Protein 1K3V (pdb70)

Solvent-accessible surface area: 29993 Å² total; per-residue (Å²): 85,103,74,107,78,39,20,81,92,39,36,109,36,67,44,83,123,89,55,173,25,75,2,100,0,15,0,31,0,0,1,42,0,54,5,76,33,15,153,77,30,77,46,77,125,74,65,51,90,20,101,79,1,19,62,25,18,71,39,103,90,27,80,11,36,0,50,4,18,2,8,1,13,8,3,13,6,0,0,2,0,2,4,3,64,26,66,13,11,62,64,4,4,17,40,0,38,57,3,26,2,42,20,5,62,11,31,0,6,34,0,45,5,53,17,32,64,116,26,76,88,107,88,110,64,123,81,122,77,74,37,103,86,13,12,0,18,0,0,24,1,86,115,15,57,1,35,37,34,33,8,7,70,157,22,54,3,1,1,5,6,39,158,52,75,4,89,10,25,99,3,65,4,156,10,30,18,46,4,44,9,84,51,96,20,134,115,56,58,111,110,163,44,72,42,35,20,101,39,7,96,155,89,75,74,109,120,58,17,2,80,135,39,10,104,48,88,108,6,129,28,34,57,88,25,62,23,50,112,40,121,20,71,11,118,77,9,114,9,10,17,1,133,18,51,44,137,40,16,36,174,94,48,172,80,114,58,138,66,133,86,169,42,158,144,80,106,35,68,58,43,67,32,99,108,56,196,54,173,35,148,39,156,31,125,15,52,54,45,73,34,35,71,36,65,28,41,10,2,34,16,21,22,37,72,55,76,79,109,61,104,42,2,29,87,77,20,80,16,19,4,7,8,28,26,166,100,113,26,36,112,21,8,11,23,49,159,34,79,3,44,79,43,3,1,7,36,38,62,29,113,117,116,78,32,137,38,56,14,41,5,22,4,83,7,21,50,14,8,149,91,44,111,89,45,124,75,106,48,84,85,156,89,68,140,143,18,14,76,69,33,75,43,84,62,75,69,130,98,117,96,40,22,4,27,104,46,85,39,114,19,150,108,14,44,58,30,65,4,1,1,7,0,0,8,2,7,0,8,13,62,22,106,138,73,153,158,120,50,177,32,17,56,55,0,9,0,16,0,120,74,62,6,7,17,6,3,0,0,14,0,17,48,22,80,49,134,92,112,42,67,139,47,133,85,42,67,36,64,94,2,35,0,47,0,82,0,33,0,24,0,11,0,43,1,105,54,75,87,111,143,104,241,72,124,36,74,73,42,81,75,60,99,163,31,63,34,48,75,86,90,39,155,134,40,0,24,47,5,51,24,12,138,1,7,2,9,45,58,171,68,154

Radius of gyration: 28.28 Å; Cα contacts (8 Å, |Δi|>4): 1199; chains: 1; bounding box: 73×65×70 Å

Nearest PDB structures (foldseek):
  1k3v-assembly1_A  TM=1.002E+00  e=0.000E+00  Porcine parvovirus
  6b9q-assembly1_A  TM=9.763E-01  e=2.928E-67  LuIII virus
  7z5f-assembly1_A  TM=9.742E-01  e=1.366E-65  Minute virus of mice
  1z14-assembly1_A  TM=9.741E-01  e=9.832E-65  Minute virus of mice
  1mvm-assembly1_A  TM=9.724E-01  e=6.951E-63  Minute virus of mice

Foldseek 3Di:
DLPDWDDDDDQDWDWAFDPPFKTKTKGKFKAWEWWFFQPFQDWDKAWDFDPQCQAFASVQVTDTFIKGFHSWFFAAQQWALRGDAVVVQLVCQQWFQWKFFWKKKKKWIQKWKKFWDWDPPPPTDIDIDTPQPFWWKKWWLFQPPDPDDHCLQVQQHFFSDRVDHGYTGTDMDGFFKQWAFPDHHHNDDDDGTDTDIDGHDPVRGDDDDSVVRTDMDIGGSNDMDMDDMDTFDWDIGGQAAEEAFLLRADDDQDFDACDDDDDPPDHTHHPFFLPGDDDFPADPSGDDSVGHDHQFHQAKFDQFPDWDADRRGIDGDAAFAAAEDVQPDPRRNRKAKDWAACRRFDWVPDPDTIDIDIGHADHDRDDDLQVDWAFDDRRDPPGDPVGIAHSQDDDPNHRNDGPSNVDTGDDPRYDYDHEFRKPGSAGAADEWDPDPDGDPYDNRYRIYGPDGDGIIMIIHTDFAADPPDDPVDDDGDGGGMIMIMMMMMMIIMMTGTDDDDDDDDFDRDDDDVVCVPQVDADPVGIHGRDIDHTNRHYDYDD

CATH classification: 2.170.30.10

Secondary structure (DSSP, 8-state):
-TTS--S-----EEEEEEGGGEEEEEEEEEEEEEEE--S--S-EEEEE--GGGGSSSGGGG---EEEEEEEEEE----SHHHH--HHHHHHHHHHEEEEEEEEEE-EEES--EEEEEEE-SSS-EEEEEE-SS--EEEEEETT--SPP--SGGGT-S--S-TTS-B-PEEEEEE-----B--S---SS-------B-----GGG-----HHHHS-EEEE-TT--EE---EE-----EE-EE----GGGSS-PPPPSB--SSSSTTS--B---STT--S--SSSSS---STT---SSEES----TT-EEEETTEEEE---------SS---GGGT-EE----TTSSS-SS-SS-S---EE--SS-----TTT--EE-TT--SS--STTEE-TT--BTTBTT--GGGT-----TTEE-------BTT---EE----SSS--S--SS-SEE-SSPPPPEEEEEEPP-B-SS--SSSSSPPB--EEEEEEEEEEEEEEEEE----SSS--------TTTGGGGS--TT-------B----EE----

B-factor: mean 42.66, std 21.56, range [9.44, 150.0]

Organism: Porcine parvovirus (strain NADL-2) (NCBI:txid10797)

InterPro domains:
  IPR001403 Coat protein VP1/VP2, Parvovirus [PF00740] (181-699)
  IPR013607 Phospholipase A2-like domain [PF08398] (9-88)
  IPR016184 Capsid/spike protein, ssDNA virus [SSF88645] (188-729)
  IPR036952 Parvovirus coat protein VP1/VP2 [G3DSA:2.170.30.10] (188-729)

Structure (mmCIF, N/CA/C/O backbone):
data_1K3V
#
_entry.id   1K3V
#
_cell.length_a   442.49
_cell.length_b   443.05
_cell.length_c   251.31
_cell.angle_alpha   90
_cell.angle_beta   90
_cell.angle_gamma   90
#
_symmetry.space_group_name_H-M   'P 21 21 2'
#
loop_
_atom_site.group_PDB
_atom_site.id
_atom_site.type_symbol
_atom_site.label_atom_id
_atom_site.label_alt_id
_atom_site.label_comp_id
_atom_site.label_asym_id
_atom_site.label_entity_id
_atom_site.label_seq_id
_atom_site.pdbx_PDB_ins_code
_atom_site.Cartn_x
_atom_site.Cartn_y
_atom_site.Cartn_z
_atom_site.occupancy
_atom_site.B_iso_or_equiv
_atom_site.auth_seq_id
_atom_site.auth_comp_id
_atom_site.auth_asym_id
_atom_site.auth_atom_id
_atom_site.pdbx_PDB_model_num
ATOM 1 N N . GLY A 1 38 ? 177.393 118.853 113.995 1.00 62.38 38 GLY A N 1
ATOM 2 C CA . GLY A 1 38 ? 176.535 118.866 115.232 1.00 61.63 38 GLY A CA 1
ATOM 3 C C . GLY A 1 38 ? 177.275 119.180 116.532 1.00 58.69 38 GLY A C 1
ATOM 4 O O . GLY A 1 38 ? 176.763 118.913 117.632 1.00 59.31 38 GLY A O 1
ATOM 5 N N . VAL A 1 39 ? 178.469 119.762 116.411 1.00 52.56 39 VAL A N 1
ATOM 6 C CA . VAL A 1 39 ? 179.285 120.098 117.575 1.00 47.08 39 VAL A CA 1
ATOM 7 C C . VAL A 1 39 ? 178.609 120.975 118.623 1.00 42.35 39 VAL A C 1
ATOM 8 O O . VAL A 1 39 ? 178.522 120.611 119.797 1.00 40.98 39 VAL A O 1
ATOM 12 N N . GLY A 1 40 ? 178.131 122.135 118.199 1.00 36.34 40 GLY A N 1
ATOM 13 C CA . GLY A 1 40 ? 177.509 123.033 119.148 1.00 33.37 40 GLY A CA 1
ATOM 14 C C . GLY A 1 40 ? 176.053 122.809 119.475 1.00 29.96 40 GLY A C 1
ATOM 15 O O . GLY A 1 40 ? 175.375 123.739 119.912 1.00 31.66 40 GLY A O 1
ATOM 16 N N . VAL A 1 41 ? 175.556 121.595 119.276 1.00 27.18 41 VAL A N 1
ATOM 17 C CA . VAL A 1 41 ? 174.154 121.336 119.573 1.00 25.85 41 VAL A CA 1
ATOM 18 C C . VAL A 1 41 ? 173.970 120.250 120.592 1.00 25.04 41 VAL A C 1
ATOM 19 O O . VAL A 1 41 ? 174.684 119.249 120.576 1.00 23.23 41 VAL A O 1
ATOM 23 N N . SER A 1 42 ? 172.994 120.450 121.471 1.00 26.54 42 SER A N 1
ATOM 24 C CA . SER A 1 42 ? 172.698 119.478 122.510 1.00 29.89 42 SER A CA 1
ATOM 25 C C . SER A 1 42 ? 171.872 118.354 121.921 1.00 30.19 42 SER A C 1
ATOM 26 O O . SER A 1 42 ? 170.926 118.589 121.178 1.00 31.38 42 SER A O 1
ATOM 29 N N . THR A 1 43 ? 172.253 117.133 122.271 1.00 32.18 43 THR A N 1
ATOM 30 C CA . THR A 1 43 ? 171.612 115.923 121.783 1.00 35.46 43 THR A CA 1
ATOM 31 C C . THR A 1 43 ? 170.359 115.518 122.555 1.00 34.92 43 THR A C 1
ATOM 32 O O . THR A 1 43 ? 169.328 115.201 121.953 1.00 36.78 43 THR A O 1
ATOM 36 N N . GLY A 1 44 ? 170.453 115.514 123.883 1.00 33.96 44 GLY A N 1
ATOM 37 C CA . GLY A 1 44 ? 169.313 115.132 124.702 1.00 33.21 44 GLY A CA 1
ATOM 38 C C . GLY A 1 44 ? 168.788 116.206 125.645 1.00 30.56 44 GLY A C 1
ATOM 39 O O . GLY A 1 44 ? 169.104 117.398 125.513 1.00 29.52 44 GLY A O 1
ATOM 40 N N . THR A 1 45 ? 167.984 115.782 126.613 1.00 27.03 45 THR A N 1
ATOM 41 C CA . THR A 1 45 ? 167.412 116.720 127.557 1.00 23.92 45 THR A CA 1
ATOM 42 C C . THR A 1 45 ? 167.414 116.181 128.984 1.00 23.94 45 THR A C 1
ATOM 43 O O . THR A 1 45 ? 167.267 114.983 129.202 1.00 26.26 45 THR A O 1
ATOM 47 N N . PHE A 1 46 ? 167.586 117.069 129.956 1.00 22.96 46 PHE A N 1
ATOM 48 C CA . PHE A 1 46 ? 167.613 116.670 131.359 1.00 22.08 46 PHE A CA 1
ATOM 49 C C . PHE A 1 46 ? 166.228 116.719 131.956 1.00 22.33 46 PHE A C 1
ATOM 50 O O . PHE A 1 46 ? 165.497 117.679 131.739 1.00 21.85 46 PHE A O 1
ATOM 58 N N . ASN A 1 47 ? 165.882 115.694 132.730 1.00 25.44 47 ASN A N 1
ATOM 59 C CA . ASN A 1 47 ? 164.578 115.621 133.386 1.00 29.80 47 ASN A CA 1
ATOM 60 C C . ASN A 1 47 ? 164.608 114.650 134.558 1.00 30.44 47 ASN A C 1
ATOM 61 O O . ASN A 1 47 ? 164.859 113.459 134.376 1.00 29.08 47 ASN A O 1
ATOM 66 N N . ASN A 1 48 ? 164.356 115.145 135.764 1.00 32.11 48 ASN A N 1
ATOM 67 C CA . ASN A 1 48 ? 164.340 114.250 136.912 1.00 34.97 48 ASN A CA 1
ATOM 68 C C . ASN A 1 48 ? 163.060 114.465 137.710 1.00 37.30 48 ASN A C 1
ATOM 69 O O . ASN A 1 48 ? 163.078 114.586 138.940 1.00 36.70 48 ASN A O 1
ATOM 74 N N . GLN A 1 49 ? 161.948 114.512 136.977 1.00 40.58 49 GLN A N 1
ATOM 75 C CA . GLN A 1 49 ? 160.621 114.688 137.556 1.00 43.74 49 GLN A CA 1
ATOM 76 C C . GLN A 1 49 ? 160.055 113.332 137.919 1.00 45.99 49 GLN A C 1
ATOM 77 O O . GLN A 1 49 ? 160.512 112.302 137.426 1.00 47.80 49 GLN A O 1
ATOM 83 N N . THR A 1 50 ? 159.044 113.338 138.774 1.00 47.70 50 THR A N 1
ATOM 84 C CA . THR A 1 50 ? 158.420 112.100 139.196 1.00 48.41 50 THR A CA 1
ATOM 85 C C . THR A 1 50 ? 156.922 112.255 138.962 1.00 47.67 50 THR A C 1
ATOM 86 O O . THR A 1 50 ? 156.230 112.865 139.776 1.00 48.08 50 THR A O 1
ATOM 90 N N . GLU A 1 51 ? 156.436 111.721 137.840 1.00 46.87 51 GLU A N 1
ATOM 91 C CA . GLU A 1 51 ? 155.020 111.810 137.469 1.00 47.83 51 GLU A CA 1
ATOM 92 C C . GLU A 1 51 ? 154.160 110.707 138.059 1.00 45.65 51 GLU A C 1
ATOM 93 O O . GLU A 1 51 ? 154.430 109.522 137.866 1.00 44.90 51 GLU A O 1
ATOM 99 N N . PHE A 1 52 ? 153.106 111.102 138.760 1.00 43.74 52 PHE A N 1
ATOM 100 C CA . PHE A 1 52 ? 152.182 110.147 139.348 1.00 42.61 52 PHE A CA 1
ATOM 101 C C . PHE A 1 52 ? 150.825 110.307 138.685 1.00 45.29 52 PHE A C 1
ATOM 102 O O . PHE A 1 52 ? 150.022 111.130 139.121 1.00 46.78 52 PHE A O 1
ATOM 110 N N . GLN A 1 53 ? 150.567 109.542 137.627 1.00 47.80 53 GLN A N 1
ATOM 111 C CA . GLN A 1 53 ? 149.279 109.620 136.933 1.00 49.69 53 GLN A CA 1
ATOM 112 C C . GLN A 1 53 ? 148.304 108.685 137.644 1.00 49.02 53 GLN A C 1
ATOM 113 O O . GLN A 1 53 ? 148.644 107.536 137.931 1.00 49.63 53 GLN A O 1
ATOM 119 N N . TYR A 1 54 ? 147.106 109.174 137.947 1.00 46.76 54 TYR A N 1
ATOM 120 C CA . TYR A 1 54 ? 146.103 108.336 138.594 1.00 46.04 54 TYR A CA 1
ATOM 121 C C . TYR A 1 54 ? 145.057 107.940 137.562 1.00 48.89 54 TYR A C 1
ATOM 122 O O . TYR A 1 54 ? 144.527 108.802 136.868 1.00 52.30 54 TYR A O 1
ATOM 131 N N . LEU A 1 55 ? 144.752 106.653 137.442 1.00 49.29 55 LEU A N 1
ATOM 132 C CA . LEU A 1 55 ? 143.737 106.248 136.478 1.00 50.30 55 LEU A CA 1
ATOM 133 C C . LEU A 1 55 ? 142.531 105.622 137.131 1.00 51.83 55 LEU A C 1
ATOM 134 O O . LEU A 1 55 ? 142.407 105.600 138.357 1.00 49.91 55 LEU A O 1
ATOM 139 N N . GLY A 1 56 ? 141.647 105.099 136.293 1.00 54.80 56 GLY A N 1
ATOM 140 C CA . GLY A 1 56 ? 140.438 104.481 136.792 1.00 60.23 56 GLY A CA 1
ATOM 141 C C . GLY A 1 56 ? 140.659 103.338 137.763 1.00 61.57 56 GLY A C 1
ATOM 142 O O . GLY A 1 56 ? 141.780 102.863 137.948 1.00 63.07 56 GLY A O 1
ATOM 143 N N . GLU A 1 57 ? 139.574 102.917 138.403 1.00 62.03 57 GLU A N 1
ATOM 144 C CA . GLU A 1 57 ? 139.598 101.812 139.347 1.00 62.48 57 GLU A CA 1
ATOM 145 C C . GLU A 1 57 ? 140.701 101.903 140.400 1.00 56.23 57 GLU A C 1
ATOM 146 O O . GLU A 1 57 ? 140.913 100.979 141.190 1.00 55.91 57 GLU A O 1
ATOM 152 N N . GLY A 1 58 ? 141.408 103.022 140.410 1.00 49.50 58 GLY A N 1
ATOM 153 C CA . GLY A 1 58 ? 142.442 103.205 141.403 1.00 45.36 58 GLY A CA 1
ATOM 154 C C . GLY A 1 58 ? 143.826 102.677 141.109 1.00 40.63 58 GLY A C 1
ATOM 155 O O . GLY A 1 58 ? 144.458 102.079 141.974 1.00 38.35 58 GLY A O 1
ATOM 156 N N . LEU A 1 59 ? 144.309 102.877 139.895 1.00 37.99 59 LEU A N 1
ATOM 157 C CA . LEU A 1 59 ? 145.651 102.437 139.581 1.00 36.10 59 LEU A CA 1
ATOM 158 C C . LEU A 1 59 ? 146.456 103.706 139.403 1.00 34.05 59 LEU A C 1
ATOM 159 O O . LEU A 1 59 ? 145.897 104.805 139.360 1.00 31.73 59 LEU A O 1
ATOM 164 N N . VAL A 1 60 ? 147.769 103.560 139.299 1.00 32.74 60 VAL A N 1
ATOM 165 C CA . VAL A 1 60 ? 148.629 104.712 139.122 1.00 31.73 60 VAL A CA 1
ATOM 166 C C . VAL A 1 60 ? 149.788 104.389 138.203 1.00 31.60 60 VAL A C 1
ATOM 167 O O . VAL A 1 60 ? 150.352 103.296 138.254 1.00 30.36 60 VAL A O 1
ATOM 171 N N . ARG A 1 61 ? 150.124 105.344 137.347 1.00 32.62 61 ARG A N 1
ATOM 172 C CA . ARG A 1 61 ? 151.218 105.169 136.409 1.00 35.76 61 ARG A CA 1
ATOM 173 C C . ARG A 1 61 ? 152.364 105.989 136.966 1.00 33.64 61 ARG A C 1
ATOM 174 O O . ARG A 1 61 ? 152.582 107.138 136.582 1.00 34.47 61 ARG A O 1
ATOM 182 N N . ILE A 1 62 ? 153.076 105.397 137.911 1.00 29.31 62 ILE A N 1
ATOM 183 C CA . ILE A 1 62 ? 154.199 106.069 138.511 1.00 25.70 62 ILE A CA 1
ATOM 184 C C . ILE A 1 62 ? 155.321 106.043 137.503 1.00 24.16 62 ILE A C 1
ATOM 185 O O . ILE A 1 62 ? 155.895 104.989 137.221 1.00 21.57 62 ILE A O 1
ATOM 190 N N . THR A 1 63 ? 155.611 107.213 136.946 1.00 24.86 63 THR A N 1
ATOM 191 C CA . THR A 1 63 ? 156.667 107.362 135.956 1.00 26.38 63 THR A CA 1
ATOM 192 C C . THR A 1 63 ? 157.834 108.128 136.565 1.00 28.21 63 THR A C 1
ATOM 193 O O . THR A 1 63 ? 157.704 109.313 136.882 1.00 31.09 63 THR A O 1
ATOM 197 N N . ALA A 1 64 ? 158.975 107.464 136.725 1.00 27.58 64 ALA A N 1
ATOM 198 C CA . ALA A 1 64 ? 160.137 108.127 137.304 1.00 27.12 64 ALA A CA 1
ATOM 199 C C . ALA A 1 64 ? 161.218 108.464 136.278 1.00 26.19 64 ALA A C 1
ATOM 200 O O . ALA A 1 64 ? 161.796 107.584 135.633 1.00 22.20 64 ALA A O 1
ATOM 202 N N . HIS A 1 65 ? 161.470 109.758 136.130 1.00 27.41 65 HIS A N 1
ATOM 203 C CA . HIS A 1 65 ? 162.481 110.252 135.212 1.00 30.39 65 HIS A CA 1
ATOM 204 C C . HIS A 1 65 ? 163.718 110.507 136.042 1.00 28.84 65 HIS A C 1
ATOM 205 O O . HIS A 1 65 ? 163.636 111.093 137.115 1.00 28.70 65 HIS A O 1
ATOM 212 N N . ALA A 1 66 ? 164.866 110.067 135.561 1.00 27.55 66 ALA A N 1
ATOM 213 C CA . ALA A 1 66 ? 166.081 110.294 136.310 1.00 25.62 66 ALA A CA 1
ATOM 214 C C . ALA A 1 66 ? 167.172 110.704 135.356 1.00 23.95 66 ALA A C 1
ATOM 215 O O . ALA A 1 66 ? 167.512 109.997 134.409 1.00 22.01 66 ALA A O 1
ATOM 217 N N . SER A 1 67 ? 167.697 111.886 135.594 1.00 23.60 67 SER A N 1
ATOM 218 C CA . SER A 1 67 ? 168.753 112.390 134.765 1.00 25.62 67 SER A CA 1
ATOM 219 C C . SER A 1 67 ? 169.911 112.536 135.707 1.00 27.25 67 SER A C 1
ATOM 220 O O . SER A 1 67 ? 169.720 112.654 136.916 1.00 28.02 67 SER A O 1
ATOM 223 N N . ARG A 1 68 ? 171.115 112.521 135.159 1.00 28.83 68 ARG A N 1
ATOM 224 C CA . ARG A 1 68 ? 172.290 112.622 135.987 1.00 28.47 68 ARG A CA 1
ATOM 225 C C . ARG A 1 68 ? 173.516 112.856 135.125 1.00 27.59 68 ARG A C 1
ATOM 226 O O . ARG A 1 68 ? 173.682 112.247 134.069 1.00 26.37 68 ARG A O 1
ATOM 234 N N . LEU A 1 69 ? 174.364 113.767 135.579 1.00 27.87 69 LEU A N 1
ATOM 235 C CA . LEU A 1 69 ? 175.589 114.079 134.869 1.00 25.94 69 LEU A CA 1
ATOM 236 C C . LEU A 1 69 ? 176.642 113.056 135.248 1.00 25.47 69 LEU A C 1
ATOM 237 O O . LEU A 1 69 ? 177.093 113.003 136.391 1.00 24.68 69 LEU A O 1
ATOM 242 N N . ILE A 1 70 ? 177.038 112.248 134.281 1.00 24.68 70 ILE A N 1
ATOM 243 C CA . ILE A 1 70 ? 178.032 111.223 134.521 1.00 25.50 70 ILE A CA 1
ATOM 244 C C . ILE A 1 70 ? 179.439 111.669 134.182 1.00 25.22 70 ILE A C 1
ATOM 245 O O . ILE A 1 70 ? 179.655 112.453 133.255 1.00 23.59 70 ILE A O 1
ATOM 250 N N . HIS A 1 71 ? 180.401 111.153 134.934 1.00 24.60 71 HIS A N 1
ATOM 251 C CA . HIS A 1 71 ? 181.790 111.484 134.688 1.00 25.81 71 HIS A CA 1
ATOM 252 C C . HIS A 1 71 ? 182.604 110.216 134.536 1.00 26.20 71 HIS A C 1
ATOM 253 O O . HIS A 1 71 ? 182.562 109.348 135.400 1.00 24.87 71 HIS A O 1
ATOM 260 N N . LEU A 1 72 ? 183.343 110.112 133.436 1.00 28.14 72 LEU A N 1
ATOM 261 C CA . LEU A 1 72 ? 184.153 108.928 133.176 1.00 31.20 72 LEU A CA 1
ATOM 262 C C . LEU A 1 72 ? 185.614 109.225 132.930 1.00 34.29 72 LEU A C 1
ATOM 263 O O . LEU A 1 72 ? 185.957 110.082 132.115 1.00 33.52 72 LEU A O 1
ATOM 268 N N . ASN A 1 73 ? 186.471 108.488 133.627 1.00 39.47 73 ASN A N 1
ATOM 269 C CA . ASN A 1 73 ? 187.907 108.634 133.474 1.00 42.97 73 ASN A CA 1
ATOM 270 C C . ASN A 1 73 ? 188.382 107.586 132.493 1.00 45.19 73 ASN A C 1
ATOM 271 O O . ASN A 1 73 ? 187.768 106.534 132.343 1.00 45.88 73 ASN A O 1
ATOM 276 N N . MET A 1 74 ? 189.472 107.884 131.811 1.00 48.69 74 MET A N 1
ATOM 277 C CA . MET A 1 74 ? 190.031 106.967 130.832 1.00 53.39 74 MET A CA 1
ATOM 278 C C . MET A 1 74 ? 190.573 105.710 131.512 1.00 56.29 74 MET A C 1
ATOM 279 O O . MET A 1 74 ? 191.456 105.792 132.351 1.00 59.83 74 MET A O 1
ATOM 284 N N . PRO A 1 75 ? 190.047 104.531 131.156 1.00 58.62 75 PRO A N 1
ATOM 285 C CA . PRO A 1 75 ? 190.476 103.251 131.735 1.00 60.90 75 PRO A CA 1
ATOM 286 C C . PRO A 1 75 ? 191.978 103.238 131.912 1.00 64.50 75 PRO A C 1
ATOM 287 O O . PRO A 1 75 ? 192.694 103.521 130.959 1.00 66.68 75 PRO A O 1
ATOM 291 N N . GLU A 1 76 ? 192.463 102.900 133.107 1.00 68.30 76 GLU A N 1
ATOM 292 C CA . GLU A 1 76 ? 193.906 102.923 133.341 1.00 73.25 76 GLU A CA 1
ATOM 293 C C . GLU A 1 76 ? 194.712 101.729 132.840 1.00 71.46 76 GLU A C 1
ATOM 294 O O . GLU A 1 76 ? 195.930 101.816 132.714 1.00 70.95 76 GLU A O 1
ATOM 300 N N . HIS A 1 77 ? 194.044 100.621 132.549 1.00 71.31 77 HIS A N 1
ATOM 301 C CA . HIS A 1 77 ? 194.732 99.444 132.028 1.00 73.10 77 HIS A CA 1
ATOM 302 C C . HIS A 1 77 ? 193.907 98.900 130.864 1.00 69.81 77 HIS A C 1
ATOM 303 O O . HIS A 1 77 ? 192.925 98.189 131.072 1.00 70.79 77 HIS A O 1
ATOM 310 N N . GLU A 1 78 ? 194.318 99.242 129.644 1.00 65.20 78 GLU A N 1
ATOM 311 C CA . GLU A 1 78 ? 193.616 98.835 128.421 1.00 60.32 78 GLU A CA 1
ATOM 312 C C . GLU A 1 78 ? 193.450 97.350 128.132 1.00 53.49 78 GLU A C 1
ATOM 313 O O . GLU A 1 78 ? 193.042 96.997 127.031 1.00 50.45 78 GLU A O 1
ATOM 319 N N . THR A 1 79 ? 193.747 96.481 129.091 1.00 48.47 79 THR A N 1
ATOM 320 C CA . THR A 1 79 ? 193.619 95.049 128.845 1.00 45.44 79 THR A CA 1
ATOM 321 C C . THR A 1 79 ? 192.587 94.367 129.700 1.00 41.99 79 THR A C 1
ATOM 322 O O . THR A 1 79 ? 191.905 94.992 130.502 1.00 42.39 79 THR A O 1
ATOM 326 N N . TYR A 1 80 ? 192.482 93.061 129.499 1.00 39.49 80 TYR A N 1
ATOM 327 C CA . TYR A 1 80 ? 191.578 92.232 130.262 1.00 37.54 80 TYR A CA 1
ATOM 328 C C . TYR A 1 80 ? 192.483 91.439 131.182 1.00 35.97 80 TYR A C 1
ATOM 329 O O . TYR A 1 80 ? 193.284 90.625 130.730 1.00 34.72 80 TYR A O 1
ATOM 338 N N . LYS A 1 81 ? 192.359 91.696 132.476 1.00 35.67 81 LYS A N 1
ATOM 339 C CA . LYS A 1 81 ? 193.183 91.030 133.466 1.00 35.11 81 LYS A CA 1
ATOM 340 C C . LYS A 1 81 ? 192.441 89.950 134.252 1.00 34.14 81 LYS A C 1
ATOM 341 O O . LYS A 1 81 ? 191.296 90.147 134.679 1.00 32.44 81 LYS A O 1
ATOM 347 N N . ARG A 1 82 ? 193.108 88.812 134.442 1.00 32.48 82 ARG A N 1
ATOM 348 C CA . ARG A 1 82 ? 192.552 87.708 135.215 1.00 30.63 82 ARG A CA 1
ATOM 349 C C . ARG A 1 82 ? 193.319 87.647 136.525 1.00 29.70 82 ARG A C 1
ATOM 350 O O . ARG A 1 82 ? 194.370 87.016 136.620 1.00 30.67 82 ARG A O 1
ATOM 358 N N . ILE A 1 83 ? 192.777 88.301 137.540 1.00 28.74 83 ILE A N 1
ATOM 359 C CA . ILE A 1 83 ? 193.419 88.365 138.837 1.00 26.06 83 ILE A CA 1
ATOM 360 C C . ILE A 1 83 ? 192.817 87.456 139.896 1.00 26.32 83 ILE A C 1
ATOM 361 O O . ILE A 1 83 ? 191.614 87.211 139.909 1.00 26.17 83 ILE A O 1
ATOM 366 N N . HIS A 1 84 ? 193.667 86.951 140.782 1.00 26.83 84 HIS A N 1
ATOM 367 C CA . HIS A 1 84 ? 193.214 86.111 141.883 1.00 28.83 84 HIS A CA 1
ATOM 368 C C . HIS A 1 84 ? 193.209 87.004 143.109 1.00 27.99 84 HIS A C 1
ATOM 369 O O . HIS A 1 84 ? 193.722 88.123 143.073 1.00 29.14 84 HIS A O 1
ATOM 376 N N . VAL A 1 85 ? 192.653 86.504 144.204 1.00 25.55 85 VAL A N 1
ATOM 377 C CA . VAL A 1 85 ? 192.648 87.266 145.439 1.00 24.02 85 VAL A CA 1
ATOM 378 C C . VAL A 1 85 ? 192.740 86.354 146.644 1.00 29.68 85 VAL A C 1
ATOM 379 O O . VAL A 1 85 ? 191.839 85.549 146.895 1.00 30.34 85 VAL A O 1
ATOM 383 N N . LEU A 1 86 ? 193.848 86.487 147.373 1.00 35.87 86 LEU A N 1
ATOM 384 C CA . LEU A 1 86 ? 194.115 85.713 148.584 1.00 40.39 86 LEU A CA 1
ATOM 385 C C . LEU A 1 86 ? 194.480 86.663 149.694 1.00 42.65 86 LEU A C 1
ATOM 386 O O . LEU A 1 86 ? 195.429 87.437 149.578 1.00 42.82 86 LEU A O 1
ATOM 391 N N . ASN A 1 87 ? 193.718 86.610 150.772 1.00 46.69 87 ASN A N 1
ATOM 392 C CA . ASN A 1 87 ? 193.979 87.485 151.891 1.00 53.39 87 ASN A CA 1
ATOM 393 C C . ASN A 1 87 ? 194.627 86.696 153.015 1.00 55.54 87 ASN A C 1
ATOM 394 O O . ASN A 1 87 ? 194.303 85.526 153.244 1.00 55.30 87 ASN A O 1
ATOM 399 N N . SER A 1 88 ? 195.575 87.343 153.685 1.00 58.29 88 SER A N 1
ATOM 400 C CA . SER A 1 88 ? 196.308 86.740 154.791 1.00 61.04 88 SER A CA 1
ATOM 401 C C . SER A 1 88 ? 195.329 86.266 155.855 1.00 60.86 88 SER A C 1
ATOM 402 O O . SER A 1 88 ? 195.502 85.202 156.448 1.00 61.85 88 SER A O 1
ATOM 405 N N . GLU A 1 89 ? 194.306 87.083 156.085 1.00 60.15 89 GLU A N 1
ATOM 406 C CA . GLU A 1 89 ? 193.273 86.822 157.074 1.00 60.03 89 GLU A CA 1
ATOM 407 C C . GLU A 1 89 ? 192.540 85.507 156.818 1.00 56.07 89 GLU A C 1
ATOM 408 O O . GLU A 1 89 ? 192.156 84.797 157.746 1.00 57.04 89 GLU A O 1
ATOM 414 N N . SER A 1 90 ? 192.359 85.185 155.546 1.00 52.84 90 SER A N 1
ATOM 415 C CA . SER A 1 90 ? 191.665 83.969 155.148 1.00 51.92 90 SER A CA 1
ATOM 416 C C . SER A 1 90 ? 192.271 82.713 155.775 1.00 51.09 90 SER A C 1
ATOM 417 O O . SER A 1 90 ? 191.554 81.831 156.262 1.00 46.84 90 SER A O 1
ATOM 420 N N . GLY A 1 91 ? 193.600 82.649 155.766 1.00 52.75 91 GLY A N 1
ATOM 421 C CA . GLY A 1 91 ? 194.299 81.496 156.305 1.00 54.63 91 GLY A CA 1
ATOM 422 C C . GLY A 1 91 ? 194.782 81.581 157.741 1.00 55.38 91 GLY A C 1
ATOM 423 O O . GLY A 1 91 ? 195.982 81.463 158.013 1.00 57.72 91 GLY A O 1
ATOM 424 N N . VAL A 1 92 ? 193.846 81.776 158.662 1.00 54.33 92 VAL A N 1
ATOM 425 C CA . VAL A 1 92 ? 194.173 81.860 160.077 1.00 53.33 92 VAL A CA 1
ATOM 426 C C . VAL A 1 92 ? 193.116 81.147 160.888 1.00 53.05 92 VAL A C 1
ATOM 427 O O . VAL A 1 92 ? 191.975 81.000 160.459 1.00 55.59 92 VAL A O 1
ATOM 431 N N . ALA A 1 93 ? 193.506 80.712 162.074 1.00 51.87 93 ALA A N 1
ATOM 432 C CA . ALA A 1 93 ? 192.592 80.032 162.960 1.00 50.93 93 ALA A CA 1
ATOM 433 C C . ALA A 1 93 ? 191.374 80.896 163.263 1.00 51.51 93 ALA A C 1
ATOM 434 O O . ALA A 1 93 ? 191.500 82.009 163.784 1.00 54.45 93 ALA A O 1
ATOM 436 N N . GLY A 1 94 ? 190.197 80.382 162.921 1.00 50.39 94 GLY A N 1
ATOM 437 C CA . GLY A 1 94 ? 188.960 81.091 163.194 1.00 52.09 94 GLY A CA 1
ATOM 438 C C . GLY A 1 94 ? 188.502 82.100 162.163 1.00 53.75 94 GLY A C 1
ATOM 439 O O . GLY A 1 94 ? 187.345 82.076 161.726 1.00 52.91 94 GLY A O 1
ATOM 440 N N . GLN A 1 95 ? 189.411 82.970 161.748 1.00 56.10 95 GLN A N 1
ATOM 441 C CA . GLN A 1 95 ? 189.089 84.001 160.776 1.00 58.24 95 GLN A CA 1
ATOM 442 C C . GLN A 1 95 ? 188.602 83.478 159.416 1.00 55.45 95 GLN A C 1
ATOM 443 O O . GLN A 1 95 ? 188.640 84.202 158.427 1.00 58.76 95 GLN A O 1
ATOM 449 N N . MET A 1 96 ? 188.127 82.235 159.365 1.00 48.20 96 MET A N 1
ATOM 450 C CA . MET A 1 96 ? 187.645 81.637 158.111 1.00 41.40 96 MET A CA 1
ATOM 451 C C . MET A 1 96 ? 186.503 82.421 157.513 1.00 37.04 96 MET A C 1
ATOM 452 O O . MET A 1 96 ? 186.444 82.657 156.309 1.00 35.83 96 MET A O 1
ATOM 457 N N . VAL A 1 97 ? 185.569 82.810 158.360 1.00 31.96 97 VAL A N 1
ATOM 458 C CA . VAL A 1 97 ? 184.443 83.582 157.900 1.00 27.03 97 VAL A CA 1
ATOM 459 C C . VAL A 1 97 ? 184.938 84.806 157.139 1.00 23.49 97 VAL A C 1
ATOM 460 O O . VAL A 1 97 ? 184.242 85.329 156.284 1.00 19.33 97 VAL A O 1
ATOM 464 N N . GLN A 1 98 ? 186.147 85.251 157.455 1.00 24.42 98 GLN A N 1
ATOM 465 C CA . GLN A 1 98 ? 186.735 86.419 156.805 1.00 27.90 98 GLN A CA 1
ATOM 466 C C . GLN A 1 98 ? 187.350 86.112 155.448 1.00 26.92 98 GLN A C 1
ATOM 467 O O . GLN A 1 98 ? 188.043 86.956 154.874 1.00 29.41 98 GLN A O 1
ATOM 473 N N . ASP A 1 99 ? 187.122 84.918 154.927 1.00 23.39 99 ASP A N 1
ATOM 474 C CA . ASP A 1 99 ? 187.713 84.582 153.644 1.00 23.80 99 ASP A CA 1
ATOM 475 C C . ASP A 1 99 ? 187.238 85.434 152.473 1.00 25.80 99 ASP A C 1
ATOM 476 O O . ASP A 1 99 ? 186.041 85.577 152.240 1.00 28.37 99 ASP A O 1
ATOM 481 N N . ASP A 1 100 ? 188.178 85.975 151.709 1.00 27.61 100 ASP A N 1
ATOM 482 C CA . ASP A 1 100 ? 187.809 86.808 150.569 1.00 31.59 100 ASP A CA 1
ATOM 483 C C . ASP A 1 100 ? 188.309 86.259 149.253 1.00 32.13 100 ASP A C 1
ATOM 484 O O . ASP A 1 100 ? 188.253 86.942 148.245 1.00 35.22 100 ASP A O 1
ATOM 489 N N . ALA A 1 101 ? 188.789 85.028 149.233 1.00 31.72 101 ALA A N 1
ATOM 490 C CA . ALA A 1 101 ? 189.334 84.505 147.984 1.00 30.86 101 ALA A CA 1
ATOM 491 C C . ALA A 1 101 ? 188.378 84.255 146.814 1.00 28.21 101 ALA A C 1
ATOM 492 O O . ALA A 1 101 ? 187.197 83.901 146.992 1.00 26.62 101 ALA A O 1
ATOM 494 N N . HIS A 1 102 ? 188.910 84.423 145.605 1.00 25.36 102 HIS A N 1
ATOM 495 C CA . HIS A 1 102 ? 188.158 84.210 144.372 1.00 25.44 102 HIS A CA 1
ATOM 496 C C . HIS A 1 102 ? 189.001 84.699 143.203 1.00 24.59 102 HIS A C 1
ATOM 497 O O . HIS A 1 102 ? 190.149 85.111 143.387 1.00 27.73 102 HIS A O 1
ATOM 504 N N . THR A 1 103 ? 188.425 84.675 142.008 1.00 22.32 103 THR A N 1
ATOM 505 C CA . THR A 1 103 ? 189.121 85.149 140.834 1.00 23.71 103 THR A CA 1
ATOM 506 C C . THR A 1 103 ? 188.311 86.199 140.094 1.00 26.26 103 THR A C 1
ATOM 507 O O . THR A 1 103 ? 187.100 86.077 139.918 1.00 30.42 103 THR A O 1
ATOM 511 N N . GLN A 1 104 ? 189.008 87.233 139.664 1.00 26.48 104 GLN A N 1
ATOM 512 C CA . GLN A 1 104 ? 188.380 88.317 138.964 1.00 28.44 104 GLN A CA 1
ATOM 513 C C . GLN A 1 104 ? 188.774 88.480 137.524 1.00 31.81 104 GLN A C 1
ATOM 514 O O . GLN A 1 104 ? 189.909 88.248 137.179 1.00 38.66 104 GLN A O 1
ATOM 520 N N . MET A 1 105 ? 187.811 88.844 136.697 1.00 28.79 105 MET A N 1
ATOM 521 C CA . MET A 1 105 ? 188.082 89.132 135.293 1.00 25.33 105 MET A CA 1
ATOM 522 C C . MET A 1 105 ? 187.907 90.631 135.278 1.00 25.53 105 MET A C 1
ATOM 523 O O . MET A 1 105 ? 186.789 91.153 135.272 1.00 26.12 105 MET A O 1
ATOM 528 N N . VAL A 1 106 ? 189.018 91.338 135.336 1.00 26.29 106 VAL A N 1
ATOM 529 C CA . VAL A 1 106 ? 188.926 92.790 135.323 1.00 28.71 106 VAL A CA 1
ATOM 530 C C . VAL A 1 106 ? 188.908 93.359 133.919 1.00 24.47 106 VAL A C 1
ATOM 531 O O . VAL A 1 106 ? 189.901 93.268 133.208 1.00 23.81 106 VAL A O 1
ATOM 535 N N . THR A 1 107 ? 187.772 93.913 133.509 1.00 21.32 107 THR A N 1
ATOM 536 C CA . THR A 1 107 ? 187.678 94.481 132.166 1.00 19.49 107 THR A CA 1
ATOM 537 C C . THR A 1 107 ? 188.012 95.963 132.156 1.00 21.85 107 THR A C 1
ATOM 538 O O . THR A 1 107 ? 187.970 96.630 133.186 1.00 23.64 107 THR A O 1
ATOM 542 N N . PRO A 1 108 ? 188.348 96.498 130.982 1.00 22.72 108 PRO A N 1
ATOM 543 C CA . PRO A 1 108 ? 188.678 97.913 130.855 1.00 22.64 108 PRO A CA 1
ATOM 544 C C . PRO A 1 108 ? 187.391 98.717 130.678 1.00 22.46 108 PRO A C 1
ATOM 545 O O . PRO A 1 108 ? 187.417 99.915 130.406 1.00 24.76 108 PRO A O 1
ATOM 549 N N . TRP A 1 109 ? 186.256 98.054 130.829 1.00 20.95 109 TRP A N 1
ATOM 550 C CA . TRP A 1 109 ? 184.998 98.752 130.668 1.00 22.62 109 TRP A CA 1
ATOM 551 C C . TRP A 1 109 ? 184.357 99.163 131.974 1.00 25.51 109 TRP A C 1
ATOM 552 O O . TRP A 1 109 ? 184.517 98.502 133.000 1.00 27.15 109 TRP A O 1
ATOM 563 N N . SER A 1 110 ? 183.623 100.263 131.929 1.00 27.40 110 SER A N 1
ATOM 564 C CA . SER A 1 110 ? 182.937 100.750 133.107 1.00 28.49 110 SER A CA 1
ATOM 565 C C . SER A 1 110 ? 181.448 100.518 132.873 1.00 27.64 110 SER A C 1
ATOM 566 O O . SER A 1 110 ? 180.950 100.649 131.750 1.00 26.85 110 SER A O 1
ATOM 569 N N . LEU A 1 111 ? 180.749 100.161 133.943 1.00 27.15 111 LEU A N 1
ATOM 570 C CA . LEU A 1 111 ? 179.327 99.838 133.895 1.00 23.93 111 LEU A CA 1
ATOM 571 C C . LEU A 1 111 ? 178.400 100.902 134.489 1.00 22.59 111 LEU A C 1
ATOM 572 O O . LEU A 1 111 ? 178.699 101.499 135.520 1.00 23.23 111 LEU A O 1
ATOM 577 N N . ILE A 1 112 ? 177.263 101.121 133.841 1.00 20.95 112 ILE A N 1
ATOM 578 C CA . ILE A 1 112 ? 176.283 102.092 134.318 1.00 24.10 112 ILE A CA 1
ATOM 579 C C . ILE A 1 112 ? 175.027 101.383 134.812 1.00 27.14 112 ILE A C 1
ATOM 580 O O . ILE A 1 112 ? 174.115 101.102 134.022 1.00 29.18 112 ILE A O 1
ATOM 585 N N . ASP A 1 113 ? 174.969 101.090 136.111 1.00 29.68 113 ASP A N 1
ATOM 586 C CA . ASP A 1 113 ? 173.804 100.398 136.671 1.00 32.15 113 ASP A CA 1
ATOM 587 C C . ASP A 1 113 ? 173.001 101.375 137.493 1.00 29.28 113 ASP A C 1
ATOM 588 O O . ASP A 1 113 ? 173.535 102.021 138.401 1.00 27.85 113 ASP A O 1
ATOM 593 N N . ALA A 1 114 ? 171.721 101.492 137.164 1.00 25.77 114 ALA A N 1
ATOM 594 C CA . ALA A 1 114 ? 170.851 102.396 137.889 1.00 24.25 114 ALA A CA 1
ATOM 595 C C . ALA A 1 114 ? 169.801 101.576 138.611 1.00 22.98 114 ALA A C 1
ATOM 596 O O . ALA A 1 114 ? 168.762 102.094 139.030 1.00 22.35 114 ALA A O 1
ATOM 598 N N . ASN A 1 115 ? 170.082 100.289 138.764 1.00 20.18 115 ASN A N 1
ATOM 599 C CA . ASN A 1 115 ? 169.146 99.409 139.429 1.00 21.61 115 ASN A CA 1
ATOM 600 C C . ASN A 1 115 ? 169.249 99.545 140.938 1.00 19.93 115 ASN A C 1
ATOM 601 O O . ASN A 1 115 ? 169.963 98.787 141.602 1.00 19.97 115 ASN A O 1
ATOM 606 N N . ALA A 1 116 ? 168.514 100.521 141.462 1.00 17.07 116 ALA A N 1
ATOM 607 C CA . ALA A 1 116 ? 168.493 100.817 142.884 1.00 14.45 116 ALA A CA 1
ATOM 608 C C . ALA A 1 116 ? 167.543 101.977 143.107 1.00 12.90 116 ALA A C 1
ATOM 609 O O . ALA A 1 116 ? 167.686 103.029 142.492 1.00 11.54 116 ALA A O 1
ATOM 611 N N . TRP A 1 117 ? 166.582 101.786 143.996 1.00 11.52 117 TRP A N 1
ATOM 612 C CA . TRP A 1 117 ? 165.593 102.814 144.275 1.00 14.23 117 TRP A CA 1
ATOM 613 C C . TRP A 1 117 ? 166.112 104.243 144.369 1.00 16.47 117 TRP A C 1
ATOM 614 O O . TRP A 1 117 ? 165.565 105.153 143.736 1.00 17.08 117 TRP A O 1
ATOM 625 N N . GLY A 1 118 ? 167.160 104.435 145.165 1.00 19.31 118 GLY A N 1
ATOM 626 C CA . GLY A 1 118 ? 167.728 105.760 145.356 1.00 22.26 118 GLY A CA 1
ATOM 627 C C . GLY A 1 118 ? 167.935 106.547 144.077 1.00 24.02 118 GLY A C 1
ATOM 628 O O . GLY A 1 118 ? 168.003 107.781 144.082 1.00 26.43 118 GLY A O 1
ATOM 629 N N . VAL A 1 119 ? 168.036 105.826 142.971 1.00 23.02 119 VAL A N 1
ATOM 630 C CA . VAL A 1 119 ? 168.236 106.441 141.675 1.00 19.27 119 VAL A CA 1
ATOM 631 C C . VAL A 1 119 ? 167.003 107.207 141.249 1.00 16.13 119 VAL A C 1
ATOM 632 O O . VAL A 1 119 ? 167.044 108.408 140.957 1.00 11.13 119 VAL A O 1
ATOM 636 N N . TRP A 1 120 ? 165.900 106.482 141.248 1.00 13.67 120 TRP A N 1
ATOM 637 C CA . TRP A 1 120 ? 164.633 107.004 140.802 1.00 17.62 120 TRP A CA 1
ATOM 638 C C . TRP A 1 120 ? 163.828 107.913 141.715 1.00 19.87 120 TRP A C 1
ATOM 639 O O . TRP A 1 120 ? 163.376 108.989 141.296 1.00 22.01 120 TRP A O 1
ATOM 650 N N . PHE A 1 121 ? 163.634 107.505 142.956 1.00 18.98 121 PHE A N 1
ATOM 651 C CA . PHE A 1 121 ? 162.856 108.347 143.824 1.00 19.25 121 PHE A CA 1
ATOM 652 C C . PHE A 1 121 ? 163.682 109.059 144.847 1.00 23.30 121 PHE A C 1
ATOM 653 O O . PHE A 1 121 ? 164.852 108.752 145.051 1.00 24.06 121 PHE A O 1
ATOM 661 N N . ASN A 1 122 ? 163.032 110.023 145.483 1.00 25.19 122 ASN A N 1
ATOM 662 C CA . ASN A 1 122 ? 163.616 110.831 146.529 1.00 25.54 122 ASN A CA 1
ATOM 663 C C . ASN A 1 122 ? 162.710 110.589 147.732 1.00 24.61 122 ASN A C 1
ATOM 664 O O . ASN A 1 122 ? 161.606 110.078 147.584 1.00 22.50 122 ASN A O 1
ATOM 669 N N . PRO A 1 123 ? 163.157 110.956 148.935 1.00 25.78 123 PRO A N 1
ATOM 670 C CA . PRO A 1 123 ? 162.384 110.768 150.164 1.00 26.02 123 PRO A CA 1
ATOM 671 C C . PRO A 1 123 ? 160.886 110.969 150.043 1.00 24.77 123 PRO A C 1
ATOM 672 O O . PRO A 1 123 ? 160.106 110.091 150.410 1.00 26.43 123 PRO A O 1
ATOM 676 N N . ALA A 1 124 ? 160.480 112.124 149.534 1.00 22.20 124 ALA A N 1
ATOM 677 C CA . ALA A 1 124 ? 159.060 112.415 149.395 1.00 22.34 124 ALA A CA 1
ATOM 678 C C . ALA A 1 124 ? 158.336 111.365 148.558 1.00 22.41 124 ALA A C 1
ATOM 679 O O . ALA A 1 124 ? 157.259 110.880 148.939 1.00 21.02 124 ALA A O 1
ATOM 681 N N . ASP A 1 125 ? 158.928 111.023 147.416 1.00 23.58 125 ASP A N 1
ATOM 682 C CA . ASP A 1 125 ? 158.347 110.027 146.524 1.00 26.65 125 ASP A CA 1
ATOM 683 C C . ASP A 1 125 ? 158.021 108.780 147.333 1.00 24.25 125 ASP A C 1
ATOM 684 O O . ASP A 1 125 ? 156.878 108.322 147.374 1.00 20.28 125 ASP A O 1
ATOM 689 N N . TRP A 1 126 ? 159.042 108.243 147.988 1.00 24.48 126 TRP A N 1
ATOM 690 C CA . TRP A 1 126 ? 158.865 107.039 148.773 1.00 23.48 126 TRP A CA 1
ATOM 691 C C . TRP A 1 126 ? 157.721 107.189 149.730 1.00 21.89 126 TRP A C 1
ATOM 692 O O . TRP A 1 126 ? 156.780 106.400 149.690 1.00 21.04 126 TRP A O 1
ATOM 703 N N . GLN A 1 127 ? 157.801 108.195 150.594 1.00 21.06 127 GLN A N 1
ATOM 704 C CA . GLN A 1 127 ? 156.726 108.422 151.542 1.00 23.53 127 GLN A CA 1
ATOM 705 C C . GLN A 1 127 ? 155.379 108.276 150.842 1.00 23.35 127 GLN A C 1
ATOM 706 O O . GLN A 1 127 ? 154.484 107.590 151.340 1.00 24.14 127 GLN A O 1
ATOM 712 N N . LEU A 1 128 ? 155.221 108.900 149.682 1.00 20.37 128 LEU A N 1
ATOM 713 C CA . LEU A 1 128 ? 153.941 108.772 149.011 1.00 20.52 128 LEU A CA 1
ATOM 714 C C . LEU A 1 128 ? 153.599 107.337 148.634 1.00 20.34 128 LEU A C 1
ATOM 715 O O . LEU A 1 128 ? 152.579 106.803 149.055 1.00 18.14 128 LEU A O 1
ATOM 720 N N . ILE A 1 129 ? 154.455 106.713 147.839 1.00 22.24 129 ILE A N 1
ATOM 721 C CA . ILE A 1 129 ? 154.209 105.350 147.396 1.00 25.01 129 ILE A CA 1
ATOM 722 C C . ILE A 1 129 ? 153.936 104.359 148.521 1.00 26.56 129 ILE A C 1
ATOM 723 O O . ILE A 1 129 ? 152.898 103.710 148.540 1.00 28.08 129 ILE A O 1
ATOM 728 N N . SER A 1 130 ? 154.859 104.244 149.464 1.00 26.66 130 SER A N 1
ATOM 729 C CA . SER A 1 130 ? 154.692 103.289 150.554 1.00 27.36 130 SER A CA 1
ATOM 730 C C . SER A 1 130 ? 153.553 103.596 151.520 1.00 24.93 130 SER A C 1
ATOM 731 O O . SER A 1 130 ? 152.997 102.676 152.125 1.00 27.34 130 SER A O 1
ATOM 734 N N . ASN A 1 131 ? 153.205 104.874 151.651 1.00 20.17 131 ASN A N 1
ATOM 735 C CA . ASN A 1 131 ? 152.129 105.318 152.543 1.00 18.97 131 ASN A CA 1
ATOM 736 C C . ASN A 1 131 ? 150.736 105.141 151.941 1.00 18.55 131 ASN A C 1
ATOM 737 O O . ASN A 1 131 ? 149.729 105.321 152.633 1.00 11.35 131 ASN A O 1
ATOM 742 N N . ASN A 1 132 ? 150.679 104.788 150.658 1.00 22.73 132 ASN A N 1
ATOM 743 C CA . ASN A 1 132 ? 149.398 104.664 149.975 1.00 25.99 132 ASN A CA 1
ATOM 744 C C . ASN A 1 132 ? 149.150 103.599 148.925 1.00 24.20 132 ASN A C 1
ATOM 745 O O . ASN A 1 132 ? 148.015 103.422 148.494 1.00 23.81 132 ASN A O 1
ATOM 750 N N . MET A 1 133 ? 150.182 102.901 148.489 1.00 23.33 133 MET A N 1
ATOM 751 C CA . MET A 1 133 ? 149.969 101.883 147.476 1.00 26.86 133 MET A CA 1
ATOM 752 C C . MET A 1 133 ? 149.975 100.521 148.150 1.00 27.17 133 MET A C 1
ATOM 753 O O . MET A 1 133 ? 150.795 100.271 149.028 1.00 29.51 133 MET A O 1
ATOM 758 N N . THR A 1 134 ? 149.069 99.638 147.752 1.00 26.38 134 THR A N 1
ATOM 759 C CA . THR A 1 134 ? 149.039 98.322 148.364 1.00 27.98 134 THR A CA 1
ATOM 760 C C . THR A 1 134 ? 150.029 97.403 147.653 1.00 27.25 134 THR A C 1
ATOM 761 O O . THR A 1 134 ? 150.595 96.496 148.264 1.00 27.93 134 THR A O 1
ATOM 765 N N . GLU A 1 135 ? 150.236 97.639 146.362 1.00 26.67 135 GLU A N 1
ATOM 766 C CA . GLU A 1 135 ? 151.170 96.842 145.568 1.00 27.61 135 GLU A CA 1
ATOM 767 C C . GLU A 1 135 ? 151.740 97.732 144.486 1.00 22.74 135 GLU A C 1
ATOM 768 O O . GLU A 1 135 ? 151.196 98.784 144.190 1.00 23.56 135 GLU A O 1
ATOM 774 N N . ILE A 1 136 ? 152.842 97.317 143.893 1.00 18.83 136 ILE A N 1
ATOM 775 C CA . ILE A 1 136 ? 153.444 98.101 142.837 1.00 17.19 136 ILE A CA 1
ATOM 776 C C . ILE A 1 136 ? 154.180 97.132 141.945 1.00 18.76 136 ILE A C 1
ATOM 777 O O . ILE A 1 136 ? 154.660 96.103 142.415 1.00 17.85 136 ILE A O 1
ATOM 782 N N . ASN A 1 137 ? 154.269 97.447 140.659 1.00 21.57 137 ASN A N 1
ATOM 783 C CA . ASN A 1 137 ? 154.960 96.558 139.754 1.00 23.42 137 ASN A CA 1
ATOM 784 C C . ASN A 1 137 ? 155.738 97.227 138.638 1.00 23.45 137 ASN A C 1
ATOM 785 O O . ASN A 1 137 ? 155.374 98.298 138.143 1.00 21.52 137 ASN A O 1
ATOM 790 N N . LEU A 1 138 ? 156.820 96.560 138.253 1.00 22.75 138 LEU A N 1
ATOM 791 C CA . LEU A 1 138 ? 157.712 97.024 137.204 1.00 24.31 138 LEU A CA 1
ATOM 792 C C . LEU A 1 138 ? 157.036 96.977 135.823 1.00 27.43 138 LEU A C 1
ATOM 793 O O . LEU A 1 138 ? 156.368 95.998 135.478 1.00 30.79 138 LEU A O 1
ATOM 798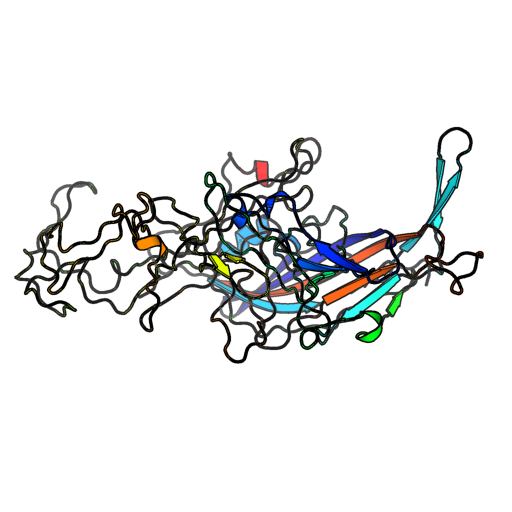 N N . VAL A 1 139 ? 157.211 98.029 135.028 1.00 27.33 139 VAL A N 1
ATOM 799 C CA . VAL A 1 139 ? 156.588 98.072 133.710 1.00 26.09 139 VAL A CA 1
ATOM 800 C C . VAL A 1 139 ? 157.538 98.295 132.549 1.00 26.06 139 VAL A C 1
ATOM 801 O O . VAL A 1 139 ? 157.868 97.365 131.820 1.00 28.55 139 VAL A O 1
ATOM 805 N N . SER A 1 140 ? 157.962 99.536 132.362 1.00 24.89 140 SER A N 1
ATOM 806 C CA . SER A 1 140 ? 158.862 99.844 131.267 1.00 27.11 140 SER A CA 1
ATOM 807 C C . SER A 1 140 ? 160.083 100.573 131.769 1.00 29.43 140 SER A C 1
ATOM 808 O O . SER A 1 140 ? 160.055 101.209 132.825 1.00 29.59 140 SER A O 1
ATOM 811 N N . PHE A 1 141 ? 161.152 100.498 130.987 1.00 31.12 141 PHE A N 1
ATOM 812 C CA . PHE A 1 141 ? 162.399 101.162 131.335 1.00 34.43 141 PHE A CA 1
ATOM 813 C C . PHE A 1 141 ? 163.208 101.498 130.089 1.00 35.80 141 PHE A C 1
ATOM 814 O O . PHE A 1 141 ? 163.308 100.689 129.168 1.00 37.06 141 PHE A O 1
ATOM 822 N N . GLU A 1 142 ? 163.786 102.693 130.062 1.00 38.06 142 GLU A N 1
ATOM 823 C CA . GLU A 1 142 ? 164.580 103.108 128.917 1.00 40.78 142 GLU A CA 1
ATOM 824 C C . GLU A 1 142 ? 165.621 104.137 129.328 1.00 37.62 142 GLU A C 1
ATOM 825 O O . GLU A 1 142 ? 165.320 105.096 130.045 1.00 35.60 142 GLU A O 1
ATOM 831 N N . GLN A 1 143 ? 166.848 103.931 128.870 1.00 34.02 143 GLN A N 1
ATOM 832 C CA . GLN A 1 143 ? 167.930 104.841 129.191 1.00 31.21 143 GLN A CA 1
ATOM 833 C C . GLN A 1 143 ? 168.205 105.700 127.968 1.00 30.80 143 GLN A C 1
ATOM 834 O O . GLN A 1 143 ? 167.555 105.543 126.939 1.00 31.69 143 GLN A O 1
ATOM 840 N N . GLU A 1 144 ? 169.166 106.606 128.086 1.00 31.68 144 GLU A N 1
ATOM 841 C CA . GLU A 1 144 ? 169.520 107.504 126.996 1.00 32.54 144 GLU A CA 1
ATOM 842 C C . GLU A 1 144 ? 170.745 108.308 127.419 1.00 29.45 144 GLU A C 1
ATOM 843 O O . GLU A 1 144 ? 170.725 108.988 128.442 1.00 29.53 144 GLU A O 1
ATOM 849 N N . ILE A 1 145 ? 171.823 108.206 126.653 1.00 26.13 145 ILE A N 1
ATOM 850 C CA . ILE A 1 145 ? 173.041 108.947 126.962 1.00 23.89 145 ILE A CA 1
ATOM 851 C C . ILE A 1 145 ? 173.115 110.117 126.010 1.00 24.59 145 ILE A C 1
ATOM 852 O O . ILE A 1 145 ? 172.831 109.958 124.825 1.00 27.36 145 ILE A O 1
ATOM 857 N N . PHE A 1 146 ? 173.505 111.284 126.513 1.00 23.66 146 PHE A N 1
ATOM 858 C CA . PHE A 1 146 ? 173.562 112.463 125.658 1.00 26.46 146 PHE A CA 1
ATOM 859 C C . PHE A 1 146 ? 174.518 113.584 126.077 1.00 28.56 146 PHE A C 1
ATOM 860 O O . PHE A 1 146 ? 175.057 113.586 127.184 1.00 29.05 146 PHE A O 1
ATOM 868 N N . ASN A 1 147 ? 174.684 114.555 125.178 1.00 29.80 147 ASN A N 1
ATOM 869 C CA . ASN A 1 147 ? 175.579 115.679 125.381 1.00 28.32 147 ASN A CA 1
ATOM 870 C C . ASN A 1 147 ? 176.916 115.184 125.840 1.00 27.52 147 ASN A C 1
ATOM 871 O O . ASN A 1 147 ? 177.425 115.570 126.894 1.00 25.72 147 ASN A O 1
ATOM 876 N N . VAL A 1 148 ? 177.472 114.309 125.020 1.00 26.11 148 VAL A N 1
ATOM 877 C CA . VAL A 1 148 ? 178.761 113.726 125.285 1.00 26.47 148 VAL A CA 1
ATOM 878 C C . VAL A 1 148 ? 179.816 114.800 125.127 1.00 25.23 148 VAL A C 1
ATOM 879 O O . VAL A 1 148 ? 179.692 115.682 124.280 1.00 24.11 148 VAL A O 1
ATOM 883 N N . VAL A 1 149 ? 180.850 114.735 125.952 1.00 25.85 149 VAL A N 1
ATOM 884 C CA . VAL A 1 149 ? 181.937 115.694 125.870 1.00 25.35 149 VAL A CA 1
ATOM 885 C C . VAL A 1 149 ? 183.199 114.984 126.275 1.00 21.69 149 VAL A C 1
ATOM 886 O O . VAL A 1 149 ? 183.299 114.488 127.391 1.00 20.81 149 VAL A O 1
ATOM 890 N N . LEU A 1 150 ? 184.154 114.908 125.361 1.00 18.86 150 LEU A N 1
ATOM 891 C CA . LEU A 1 150 ? 185.411 114.264 125.676 1.00 20.64 150 LEU A CA 1
ATOM 892 C C . LEU A 1 150 ? 186.431 115.357 125.855 1.00 25.18 150 LEU A C 1
ATOM 893 O O . LEU A 1 150 ? 186.419 116.339 125.101 1.00 25.76 150 LEU A O 1
ATOM 898 N N . LYS A 1 151 ? 187.306 115.192 126.851 1.00 27.75 151 LYS A N 1
ATOM 899 C CA . LYS A 1 151 ? 188.342 116.182 127.137 1.00 27.20 151 LYS A CA 1
ATOM 900 C C . LYS A 1 151 ? 189.767 115.682 127.360 1.00 29.56 151 LYS A C 1
ATOM 901 O O . LYS A 1 151 ? 190.021 114.726 128.096 1.00 28.84 151 LYS A O 1
ATOM 907 N N . THR A 1 152 ? 190.682 116.369 126.686 1.00 33.26 152 THR A N 1
ATOM 908 C CA . THR A 1 152 ? 192.113 116.124 126.725 1.00 37.42 152 THR A CA 1
ATOM 909 C C . THR A 1 152 ? 192.632 116.966 127.876 1.00 40.08 152 THR A C 1
ATOM 910 O O . THR A 1 152 ? 192.014 117.959 128.258 1.00 40.51 152 THR A O 1
ATOM 914 N N . ILE A 1 153 ? 193.767 116.575 128.430 1.00 44.12 153 ILE A N 1
ATOM 915 C CA . ILE A 1 153 ? 194.345 117.316 129.529 1.00 49.83 153 ILE A CA 1
ATOM 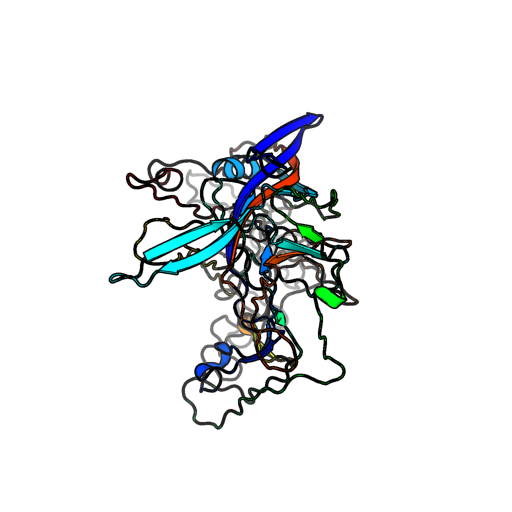916 C C . ILE A 1 153 ? 195.849 117.419 129.290 1.00 56.79 153 ILE A C 1
ATOM 917 O O . ILE A 1 153 ? 196.574 116.423 129.315 1.00 55.50 153 ILE A O 1
ATOM 922 N N . THR A 1 154 ? 196.308 118.637 129.030 1.00 67.07 154 THR A N 1
ATOM 923 C CA . THR A 1 154 ? 197.714 118.868 128.752 1.00 78.08 154 THR A CA 1
ATOM 924 C C . THR A 1 154 ? 198.470 119.420 129.958 1.00 86.30 154 THR A C 1
ATOM 925 O O . THR A 1 154 ? 198.017 120.358 130.617 1.00 86.36 154 THR A O 1
ATOM 929 N N . GLU A 1 155 ? 199.629 118.821 130.224 1.00 97.09 155 GLU A N 1
ATOM 930 C CA . GLU A 1 155 ? 200.496 119.185 131.348 1.00 108.48 155 GLU A CA 1
ATOM 931 C C . GLU A 1 155 ? 201.377 120.407 131.056 1.00 114.04 155 GLU A C 1
ATOM 932 O O . GLU A 1 155 ? 201.945 120.539 129.968 1.00 114.56 155 GLU A O 1
ATOM 938 N N . SER A 1 156 ? 201.489 121.294 132.041 1.00 120.99 156 SER A N 1
ATOM 939 C CA . SER A 1 156 ? 202.306 122.498 131.918 1.00 128.41 156 SER A CA 1
ATOM 940 C C . SER A 1 156 ? 203.069 122.722 133.226 1.00 135.10 156 SER A C 1
ATOM 941 O O . SER A 1 156 ? 202.758 123.650 133.980 1.00 137.58 156 SER A O 1
ATOM 944 N N . ALA A 1 157 ? 204.063 121.866 133.483 1.00 140.93 157 ALA A N 1
ATOM 945 C CA . ALA A 1 157 ? 204.888 121.930 134.698 1.00 145.02 157 ALA A CA 1
ATOM 946 C C . ALA A 1 157 ? 205.768 123.189 134.793 1.00 147.54 157 ALA A C 1
ATOM 947 O O . ALA A 1 157 ? 206.850 123.153 135.395 1.00 147.95 157 ALA A O 1
ATOM 949 N N . THR A 1 158 ? 205.290 124.289 134.199 1.00 149.43 158 THR A N 1
ATOM 950 C CA . THR A 1 158 ? 205.980 125.586 134.209 1.00 149.24 158 THR A CA 1
ATOM 951 C C . THR A 1 158 ? 205.937 126.130 135.651 1.00 150.00 158 THR A C 1
ATOM 952 O O . THR A 1 158 ? 204.989 126.821 136.043 1.00 150.00 158 THR A O 1
ATOM 956 N N . SER A 1 159 ? 206.985 125.805 136.418 1.00 150.00 159 SER A N 1
ATOM 957 C CA . SER A 1 159 ? 207.133 126.156 137.841 1.00 150.00 159 SER A CA 1
ATOM 958 C C . SER A 1 159 ? 206.085 125.359 138.660 1.00 150.00 159 SER A C 1
ATOM 959 O O . SER A 1 159 ? 206.385 124.236 139.093 1.00 150.00 159 SER A O 1
ATOM 962 N N . PRO A 1 160 ? 204.865 125.907 138.905 1.00 150.00 160 PRO A N 1
ATOM 963 C CA . PRO A 1 160 ? 203.939 125.060 139.671 1.00 150.00 160 PRO A CA 1
ATOM 964 C C . PRO A 1 160 ? 203.130 124.213 138.660 1.00 150.00 160 PRO A C 1
ATOM 965 O O . PRO A 1 160 ? 202.730 124.726 137.609 1.00 150.00 160 PRO A O 1
ATOM 969 N N . PRO A 1 161 ? 202.886 122.916 138.953 1.00 148.32 161 PRO A N 1
ATOM 970 C CA . PRO A 1 161 ? 202.126 122.049 138.032 1.00 145.82 161 PRO A CA 1
ATOM 971 C C . PRO A 1 161 ? 200.732 122.557 137.589 1.00 142.93 161 PRO A C 1
ATOM 972 O O . PRO A 1 161 ? 199.722 122.270 138.243 1.00 143.20 161 PRO A O 1
ATOM 976 N N . THR A 1 162 ? 200.698 123.293 136.469 1.00 137.98 162 THR A N 1
ATOM 977 C CA . THR A 1 162 ? 199.463 123.865 135.894 1.00 130.40 162 THR A CA 1
ATOM 978 C C . THR A 1 162 ? 198.798 122.899 134.900 1.00 123.07 162 THR A C 1
ATOM 979 O O . THR A 1 162 ? 199.473 122.265 134.080 1.00 123.56 162 THR A O 1
ATOM 983 N N . LYS A 1 163 ? 197.473 122.798 134.976 1.00 111.84 163 LYS A N 1
ATOM 984 C CA . LYS A 1 163 ? 196.711 121.924 134.091 1.00 99.36 163 LYS A CA 1
ATOM 985 C C . LYS A 1 163 ? 195.966 122.731 133.033 1.00 93.06 163 LYS A C 1
ATOM 986 O O . LYS A 1 163 ? 195.329 123.735 133.349 1.00 92.02 163 LYS A O 1
ATOM 992 N N . ILE A 1 164 ? 196.055 122.298 131.779 1.00 85.90 164 ILE A N 1
ATOM 993 C CA . ILE A 1 164 ? 195.358 122.972 130.686 1.00 80.19 164 ILE A CA 1
ATOM 994 C C . ILE A 1 164 ? 194.306 122.007 130.148 1.00 76.44 164 ILE A C 1
ATOM 995 O O . ILE A 1 164 ? 194.624 120.855 129.855 1.00 76.69 164 ILE A O 1
ATOM 1000 N N . TYR A 1 165 ? 193.066 122.468 130.003 1.00 71.31 165 TYR A N 1
ATOM 1001 C CA . TYR A 1 165 ? 191.999 121.598 129.516 1.00 67.99 165 TYR A CA 1
ATOM 1002 C C . TYR A 1 165 ? 191.496 121.923 128.115 1.00 68.35 165 TYR A C 1
ATOM 1003 O O . TYR A 1 165 ? 191.019 123.029 127.855 1.00 70.28 165 TYR A O 1
ATOM 1012 N N . ASN A 1 166 ? 191.588 120.944 127.221 1.00 68.81 166 ASN A N 1
ATOM 1013 C CA . ASN A 1 166 ? 191.120 121.108 125.849 1.00 70.46 166 ASN A CA 1
ATOM 1014 C C . ASN A 1 166 ? 189.978 120.160 125.543 1.00 68.24 166 ASN A C 1
ATOM 1015 O O . ASN A 1 166 ? 189.629 119.306 126.353 1.00 67.76 166 ASN A O 1
ATOM 1020 N N . ASN A 1 167 ? 189.399 120.314 124.361 1.00 65.60 167 ASN A N 1
ATOM 1021 C CA . ASN A 1 167 ? 188.316 119.445 123.942 1.00 65.16 167 ASN A CA 1
ATOM 1022 C C . ASN A 1 167 ? 188.766 118.648 122.733 1.00 65.01 167 ASN A C 1
ATOM 1023 O O . ASN A 1 167 ? 189.156 119.231 121.720 1.00 66.42 167 ASN A O 1
ATOM 1028 N N . ASP A 1 168 ? 188.744 117.325 122.823 1.00 63.12 168 ASP A N 1
ATOM 1029 C CA . ASP A 1 168 ? 189.096 116.551 121.648 1.00 61.52 168 ASP A CA 1
ATOM 1030 C C . ASP A 1 168 ? 187.729 116.327 121.037 1.00 56.88 168 ASP A C 1
ATOM 1031 O O . ASP A 1 168 ? 187.037 115.342 121.301 1.00 55.06 168 ASP A O 1
ATOM 1036 N N . LEU A 1 169 ? 187.331 117.312 120.255 1.00 51.40 169 LEU A N 1
ATOM 1037 C CA . LEU A 1 169 ? 186.060 117.304 119.587 1.00 46.60 169 LEU A CA 1
ATOM 1038 C C . LEU A 1 169 ? 185.847 115.979 118.875 1.00 44.23 169 LEU A C 1
ATOM 1039 O O . LEU A 1 169 ? 184.799 115.353 119.014 1.00 45.24 169 LEU A O 1
ATOM 1044 N N . THR A 1 170 ? 186.863 115.536 118.148 1.00 41.28 170 THR A N 1
ATOM 1045 C CA . THR A 1 170 ? 186.772 114.298 117.390 1.00 41.62 170 THR A CA 1
ATOM 1046 C C . THR A 1 170 ? 186.824 112.972 118.150 1.00 43.11 170 THR A C 1
ATOM 1047 O O . THR A 1 170 ? 186.199 111.999 117.726 1.00 44.13 170 THR A O 1
ATOM 1051 N N . ALA A 1 171 ? 187.566 112.906 119.249 1.00 44.21 171 ALA A N 1
ATOM 1052 C CA . ALA A 1 171 ? 187.636 111.655 120.004 1.00 43.47 171 ALA A CA 1
ATOM 1053 C C . ALA A 1 171 ? 186.226 111.130 120.269 1.00 40.41 171 ALA A C 1
ATOM 1054 O O . ALA A 1 171 ? 185.245 111.871 120.153 1.00 37.38 171 ALA A O 1
ATOM 1056 N N . SER A 1 172 ? 186.129 109.860 120.649 1.00 36.29 172 SER A N 1
ATOM 1057 C CA . SER A 1 172 ? 184.827 109.253 120.870 1.00 32.15 172 SER A CA 1
ATOM 1058 C C . SER A 1 172 ? 184.668 108.579 122.214 1.00 26.99 172 SER A C 1
ATOM 1059 O O . SER A 1 172 ? 185.649 108.273 122.883 1.00 26.43 172 SER A O 1
ATOM 1062 N N . LEU A 1 173 ? 183.411 108.359 122.591 1.00 23.20 173 LEU A N 1
ATOM 1063 C CA . LEU A 1 173 ? 183.051 107.673 123.829 1.00 19.35 173 LEU A CA 1
ATOM 1064 C C . LEU A 1 173 ? 182.441 106.339 123.436 1.00 18.78 173 LEU A C 1
ATOM 1065 O O . LEU A 1 173 ? 181.475 106.294 122.677 1.00 17.59 173 LEU A O 1
ATOM 1070 N N . MET A 1 174 ? 182.998 105.254 123.952 1.00 19.32 174 MET A N 1
ATOM 1071 C CA . MET A 1 174 ? 182.478 103.944 123.620 1.00 21.20 174 MET A CA 1
ATOM 1072 C C . MET A 1 174 ? 181.316 103.526 124.503 1.00 20.94 174 MET A C 1
ATOM 1073 O O . MET A 1 174 ? 181.384 103.599 125.739 1.00 18.07 174 MET A O 1
ATOM 1078 N N . VAL A 1 175 ? 180.246 103.090 123.843 1.00 20.28 175 VAL A N 1
ATOM 1079 C CA . VAL A 1 175 ? 179.042 102.643 124.525 1.00 19.93 175 VAL A CA 1
ATOM 1080 C C . VAL A 1 175 ? 178.613 101.299 123.990 1.00 18.22 175 VAL A C 1
ATOM 1081 O O . VAL A 1 175 ? 178.539 101.099 122.776 1.00 16.86 175 VAL A O 1
ATOM 1085 N N . ALA A 1 176 ? 178.318 100.383 124.901 1.00 19.40 176 ALA A N 1
ATOM 1086 C CA . ALA A 1 176 ? 177.887 99.054 124.508 1.00 22.07 176 ALA A CA 1
ATOM 1087 C C . ALA A 1 176 ? 176.680 98.639 125.314 1.00 22.47 176 ALA A C 1
ATOM 1088 O O . ALA A 1 176 ? 176.604 98.868 126.527 1.00 20.05 176 ALA A O 1
ATOM 1090 N N . LEU A 1 177 ? 175.731 98.028 124.627 1.00 22.84 177 LEU A N 1
ATOM 1091 C CA . LEU A 1 177 ? 174.528 97.590 125.283 1.00 24.90 177 LEU A CA 1
ATOM 1092 C C . LEU A 1 177 ? 174.349 96.109 125.053 1.00 27.88 177 LEU A C 1
ATOM 1093 O O . LEU A 1 177 ? 174.035 95.690 123.947 1.00 31.66 177 LEU A O 1
ATOM 1098 N N . ASP A 1 178 ? 174.567 95.320 126.101 1.00 31.51 178 ASP A N 1
ATOM 1099 C CA . ASP A 1 178 ? 174.434 93.866 126.041 1.00 35.54 178 ASP A CA 1
ATOM 1100 C C . ASP A 1 178 ? 172.963 93.525 126.179 1.00 36.21 178 ASP A C 1
ATOM 1101 O O . ASP A 1 178 ? 172.512 93.139 127.256 1.00 37.26 178 ASP A O 1
ATOM 1106 N N . THR A 1 179 ? 172.222 93.660 125.085 1.00 37.64 179 THR A N 1
ATOM 1107 C CA . THR A 1 179 ? 170.786 93.417 125.107 1.00 38.92 179 THR A CA 1
ATOM 1108 C C . THR A 1 179 ? 170.426 92.007 125.492 1.00 38.67 179 THR A C 1
ATOM 1109 O O . THR A 1 179 ? 169.483 91.786 126.247 1.00 38.52 179 THR A O 1
ATOM 1113 N N . ASN A 1 180 ? 171.179 91.051 124.971 1.00 39.30 180 ASN A N 1
ATOM 1114 C CA . ASN A 1 180 ? 170.886 89.658 125.242 1.00 43.38 180 ASN A CA 1
ATOM 1115 C C . ASN A 1 180 ? 171.540 89.110 126.488 1.00 42.46 180 ASN A C 1
ATOM 1116 O O . ASN A 1 180 ? 171.432 87.924 126.780 1.00 44.53 180 ASN A O 1
ATOM 1121 N N . ASN A 1 181 ? 172.212 89.971 127.232 1.00 41.78 181 ASN A N 1
ATOM 1122 C CA . ASN A 1 181 ? 172.893 89.533 128.438 1.00 40.22 181 ASN A CA 1
ATOM 1123 C C . ASN A 1 181 ? 173.791 88.342 128.182 1.00 35.52 181 ASN A C 1
ATOM 1124 O O . ASN A 1 181 ? 173.489 87.222 128.583 1.00 33.57 181 ASN A O 1
ATOM 1129 N N . THR A 1 182 ? 174.889 88.597 127.484 1.00 31.91 182 THR A N 1
ATOM 1130 C CA . THR A 1 182 ? 175.862 87.569 127.197 1.00 32.39 182 THR A CA 1
ATOM 1131 C C . THR A 1 182 ? 176.897 87.748 128.306 1.00 31.59 182 THR A C 1
ATOM 1132 O O . THR A 1 182 ? 177.373 86.779 128.899 1.00 32.28 182 THR A O 1
ATOM 1136 N N . LEU A 1 183 ? 177.229 89.002 128.594 1.00 28.76 183 LEU A N 1
ATOM 1137 C CA . LEU A 1 183 ? 178.187 89.301 129.647 1.00 26.51 183 LEU A CA 1
ATOM 1138 C C . LEU A 1 183 ? 177.561 88.919 130.979 1.00 26.35 183 LEU A C 1
ATOM 1139 O O . LEU A 1 183 ? 176.362 89.101 131.184 1.00 27.56 183 LEU A O 1
ATOM 1144 N N . PRO A 1 184 ? 178.362 88.382 131.907 1.00 25.86 184 PRO A N 1
ATOM 1145 C CA . PRO A 1 184 ? 177.809 87.991 133.205 1.00 24.59 184 PRO A CA 1
ATOM 1146 C C . PRO A 1 184 ? 177.117 89.156 133.883 1.00 24.39 184 PRO A C 1
ATOM 1147 O O . PRO A 1 184 ? 177.645 90.268 133.899 1.00 22.60 184 PRO A O 1
ATOM 1151 N N . TYR A 1 185 ? 175.933 88.897 134.436 1.00 25.95 185 TYR A N 1
ATOM 1152 C CA . TYR A 1 185 ? 175.158 89.928 135.124 1.00 29.81 185 TYR A CA 1
ATOM 1153 C C . TYR A 1 185 ? 175.855 90.311 136.433 1.00 29.82 185 TYR A C 1
ATOM 1154 O O . TYR A 1 185 ? 176.334 89.436 137.163 1.00 30.34 185 TYR A O 1
ATOM 1163 N N . THR A 1 186 ? 175.927 91.613 136.715 1.00 29.10 186 THR A N 1
ATOM 1164 C CA . THR A 1 186 ? 176.551 92.109 137.943 1.00 28.51 186 THR A CA 1
ATOM 1165 C C . THR A 1 186 ? 175.886 93.362 138.472 1.00 29.62 186 THR A C 1
ATOM 1166 O O . THR A 1 186 ? 176.357 94.475 138.236 1.00 29.93 186 THR A O 1
ATOM 1170 N N . PRO A 1 187 ? 174.781 93.199 139.204 1.00 30.43 187 PRO A N 1
ATOM 1171 C CA . PRO A 1 187 ? 174.074 94.353 139.763 1.00 29.85 187 PRO A CA 1
ATOM 1172 C C . PRO A 1 187 ? 175.043 95.173 140.604 1.00 26.80 187 PRO A C 1
ATOM 1173 O O . PRO A 1 187 ? 175.882 94.615 141.302 1.00 25.96 187 PRO A O 1
ATOM 1177 N N . ALA A 1 188 ? 174.925 96.491 140.537 1.00 26.55 188 ALA A N 1
ATOM 1178 C CA . ALA A 1 188 ? 175.817 97.362 141.290 1.00 30.49 188 ALA A CA 1
ATOM 1179 C C . ALA A 1 188 ? 175.317 97.573 142.704 1.00 30.75 188 ALA A C 1
ATOM 1180 O O . ALA A 1 188 ? 176.083 97.594 143.669 1.00 29.31 188 ALA A O 1
ATOM 1182 N N . ALA A 1 189 ? 174.010 97.732 142.804 1.00 31.95 189 ALA A N 1
ATOM 1183 C CA . ALA A 1 189 ? 173.337 97.973 144.067 1.00 32.32 189 ALA A CA 1
ATOM 1184 C C . ALA A 1 189 ? 173.933 97.332 145.336 1.00 29.25 189 ALA A C 1
ATOM 1185 O O . ALA A 1 189 ? 174.214 98.035 146.310 1.00 29.24 189 ALA A O 1
ATOM 1187 N N . PRO A 1 190 ? 174.141 96.002 145.340 1.00 25.69 190 PRO A N 1
ATOM 1188 C CA . PRO A 1 190 ? 174.690 95.312 146.505 1.00 25.47 190 PRO A CA 1
ATOM 1189 C C . PRO A 1 190 ? 176.099 95.740 146.888 1.00 27.51 190 PRO A C 1
ATOM 1190 O O . PRO A 1 190 ? 176.722 95.145 147.760 1.00 30.97 190 PRO A O 1
ATOM 1194 N N . ARG A 1 191 ? 176.614 96.766 146.236 1.00 28.32 191 ARG A N 1
ATOM 1195 C CA . ARG A 1 191 ? 177.943 97.230 146.576 1.00 32.16 191 ARG A CA 1
ATOM 1196 C C . ARG A 1 191 ? 177.975 98.739 146.477 1.00 35.81 191 ARG A C 1
ATOM 1197 O O . ARG A 1 191 ? 179.023 99.352 146.275 1.00 35.69 191 ARG A O 1
ATOM 1205 N N . SER A 1 192 ? 176.787 99.311 146.664 1.00 40.30 192 SER A N 1
ATOM 1206 C CA . SER A 1 192 ? 176.543 100.744 146.615 1.00 44.78 192 SER A CA 1
ATOM 1207 C C . SER A 1 192 ? 177.418 101.429 145.572 1.00 47.53 192 SER A C 1
ATOM 1208 O O . SER A 1 192 ? 177.996 102.494 145.822 1.00 49.00 192 SER A O 1
ATOM 1211 N N . GLU A 1 193 ? 177.507 100.792 144.403 1.00 48.04 193 GLU A N 1
ATOM 1212 C CA . GLU A 1 193 ? 178.279 101.298 143.273 1.00 45.12 193 GLU A CA 1
ATOM 1213 C C . GLU A 1 193 ? 177.327 101.669 142.141 1.00 40.75 193 GLU A C 1
ATOM 1214 O O . GLU A 1 193 ? 177.657 101.590 140.961 1.00 41.75 193 GLU A O 1
ATOM 1220 N N . THR A 1 194 ? 176.133 102.082 142.542 1.00 35.85 194 THR A N 1
ATOM 1221 C CA . THR A 1 194 ? 175.086 102.503 141.635 1.00 28.46 194 THR A CA 1
ATOM 1222 C C . THR A 1 194 ? 175.393 103.922 141.245 1.00 22.98 194 THR A C 1
ATOM 1223 O O . THR A 1 194 ? 176.474 104.440 141.523 1.00 22.38 194 THR A O 1
ATOM 1227 N N . LEU A 1 195 ? 174.437 104.559 140.597 1.00 18.28 195 LEU A N 1
ATOM 1228 C CA . LEU A 1 195 ? 174.631 105.938 140.238 1.00 20.25 195 LEU A CA 1
ATOM 1229 C C . LEU A 1 195 ? 174.233 106.731 141.463 1.00 22.48 195 LEU A C 1
ATOM 1230 O O . LEU A 1 195 ? 173.582 106.198 142.367 1.00 21.28 195 LEU A O 1
ATOM 1235 N N . GLY A 1 196 ? 174.646 107.995 141.489 1.00 25.65 196 GLY A N 1
ATOM 1236 C CA . GLY A 1 196 ? 174.354 108.871 142.606 1.00 28.74 196 GLY A CA 1
ATOM 1237 C C . GLY A 1 196 ? 172.883 109.170 142.794 1.00 31.03 196 GLY A C 1
ATOM 1238 O O . GLY A 1 196 ? 172.218 109.661 141.885 1.00 31.71 196 GLY A O 1
ATOM 1239 N N . PHE A 1 197 ? 172.379 108.878 143.987 1.00 30.74 197 PHE A N 1
ATOM 1240 C CA . PHE A 1 197 ? 170.985 109.121 144.302 1.00 29.65 197 PHE A CA 1
ATOM 1241 C C . PHE A 1 197 ? 170.626 110.600 144.304 1.00 29.93 197 PHE A C 1
ATOM 1242 O O . PHE A 1 197 ? 169.550 110.962 144.768 1.00 29.62 197 PHE A O 1
ATOM 1250 N N . TYR A 1 198 ? 171.511 111.458 143.813 1.00 30.72 198 TYR A N 1
ATOM 1251 C CA . TYR A 1 198 ? 171.221 112.888 143.801 1.00 32.16 198 TYR A CA 1
ATOM 1252 C C . TYR A 1 198 ? 171.243 113.485 142.391 1.00 33.23 198 TYR A C 1
ATOM 1253 O O . TYR A 1 198 ? 172.232 113.343 141.671 1.00 34.44 198 TYR A O 1
ATOM 1262 N N . PRO A 1 199 ? 170.145 114.155 141.983 1.00 31.85 199 PRO A N 1
ATOM 1263 C CA . PRO A 1 199 ? 170.034 114.771 140.660 1.00 31.57 199 PRO A CA 1
ATOM 1264 C C . PRO A 1 199 ? 170.965 115.956 140.451 1.00 33.23 199 PRO A C 1
ATOM 1265 O O . PRO A 1 199 ? 171.440 116.198 139.335 1.00 36.78 199 PRO A O 1
ATOM 1269 N N . TRP A 1 200 ? 171.241 116.699 141.515 1.00 32.61 200 TRP A N 1
ATOM 1270 C CA . TRP A 1 200 ? 172.103 117.862 141.364 1.00 33.11 200 TRP A CA 1
ATOM 1271 C C . TRP A 1 200 ? 173.584 117.601 141.614 1.00 35.12 200 TRP A C 1
ATOM 1272 O O . TRP A 1 200 ? 174.383 118.527 141.702 1.00 42.62 200 TRP A O 1
ATOM 1283 N N . LEU A 1 201 ? 173.950 116.332 141.693 1.00 34.28 201 LEU A N 1
ATOM 1284 C CA . LEU A 1 201 ? 175.336 115.969 141.925 1.00 35.54 201 LEU A CA 1
ATOM 1285 C C . LEU A 1 201 ? 175.836 114.976 140.916 1.00 32.36 201 LEU A C 1
ATOM 1286 O O . LEU A 1 201 ? 175.203 113.960 140.667 1.00 36.52 201 LEU A O 1
ATOM 1291 N N . PRO A 1 202 ? 177.001 115.238 140.341 1.00 28.54 202 PRO A N 1
ATOM 1292 C CA . PRO A 1 202 ? 177.586 114.337 139.351 1.00 26.67 202 PRO A CA 1
ATOM 1293 C C . PRO A 1 202 ? 177.839 112.954 139.943 1.00 24.78 202 PRO A C 1
ATOM 1294 O O . PRO A 1 202 ? 177.775 112.776 141.159 1.00 23.99 202 PRO A O 1
ATOM 1298 N N . THR A 1 203 ? 178.125 111.982 139.082 1.00 22.34 203 THR A N 1
ATOM 1299 C CA . THR A 1 203 ? 178.382 110.627 139.533 1.00 24.96 203 THR A CA 1
ATOM 1300 C C . THR A 1 203 ? 179.257 109.810 138.571 1.00 26.65 203 THR A C 1
ATOM 1301 O O . THR A 1 203 ? 179.435 110.177 137.405 1.00 25.67 203 THR A O 1
ATOM 1305 N N . LYS A 1 204 ? 179.798 108.699 139.071 1.00 29.60 204 LYS A N 1
ATOM 1306 C CA . LYS A 1 204 ? 180.675 107.834 138.288 1.00 32.43 204 LYS A CA 1
ATOM 1307 C C . LYS A 1 204 ? 180.176 106.418 138.132 1.00 29.22 204 LYS A C 1
ATOM 1308 O O . LYS A 1 204 ? 179.598 105.841 139.051 1.00 30.79 204 LYS A O 1
ATOM 1314 N N . PRO A 1 205 ? 180.402 105.834 136.954 1.00 26.96 205 PRO A N 1
ATOM 1315 C CA . PRO A 1 205 ? 180.009 104.461 136.624 1.00 28.28 205 PRO A CA 1
ATOM 1316 C C . PRO A 1 205 ? 181.151 103.610 137.169 1.00 31.28 205 PRO A C 1
ATOM 1317 O O . PRO A 1 205 ? 182.266 104.115 137.274 1.00 35.97 205 PRO A O 1
ATOM 1321 N N . THR A 1 206 ? 180.921 102.346 137.511 1.00 32.60 206 THR A N 1
ATOM 1322 C CA . THR A 1 206 ? 182.032 101.556 138.050 1.00 35.03 206 THR A CA 1
ATOM 1323 C C . THR A 1 206 ? 182.718 100.578 137.099 1.00 36.88 206 THR A C 1
ATOM 1324 O O . THR A 1 206 ? 182.205 100.244 136.028 1.00 37.04 206 THR A O 1
ATOM 1328 N N . GLN A 1 207 ? 183.892 100.118 137.521 1.00 38.04 207 GLN A N 1
ATOM 1329 C CA . GLN A 1 207 ? 184.697 99.175 136.746 1.00 38.12 207 GLN A CA 1
ATOM 1330 C C . GLN A 1 207 ? 183.957 97.858 136.577 1.00 34.47 207 GLN A C 1
ATOM 1331 O O . GLN A 1 207 ? 183.475 97.287 137.547 1.00 35.63 207 GLN A O 1
ATOM 1337 N N . TYR A 1 208 ? 183.853 97.370 135.352 1.00 29.13 208 TYR A N 1
ATOM 1338 C CA . TYR A 1 208 ? 183.168 96.108 135.155 1.00 26.00 208 TYR A CA 1
ATOM 1339 C C . TYR A 1 208 ? 184.124 94.947 135.313 1.00 26.07 208 TYR A C 1
ATOM 1340 O O . TYR A 1 208 ? 185.140 94.876 134.621 1.00 24.73 208 TYR A O 1
ATOM 1349 N N . ARG A 1 209 ? 183.790 94.036 136.221 1.00 26.59 209 ARG A N 1
ATOM 1350 C CA . ARG A 1 209 ? 184.621 92.863 136.467 1.00 29.47 209 ARG A CA 1
ATOM 1351 C C . ARG A 1 209 ? 183.756 91.705 136.917 1.00 28.19 209 ARG A C 1
ATOM 1352 O O . ARG A 1 209 ? 182.988 91.836 137.857 1.00 30.48 209 ARG A O 1
ATOM 1360 N N . TYR A 1 210 ? 183.890 90.565 136.260 1.00 25.76 210 TYR A N 1
ATOM 1361 C CA . TYR A 1 210 ? 183.082 89.422 136.623 1.00 23.75 210 TYR A CA 1
ATOM 1362 C C . TYR A 1 210 ? 183.839 88.304 137.296 1.00 24.63 210 TYR A C 1
ATOM 1363 O O . TYR A 1 210 ? 185.070 88.284 137.320 1.00 22.21 210 TYR A O 1
ATOM 1372 N N . TYR A 1 211 ? 183.084 87.367 137.851 1.00 26.83 211 TYR A N 1
ATOM 1373 C CA . TYR A 1 211 ? 183.681 86.226 138.516 1.00 31.04 211 TYR A CA 1
ATOM 1374 C C . TYR A 1 211 ? 184.140 85.185 137.487 1.00 33.12 211 TYR A C 1
ATOM 1375 O O . TYR A 1 211 ? 183.541 85.060 136.413 1.00 38.52 211 TYR A O 1
ATOM 1384 N N . LEU A 1 212 ? 185.208 84.453 137.798 1.00 29.33 212 LEU A N 1
ATOM 1385 C CA . LEU A 1 212 ? 185.698 83.401 136.903 1.00 28.98 212 LEU A CA 1
ATOM 1386 C C . LEU A 1 212 ? 185.950 82.195 137.801 1.00 29.22 212 LEU A C 1
ATOM 1387 O O . LEU A 1 212 ? 186.376 82.381 138.933 1.00 30.41 212 LEU A O 1
ATOM 1392 N N . SER A 1 213 ? 185.696 80.978 137.312 1.00 29.00 213 SER A N 1
ATOM 1393 C CA . SER A 1 213 ? 185.856 79.756 138.119 1.00 31.18 213 SER A CA 1
ATOM 1394 C C . SER A 1 213 ? 187.063 79.719 139.057 1.00 35.23 213 SER A C 1
ATOM 1395 O O . SER A 1 213 ? 188.188 80.012 138.651 1.00 35.36 213 SER A O 1
ATOM 1398 N N . CYS A 1 214 ? 186.814 79.367 140.319 1.00 39.60 214 CYS A N 1
ATOM 1399 C CA . CYS A 1 214 ? 187.871 79.266 141.325 1.00 43.71 214 CYS A CA 1
ATOM 1400 C C . CYS A 1 214 ? 187.904 77.828 141.763 1.00 43.47 214 CYS A C 1
ATOM 1401 O O . CYS A 1 214 ? 186.994 77.048 141.485 1.00 45.09 214 CYS A O 1
ATOM 1404 N N . ILE A 1 215 ? 188.973 77.495 142.462 1.00 43.40 215 ILE A N 1
ATOM 1405 C CA . ILE A 1 215 ? 189.130 76.191 143.066 1.00 43.77 215 ILE A CA 1
ATOM 1406 C C . ILE A 1 215 ? 189.724 76.602 144.393 1.00 43.60 215 ILE A C 1
ATOM 1407 O O . ILE A 1 215 ? 190.931 76.500 144.635 1.00 44.00 215 ILE A O 1
ATOM 1412 N N . ARG A 1 216 ? 188.848 77.136 145.235 1.00 42.12 216 ARG A N 1
ATOM 1413 C CA . ARG A 1 216 ? 189.247 77.588 146.542 1.00 38.37 216 ARG A CA 1
ATOM 1414 C C . ARG A 1 216 ? 189.400 76.437 147.517 1.00 36.69 216 ARG A C 1
ATOM 1415 O O . ARG A 1 216 ? 188.585 75.514 147.560 1.00 36.44 216 ARG A O 1
ATOM 1423 N N . ASN A 1 217 ? 190.466 76.507 148.300 1.00 34.89 217 ASN A N 1
ATOM 1424 C CA . ASN A 1 217 ? 190.754 75.498 149.294 1.00 33.52 217 ASN A CA 1
ATOM 1425 C C . ASN A 1 217 ? 190.962 76.150 150.651 1.00 34.12 217 ASN A C 1
ATOM 1426 O O . ASN A 1 217 ? 191.687 77.142 150.785 1.00 33.67 217 ASN A O 1
ATOM 1431 N N . LEU A 1 218 ? 190.298 75.593 151.653 1.00 33.18 218 LEU A N 1
ATOM 1432 C CA . LEU A 1 218 ? 190.411 76.101 153.001 1.00 32.95 218 LEU A CA 1
ATOM 1433 C C . LEU A 1 218 ? 190.407 74.989 154.029 1.00 39.07 218 LEU A C 1
ATOM 1434 O O . LEU A 1 218 ? 190.193 75.245 155.205 1.00 43.03 218 LEU A O 1
ATOM 1439 N N . ASN A 1 219 ? 190.638 73.751 153.604 1.00 45.31 219 ASN A N 1
ATOM 1440 C CA . ASN A 1 219 ? 190.653 72.639 154.553 1.00 48.75 219 ASN A CA 1
ATOM 1441 C C . ASN A 1 219 ? 191.777 72.828 155.568 1.00 47.25 219 ASN A C 1
ATOM 1442 O O . ASN A 1 219 ? 192.915 73.139 155.207 1.00 48.20 219 ASN A O 1
ATOM 1447 N N . PRO A 1 220 ? 191.459 72.679 156.859 1.00 44.97 220 PRO A N 1
ATOM 1448 C CA . PRO A 1 220 ? 190.111 72.368 157.331 1.00 42.20 220 PRO A CA 1
ATOM 1449 C C . PRO A 1 220 ? 189.645 73.533 158.193 1.00 39.13 220 PRO A C 1
ATOM 1450 O O . PRO A 1 220 ? 190.453 74.333 158.647 1.00 38.92 220 PRO A O 1
ATOM 1454 N N . PRO A 1 221 ? 188.339 73.650 158.429 1.00 37.35 221 PRO A N 1
ATOM 1455 C CA . PRO A 1 221 ? 187.904 74.768 159.262 1.00 37.29 221 PRO A CA 1
ATOM 1456 C C . PRO A 1 221 ? 188.617 74.696 160.603 1.00 37.47 221 PRO A C 1
ATOM 1457 O O . PRO A 1 221 ? 189.087 73.631 161.009 1.00 35.53 221 PRO A O 1
ATOM 1461 N N . THR A 1 222 ? 188.688 75.824 161.295 1.00 39.26 222 THR A N 1
ATOM 1462 C CA . THR A 1 222 ? 189.375 75.878 162.575 1.00 42.55 222 THR A CA 1
ATOM 1463 C C . THR A 1 222 ? 188.515 76.632 163.575 1.00 44.78 222 THR A C 1
ATOM 1464 O O . THR A 1 222 ? 187.345 76.882 163.317 1.00 43.35 222 THR A O 1
ATOM 1468 N N . TYR A 1 223 ? 189.097 76.978 164.719 1.00 48.83 223 TYR A N 1
ATOM 1469 C CA . TYR A 1 223 ? 188.400 77.762 165.735 1.00 53.09 223 TYR A CA 1
ATOM 1470 C C . TYR A 1 223 ? 189.436 78.635 166.415 1.00 54.38 223 TYR A C 1
ATOM 1471 O O . TYR A 1 223 ? 190.387 78.137 167.007 1.00 53.68 223 TYR A O 1
ATOM 1480 N N . THR A 1 224 ? 189.255 79.945 166.278 1.00 57.06 224 THR A N 1
ATOM 1481 C CA . THR A 1 224 ? 190.156 80.952 166.834 1.00 59.79 224 THR A CA 1
ATOM 1482 C C . THR A 1 224 ? 191.432 80.497 167.529 1.00 60.59 224 THR A C 1
ATOM 1483 O O . THR A 1 224 ? 192.524 80.881 167.118 1.00 61.75 224 THR A O 1
ATOM 1487 N N . GLY A 1 225 ? 191.307 79.695 168.580 1.00 60.88 225 GLY A N 1
ATOM 1488 C CA . GLY A 1 225 ? 192.491 79.249 169.295 1.00 63.04 225 GLY A CA 1
ATOM 1489 C C . GLY A 1 225 ? 193.426 78.200 168.694 1.00 64.25 225 GLY A C 1
ATOM 1490 O O . GLY A 1 225 ? 194.568 78.507 168.332 1.00 62.28 225 GLY A O 1
ATOM 1491 N N . GLN A 1 226 ? 192.939 76.963 168.594 1.00 65.74 226 GLN A N 1
ATOM 1492 C CA . GLN A 1 226 ? 193.719 75.822 168.107 1.00 64.62 226 GLN A CA 1
ATOM 1493 C C . GLN A 1 226 ? 194.865 76.076 167.154 1.00 62.42 226 GLN A C 1
ATOM 1494 O O . GLN A 1 226 ? 194.887 77.046 166.407 1.00 60.87 226 GLN A O 1
ATOM 1500 N N . SER A 1 227 ? 195.839 75.182 167.223 1.00 62.98 227 SER A N 1
ATOM 1501 C CA . SER A 1 227 ? 196.997 75.237 166.357 1.00 65.03 227 SER A CA 1
ATOM 1502 C C . SER A 1 227 ? 196.722 74.094 165.397 1.00 65.01 227 SER A C 1
ATOM 1503 O O . SER A 1 227 ? 196.415 72.974 165.821 1.00 64.40 227 SER A O 1
ATOM 1506 N N . GLN A 1 228 ? 196.810 74.387 164.106 1.00 63.89 228 GLN A N 1
ATOM 1507 C CA . GLN A 1 228 ? 196.554 73.400 163.065 1.00 63.00 228 GLN A CA 1
ATOM 1508 C C . GLN A 1 228 ? 197.134 74.011 161.805 1.00 63.18 228 GLN A C 1
ATOM 1509 O O . GLN A 1 228 ? 197.376 75.215 161.761 1.00 63.73 228 GLN A O 1
ATOM 1515 N N . GLN A 1 229 ? 197.370 73.202 160.784 1.00 64.31 229 GLN A N 1
ATOM 1516 C CA . GLN A 1 229 ? 197.924 73.753 159.561 1.00 66.71 229 GLN A CA 1
ATOM 1517 C C . GLN A 1 229 ? 196.849 73.871 158.485 1.00 64.57 229 GLN A C 1
ATOM 1518 O O . GLN A 1 229 ? 196.525 72.900 157.795 1.00 64.03 229 GLN A O 1
ATOM 1524 N N . ILE A 1 230 ? 196.295 75.076 158.365 1.00 62.63 230 ILE A N 1
ATOM 1525 C CA . ILE A 1 230 ? 195.249 75.383 157.387 1.00 60.25 230 ILE A CA 1
ATOM 1526 C C . ILE A 1 230 ? 195.800 75.574 155.978 1.00 56.39 230 ILE A C 1
ATOM 1527 O O . ILE A 1 230 ? 196.677 76.409 155.748 1.00 55.50 230 ILE A O 1
ATOM 1532 N N . THR A 1 231 ? 195.289 74.796 155.031 1.00 52.61 231 THR A N 1
ATOM 1533 C CA . THR A 1 231 ? 195.748 74.919 153.659 1.00 49.68 231 THR A CA 1
ATOM 1534 C C . THR A 1 231 ? 194.877 76.010 153.058 1.00 48.39 231 THR A C 1
ATOM 1535 O O . THR A 1 231 ? 193.657 75.947 153.156 1.00 47.80 231 THR A O 1
ATOM 1539 N N . ASP A 1 232 ? 195.502 77.021 152.464 1.00 48.50 232 ASP A N 1
ATOM 1540 C CA . ASP A 1 232 ? 194.761 78.126 151.862 1.00 51.06 232 ASP A CA 1
ATOM 1541 C C . ASP A 1 232 ? 195.241 78.344 150.433 1.00 51.90 232 ASP A C 1
ATOM 1542 O O . ASP A 1 232 ? 196.273 78.979 150.209 1.00 52.11 232 ASP A O 1
ATOM 1547 N N . SER A 1 233 ? 194.497 77.822 149.463 1.00 52.12 233 SER A N 1
ATOM 1548 C CA . SER A 1 233 ? 194.909 77.960 148.070 1.00 53.49 233 SER A CA 1
ATOM 1549 C C . SER A 1 233 ? 193.785 78.357 147.141 1.00 52.68 233 SER A C 1
ATOM 1550 O O . SER A 1 233 ? 192.633 78.478 147.547 1.00 52.28 233 SER A O 1
ATOM 1553 N N . ILE A 1 234 ? 194.144 78.533 145.876 1.00 51.43 234 ILE A N 1
ATOM 1554 C CA . ILE A 1 234 ? 193.197 78.917 144.852 1.00 50.51 234 ILE A CA 1
ATOM 1555 C C . ILE A 1 234 ? 193.930 78.782 143.528 1.00 53.14 234 ILE A C 1
ATOM 1556 O O . ILE A 1 234 ? 195.084 79.196 143.415 1.00 53.99 234 ILE A O 1
ATOM 1561 N N . GLN A 1 235 ? 193.269 78.188 142.540 1.00 56.36 235 GLN A N 1
ATOM 1562 C CA . GLN A 1 235 ? 193.857 77.988 141.211 1.00 59.61 235 GLN A CA 1
ATOM 1563 C C . GLN A 1 235 ? 192.713 78.061 140.212 1.00 56.69 235 GLN A C 1
ATOM 1564 O O . GLN A 1 235 ? 191.796 77.255 140.291 1.00 58.04 235 GLN A O 1
ATOM 1570 N N . THR A 1 236 ? 192.759 79.008 139.281 1.00 53.51 236 THR A N 1
ATOM 1571 C CA . THR A 1 236 ? 191.693 79.146 138.292 1.00 50.16 236 THR A CA 1
ATOM 1572 C C . THR A 1 236 ? 190.976 77.831 138.006 1.00 52.89 236 THR A C 1
ATOM 1573 O O . THR A 1 236 ? 191.585 76.884 137.495 1.00 48.76 236 THR A O 1
ATOM 1577 N N . GLY A 1 237 ? 189.682 77.820 138.359 1.00 55.81 237 GLY A N 1
ATOM 1578 C CA . GLY A 1 237 ? 188.765 76.686 138.222 1.00 55.66 237 GLY A CA 1
ATOM 1579 C C . GLY A 1 237 ? 188.996 75.586 137.202 1.00 56.85 237 GLY A C 1
ATOM 1580 O O . GLY A 1 237 ? 189.989 75.588 136.479 1.00 61.71 237 GLY A O 1
ATOM 1581 N N . LEU A 1 238 ? 188.075 74.627 137.153 1.00 53.69 238 LEU A N 1
ATOM 1582 C CA . LEU A 1 238 ? 188.192 73.520 136.212 1.00 49.90 238 LEU A CA 1
ATOM 1583 C C . LEU A 1 238 ? 188.045 74.050 134.806 1.00 47.55 238 LEU A C 1
ATOM 1584 O O . LEU A 1 238 ? 187.050 74.696 134.491 1.00 47.85 238 LEU A O 1
ATOM 1589 N N . HIS A 1 239 ? 189.032 73.777 133.963 1.00 44.38 239 HIS A N 1
ATOM 1590 C CA . HIS A 1 239 ? 189.012 74.273 132.593 1.00 43.45 239 HIS A CA 1
ATOM 1591 C C . HIS A 1 239 ? 187.632 74.258 131.948 1.00 42.52 239 HIS A C 1
ATOM 1592 O O . HIS A 1 239 ? 187.199 75.247 131.354 1.00 42.90 239 HIS A O 1
ATOM 1599 N N . SER A 1 240 ? 186.941 73.133 132.071 1.00 40.41 240 SER A N 1
ATOM 1600 C CA . SER A 1 240 ? 185.612 72.990 131.501 1.00 37.68 240 SER A CA 1
ATOM 1601 C C . SER A 1 240 ? 184.637 74.063 131.988 1.00 35.86 240 SER A C 1
ATOM 1602 O O . SER A 1 240 ? 183.592 74.269 131.378 1.00 35.61 240 SER A O 1
ATOM 1605 N N . ASP A 1 241 ? 184.991 74.749 133.074 1.00 33.77 241 ASP A N 1
ATOM 1606 C CA . ASP A 1 241 ? 184.150 75.798 133.655 1.00 32.61 241 ASP A CA 1
ATOM 1607 C C . ASP A 1 241 ? 184.647 77.219 133.397 1.00 32.28 241 ASP A C 1
ATOM 1608 O O . ASP A 1 241 ? 184.153 78.180 134.005 1.00 33.35 241 ASP A O 1
ATOM 1613 N N . ILE A 1 242 ? 185.621 77.367 132.509 1.00 29.81 242 ILE A N 1
ATOM 1614 C CA . ILE A 1 242 ? 186.138 78.694 132.230 1.00 28.16 242 ILE A CA 1
ATOM 1615 C C . ILE A 1 242 ? 185.276 79.503 131.273 1.00 26.73 242 ILE A C 1
ATOM 1616 O O . ILE A 1 242 ? 184.977 79.072 130.161 1.00 22.49 242 ILE A O 1
ATOM 1621 N N . MET A 1 243 ? 184.890 80.690 131.731 1.00 28.00 243 MET A N 1
ATOM 1622 C CA . MET A 1 243 ? 184.057 81.605 130.961 1.00 28.28 243 MET A CA 1
ATOM 1623 C C . MET A 1 243 ? 184.800 82.916 130.766 1.00 28.23 243 MET A C 1
ATOM 1624 O O . MET A 1 243 ? 184.842 83.727 131.685 1.00 31.38 243 MET A O 1
ATOM 1629 N N . PHE A 1 244 ? 185.380 83.135 129.590 1.00 26.45 244 PHE A N 1
ATOM 1630 C CA . PHE A 1 244 ? 186.111 84.380 129.341 1.00 25.88 244 PHE A CA 1
ATOM 1631 C C . PHE A 1 244 ? 185.433 85.261 128.316 1.00 25.36 244 PHE A C 1
ATOM 1632 O O . PHE A 1 244 ? 185.627 85.092 127.112 1.00 26.42 244 PHE A O 1
ATOM 1640 N N . TYR A 1 245 ? 184.667 86.227 128.798 1.00 23.91 245 TYR A N 1
ATOM 1641 C CA . TYR A 1 245 ? 183.933 87.108 127.912 1.00 24.92 245 TYR A CA 1
ATOM 1642 C C . TYR A 1 245 ? 184.649 88.390 127.552 1.00 23.25 245 TYR A C 1
ATOM 1643 O O . TYR A 1 245 ? 185.578 88.824 128.229 1.00 21.55 245 TYR A O 1
ATOM 1652 N N . THR A 1 246 ? 184.193 88.996 126.467 1.00 20.84 246 THR A N 1
ATOM 1653 C CA . THR A 1 246 ? 184.767 90.234 125.996 1.00 20.66 246 THR A CA 1
ATOM 1654 C C . THR A 1 246 ? 183.699 91.116 125.438 1.00 21.48 246 THR A C 1
ATOM 1655 O O . THR A 1 246 ? 183.000 90.734 124.503 1.00 22.24 246 THR A O 1
ATOM 1659 N N . ILE A 1 247 ? 183.576 92.299 126.019 1.00 21.98 247 ILE A N 1
ATOM 1660 C CA . ILE A 1 247 ? 182.609 93.270 125.554 1.00 23.07 247 ILE A CA 1
ATOM 1661 C C . ILE A 1 247 ? 182.709 93.324 124.035 1.00 24.82 247 ILE A C 1
ATOM 1662 O O . ILE A 1 247 ? 181.716 93.136 123.326 1.00 25.06 247 ILE A O 1
ATOM 1667 N N . GLU A 1 248 ? 183.930 93.570 123.558 1.00 24.75 248 GLU A N 1
ATOM 1668 C CA . GLU A 1 248 ? 184.232 93.668 122.131 1.00 24.88 248 GLU A CA 1
ATOM 1669 C C . GLU A 1 248 ? 183.765 92.464 121.330 1.00 23.46 248 GLU A C 1
ATOM 1670 O O . GLU A 1 248 ? 183.231 92.596 120.225 1.00 23.89 248 GLU A O 1
ATOM 1676 N N . ASN A 1 249 ? 183.966 91.285 121.895 1.00 22.72 249 ASN A N 1
ATOM 1677 C CA . ASN A 1 249 ? 183.602 90.071 121.210 1.00 24.56 249 ASN A CA 1
ATOM 1678 C C . ASN A 1 249 ? 182.156 89.665 121.260 1.00 25.61 249 ASN A C 1
ATOM 1679 O O . ASN A 1 249 ? 181.713 88.910 120.402 1.00 27.34 249 ASN A O 1
ATOM 1684 N N . ALA A 1 250 ? 181.410 90.167 122.238 1.00 28.92 250 ALA A N 1
ATOM 1685 C CA . ALA A 1 250 ? 180.005 89.776 122.377 1.00 32.00 250 ALA A CA 1
ATOM 1686 C C . ALA A 1 250 ? 178.946 90.833 122.091 1.00 31.31 250 ALA A C 1
ATOM 1687 O O . ALA A 1 250 ? 177.768 90.504 121.922 1.00 30.61 250 ALA A O 1
ATOM 1689 N N . VAL A 1 251 ? 179.355 92.094 122.040 1.00 30.04 251 VAL A N 1
ATOM 1690 C CA . VAL A 1 251 ? 178.411 93.167 121.791 1.00 29.12 251 VAL A CA 1
ATOM 1691 C C . VAL A 1 251 ? 178.900 94.246 120.840 1.00 30.38 251 VAL A C 1
ATOM 1692 O O . VAL A 1 251 ? 180.072 94.621 120.844 1.00 34.72 251 VAL A O 1
ATOM 1696 N N . PRO A 1 252 ? 178.002 94.751 119.992 1.00 28.55 252 PRO A N 1
ATOM 1697 C CA . PRO A 1 252 ? 178.382 95.800 119.052 1.00 27.35 252 PRO A CA 1
ATOM 1698 C C . PRO A 1 252 ? 178.560 97.073 119.877 1.00 27.76 252 PRO A C 1
ATOM 1699 O O . PRO A 1 252 ? 177.756 97.365 120.775 1.00 28.05 252 PRO A O 1
ATOM 1703 N N . ILE A 1 253 ? 179.611 97.827 119.576 1.00 26.83 253 ILE A N 1
ATOM 1704 C CA . ILE A 1 253 ? 179.914 99.042 120.315 1.00 24.60 253 ILE A CA 1
ATOM 1705 C C . ILE A 1 253 ? 179.733 100.301 119.500 1.00 24.96 253 ILE A C 1
ATOM 1706 O O . ILE A 1 253 ? 180.286 100.430 118.415 1.00 23.72 253 ILE A O 1
ATOM 1711 N N . HIS A 1 254 ? 178.963 101.237 120.035 1.00 27.81 254 HIS A N 1
ATOM 1712 C CA . HIS A 1 254 ? 178.740 102.488 119.341 1.00 31.30 254 HIS A CA 1
ATOM 1713 C C . HIS A 1 254 ? 179.791 103.501 119.738 1.00 29.54 254 HIS A C 1
ATOM 1714 O O . HIS A 1 254 ? 180.129 103.624 120.917 1.00 27.46 254 HIS A O 1
ATOM 1721 N N . LEU A 1 255 ? 180.312 104.225 118.758 1.00 26.68 255 LEU A N 1
ATOM 1722 C CA . LEU A 1 255 ? 181.284 105.256 119.067 1.00 26.09 255 LEU A CA 1
ATOM 1723 C C . LEU A 1 255 ? 180.471 106.519 119.118 1.00 23.61 255 LEU A C 1
ATOM 1724 O O . LEU A 1 255 ? 179.574 106.696 118.300 1.00 22.14 255 LEU A O 1
ATOM 1729 N N . LEU A 1 256 ? 180.765 107.383 120.083 1.00 20.96 256 LEU A N 1
ATOM 1730 C CA . LEU A 1 256 ? 180.020 108.620 120.230 1.00 18.69 256 LEU A CA 1
ATOM 1731 C C . LEU A 1 256 ? 180.890 109.842 120.290 1.00 21.60 256 LEU A C 1
ATOM 1732 O O . LEU A 1 256 ? 181.736 109.959 121.174 1.00 22.40 256 LEU A O 1
ATOM 1737 N N . ARG A 1 257 ? 180.687 110.756 119.351 1.00 23.86 257 ARG A N 1
ATOM 1738 C CA . ARG A 1 257 ? 181.437 111.999 119.358 1.00 25.06 257 ARG A CA 1
ATOM 1739 C C . ARG A 1 257 ? 180.508 113.002 120.035 1.00 25.71 257 ARG A C 1
ATOM 1740 O O . ARG A 1 257 ? 179.323 112.723 120.206 1.00 27.16 257 ARG A O 1
ATOM 1748 N N . THR A 1 258 ? 181.030 114.152 120.438 1.00 25.45 258 THR A N 1
ATOM 1749 C CA . THR A 1 258 ? 180.209 115.118 121.157 1.00 27.37 258 THR A CA 1
ATOM 1750 C C . THR A 1 258 ? 178.800 115.312 120.622 1.00 29.63 258 THR A C 1
ATOM 1751 O O . THR A 1 258 ? 177.837 115.389 121.393 1.00 31.23 258 THR A O 1
ATOM 1755 N N . GLY A 1 259 ? 178.678 115.383 119.305 1.00 31.25 259 GLY A N 1
ATOM 1756 C CA . GLY A 1 259 ? 177.370 115.571 118.709 1.00 37.20 259 GLY A CA 1
ATOM 1757 C C . GLY A 1 259 ? 176.523 114.314 118.575 1.00 40.71 259 GLY A C 1
ATOM 1758 O O . GLY A 1 259 ? 175.440 114.346 117.987 1.00 42.36 259 GLY A O 1
ATOM 1759 N N . ASP A 1 260 ? 176.992 113.200 119.117 1.00 44.14 260 ASP A N 1
ATOM 1760 C CA . ASP A 1 260 ? 176.232 111.966 119.010 1.00 47.24 260 ASP A CA 1
ATOM 1761 C C . ASP A 1 260 ? 175.335 111.724 120.215 1.00 46.37 260 ASP A C 1
ATOM 1762 O O . ASP A 1 260 ? 175.481 112.368 121.257 1.00 46.27 260 ASP A O 1
ATOM 1767 N N . GLU A 1 261 ? 174.406 110.788 120.050 1.00 44.96 261 GLU A N 1
ATOM 1768 C CA . GLU A 1 261 ? 173.448 110.433 121.083 1.00 45.41 261 GLU A CA 1
ATOM 1769 C C . GLU A 1 261 ? 173.210 108.940 121.046 1.00 42.26 261 GLU A C 1
ATOM 1770 O O . GLU A 1 261 ? 173.554 108.282 120.074 1.00 41.95 261 GLU A O 1
ATOM 1776 N N . PHE A 1 262 ? 172.600 108.408 122.095 1.00 40.73 262 PHE A N 1
ATOM 1777 C CA . PHE A 1 262 ? 172.310 106.985 122.149 1.00 41.04 262 PHE A CA 1
ATOM 1778 C C . PHE A 1 262 ? 171.156 106.691 123.096 1.00 42.12 262 PHE A C 1
ATOM 1779 O O . PHE A 1 262 ? 171.004 107.369 124.115 1.00 41.63 262 PHE A O 1
ATOM 1787 N N . SER A 1 263 ? 170.353 105.675 122.775 1.00 41.89 263 SER A N 1
ATOM 1788 C CA . SER A 1 263 ? 169.205 105.341 123.619 1.00 41.86 263 SER A CA 1
ATOM 1789 C C . SER A 1 263 ? 168.772 103.870 123.629 1.00 42.13 263 SER A C 1
ATOM 1790 O O . SER A 1 263 ? 168.653 103.246 122.571 1.00 41.72 263 SER A O 1
ATOM 1793 N N . THR A 1 264 ? 168.533 103.332 124.831 1.00 42.65 264 THR A N 1
ATOM 1794 C CA . THR A 1 264 ? 168.080 101.947 124.999 1.00 42.47 264 THR A CA 1
ATOM 1795 C C . THR A 1 264 ? 166.784 101.973 124.217 1.00 41.54 264 THR A C 1
ATOM 1796 O O . THR A 1 264 ? 166.277 103.049 123.896 1.00 38.55 264 THR A O 1
ATOM 1800 N N . GLY A 1 265 ? 166.254 100.805 123.888 1.00 42.99 265 GLY A N 1
ATOM 1801 C CA . GLY A 1 265 ? 164.973 100.786 123.215 1.00 46.17 265 GLY A CA 1
ATOM 1802 C C . GLY A 1 265 ? 164.000 101.106 124.343 1.00 46.92 265 GLY A C 1
ATOM 1803 O O . GLY A 1 265 ? 164.176 102.093 125.064 1.00 48.61 265 GLY A O 1
ATOM 1804 N N . ILE A 1 266 ? 162.981 100.275 124.516 1.00 44.48 266 ILE A N 1
ATOM 1805 C CA . ILE A 1 266 ? 162.023 100.476 125.590 1.00 41.59 266 ILE A CA 1
ATOM 1806 C C . ILE A 1 266 ? 161.737 99.077 126.099 1.00 41.91 266 ILE A C 1
ATOM 1807 O O . ILE A 1 266 ? 160.915 98.362 125.538 1.00 44.14 266 ILE A O 1
ATOM 1812 N N . TYR A 1 267 ? 162.438 98.672 127.148 1.00 42.27 267 TYR A N 1
ATOM 1813 C CA . TYR A 1 267 ? 162.264 97.339 127.709 1.00 42.04 267 TYR A CA 1
ATOM 1814 C C . TYR A 1 267 ? 161.027 97.218 128.568 1.00 42.80 267 TYR A C 1
ATOM 1815 O O . TYR A 1 267 ? 160.700 98.122 129.341 1.00 42.77 267 TYR A O 1
ATOM 1824 N N . HIS A 1 268 ? 160.342 96.089 128.428 1.00 43.12 268 HIS A N 1
ATOM 1825 C CA . HIS A 1 268 ? 159.142 95.826 129.207 1.00 45.56 268 HIS A CA 1
ATOM 1826 C C . HIS A 1 268 ? 159.404 94.667 130.163 1.00 44.47 268 HIS A C 1
ATOM 1827 O O . HIS A 1 268 ? 159.861 93.598 129.752 1.00 44.73 268 HIS A O 1
ATOM 1834 N N . PHE A 1 269 ? 159.110 94.874 131.439 1.00 42.74 269 PHE A N 1
ATOM 1835 C CA . PHE A 1 269 ? 159.331 93.830 132.422 1.00 41.02 269 PHE A CA 1
ATOM 1836 C C . PHE A 1 269 ? 158.178 92.847 132.470 1.00 42.90 269 PHE A C 1
ATOM 1837 O O . PHE A 1 269 ? 157.038 93.173 132.133 1.00 41.65 269 PHE A O 1
ATOM 1845 N N . ASP A 1 270 ? 158.504 91.639 132.905 1.00 45.01 270 ASP A N 1
ATOM 1846 C CA . ASP A 1 270 ? 157.539 90.573 133.086 1.00 46.02 270 ASP A CA 1
ATOM 1847 C C . ASP A 1 270 ? 157.883 90.199 134.514 1.00 43.81 270 ASP A C 1
ATOM 1848 O O . ASP A 1 270 ? 158.784 89.393 134.743 1.00 43.48 270 ASP A O 1
ATOM 1853 N N . THR A 1 271 ? 157.195 90.804 135.475 1.00 41.60 271 THR A N 1
ATOM 1854 C CA . THR A 1 271 ? 157.503 90.533 136.869 1.00 41.19 271 THR A CA 1
ATOM 1855 C C . THR A 1 271 ? 156.318 90.394 137.799 1.00 40.89 271 THR A C 1
ATOM 1856 O O . THR A 1 271 ? 155.328 91.110 137.679 1.00 38.30 271 THR A O 1
ATOM 1860 N N . LYS A 1 272 ? 156.449 89.468 138.742 1.00 42.59 272 LYS A N 1
ATOM 1861 C CA . LYS A 1 272 ? 155.413 89.214 139.733 1.00 44.15 272 LYS A CA 1
ATOM 1862 C C . LYS A 1 272 ? 155.273 90.503 140.540 1.00 40.21 272 LYS A C 1
ATOM 1863 O O . LYS A 1 272 ? 156.220 90.952 141.180 1.00 39.66 272 LYS A O 1
ATOM 1869 N N . PRO A 1 273 ? 154.086 91.120 140.511 1.00 37.68 273 PRO A N 1
ATOM 1870 C CA . PRO A 1 273 ? 153.899 92.361 141.263 1.00 34.57 273 PRO A CA 1
ATOM 1871 C C . PRO A 1 273 ? 154.390 92.247 142.697 1.00 31.15 273 PRO A C 1
ATOM 1872 O O . PRO A 1 273 ? 154.379 91.170 143.290 1.00 29.34 273 PRO A O 1
ATOM 1876 N N . LEU A 1 274 ? 154.823 93.371 143.246 1.00 29.76 274 LEU A N 1
ATOM 1877 C CA . LEU A 1 274 ? 155.339 93.411 144.601 1.00 28.90 274 LEU A CA 1
ATOM 1878 C C . LEU A 1 274 ? 154.327 94.026 145.565 1.00 29.17 274 LEU A C 1
ATOM 1879 O O . LEU A 1 274 ? 153.790 95.103 145.307 1.00 28.43 274 LEU A O 1
ATOM 1884 N N . LYS A 1 275 ? 154.075 93.343 146.679 1.00 28.72 275 LYS A N 1
ATOM 1885 C CA . LYS A 1 275 ? 153.119 93.832 147.670 1.00 29.33 275 LYS A CA 1
ATOM 1886 C C . LYS A 1 275 ? 153.780 94.894 148.538 1.00 29.49 275 LYS A C 1
ATOM 1887 O O . LYS A 1 275 ? 154.932 94.742 148.915 1.00 32.83 275 LYS A O 1
ATOM 1893 N N . LEU A 1 276 ? 153.069 95.968 148.862 1.00 28.88 276 LEU A N 1
ATOM 1894 C CA . LEU A 1 276 ? 153.644 97.010 149.721 1.00 29.01 276 LEU A CA 1
ATOM 1895 C C . LEU A 1 276 ? 152.982 96.981 151.093 1.00 31.00 276 LEU A C 1
ATOM 1896 O O . LEU A 1 276 ? 152.968 97.984 151.819 1.00 32.46 276 LEU A O 1
ATOM 1901 N N . THR A 1 277 ? 152.431 95.816 151.424 1.00 31.25 277 THR A N 1
ATOM 1902 C CA . THR A 1 277 ? 151.750 95.586 152.689 1.00 31.08 277 THR A CA 1
ATOM 1903 C C . THR A 1 277 ? 152.431 94.460 153.457 1.00 33.80 277 THR A C 1
ATOM 1904 O O . THR A 1 277 ? 153.031 93.563 152.860 1.00 35.84 277 THR A O 1
ATOM 1908 N N . HIS A 1 278 ? 152.335 94.506 154.782 1.00 33.45 278 HIS A N 1
ATOM 1909 C CA . HIS A 1 278 ? 152.948 93.481 155.612 1.00 31.40 278 HIS A CA 1
ATOM 1910 C C . HIS A 1 278 ? 151.909 92.669 156.341 1.00 29.71 278 HIS A C 1
ATOM 1911 O O . HIS A 1 278 ? 150.877 93.188 156.745 1.00 29.98 278 HIS A O 1
ATOM 1918 N N . SER A 1 279 ? 152.195 91.387 156.498 1.00 29.91 279 SER A N 1
ATOM 1919 C CA . SER A 1 279 ? 151.308 90.471 157.192 1.00 32.10 279 SER A CA 1
ATOM 1920 C C . SER A 1 279 ? 151.704 90.567 158.642 1.00 33.82 279 SER A C 1
ATOM 1921 O O . SER A 1 279 ? 152.756 91.124 158.946 1.00 35.57 279 SER A O 1
ATOM 1924 N N . TRP A 1 280 ? 150.880 90.041 159.541 1.00 33.88 280 TRP A N 1
ATOM 1925 C CA . TRP A 1 280 ? 151.257 90.056 160.944 1.00 34.98 280 TRP A CA 1
ATOM 1926 C C . TRP A 1 280 ? 150.944 88.731 161.575 1.00 35.93 280 TRP A C 1
ATOM 1927 O O . TRP A 1 280 ? 151.816 88.104 162.160 1.00 37.46 280 TRP A O 1
ATOM 1938 N N . GLN A 1 281 ? 149.697 88.304 161.447 1.00 36.72 281 GLN A N 1
ATOM 1939 C CA . GLN A 1 281 ? 149.266 87.042 162.023 1.00 37.29 281 GLN A CA 1
ATOM 1940 C C . GLN A 1 281 ? 150.364 85.977 161.973 1.00 37.12 281 GLN A C 1
ATOM 1941 O O . GLN A 1 281 ? 151.099 85.889 160.988 1.00 37.52 281 GLN A O 1
ATOM 1947 N N . THR A 1 282 ? 150.488 85.200 163.049 1.00 36.72 282 THR A N 1
ATOM 1948 C CA . THR A 1 282 ? 151.448 84.093 163.122 1.00 37.34 282 THR A CA 1
ATOM 1949 C C . THR A 1 282 ? 150.616 82.893 163.437 1.00 36.69 282 THR A C 1
ATOM 1950 O O . THR A 1 282 ? 149.424 83.011 163.710 1.00 39.34 282 THR A O 1
ATOM 1954 N N . ASN A 1 283 ? 151.233 81.728 163.445 1.00 33.56 283 ASN A N 1
ATOM 1955 C CA . ASN A 1 283 ? 150.445 80.558 163.728 1.00 32.44 283 ASN A CA 1
ATOM 1956 C C . ASN A 1 283 ? 149.636 80.707 164.983 1.00 32.98 283 ASN A C 1
ATOM 1957 O O . ASN A 1 283 ? 148.598 80.077 165.108 1.00 35.68 283 ASN A O 1
ATOM 1962 N N . ARG A 1 284 ? 150.089 81.545 165.907 1.00 33.83 284 ARG A N 1
ATOM 1963 C CA . ARG A 1 284 ? 149.357 81.739 167.155 1.00 36.86 284 ARG A CA 1
ATOM 1964 C C . ARG A 1 284 ? 148.295 82.802 166.999 1.00 37.68 284 ARG A C 1
ATOM 1965 O O . ARG A 1 284 ? 147.758 83.314 167.986 1.00 41.06 284 ARG A O 1
ATOM 1973 N N . SER A 1 285 ? 147.982 83.107 165.746 1.00 37.36 285 SER A N 1
ATOM 1974 C CA . SER A 1 285 ? 147.007 84.131 165.411 1.00 37.77 285 SER A CA 1
ATOM 1975 C C . SER A 1 285 ? 146.311 83.823 164.088 1.00 35.73 285 SER A C 1
ATOM 1976 O O . SER A 1 285 ? 146.041 84.721 163.304 1.00 37.32 285 SER A O 1
ATOM 1979 N N . LEU A 1 286 ? 146.039 82.545 163.846 1.00 32.66 286 LEU A N 1
ATOM 1980 C CA . LEU A 1 286 ? 145.383 82.117 162.612 1.00 29.10 286 LEU A CA 1
ATOM 1981 C C . LEU A 1 286 ? 144.082 81.381 162.837 1.00 28.80 286 LEU A C 1
ATOM 1982 O O . LEU A 1 286 ? 144.068 80.283 163.401 1.00 31.18 286 LEU A O 1
ATOM 1987 N N . GLY A 1 287 ? 142.978 81.964 162.399 1.00 27.25 287 GLY A N 1
ATOM 1988 C CA . GLY A 1 287 ? 141.725 81.255 162.546 1.00 27.45 287 GLY A CA 1
ATOM 1989 C C . GLY A 1 287 ? 140.832 81.638 163.692 1.00 26.98 287 GLY A C 1
ATOM 1990 O O . GLY A 1 287 ? 140.926 82.745 164.239 1.00 27.45 287 GLY A O 1
ATOM 1991 N N . LEU A 1 288 ? 139.959 80.704 164.055 1.00 25.35 288 LEU A N 1
ATOM 1992 C CA . LEU A 1 288 ? 139.018 80.959 165.121 1.00 24.19 288 LEU A CA 1
ATOM 1993 C C . LEU A 1 288 ? 139.597 80.830 166.513 1.00 22.94 288 LEU A C 1
ATOM 1994 O O . LEU A 1 288 ? 139.945 79.742 166.968 1.00 20.67 288 LEU A O 1
ATOM 1999 N N . PRO A 1 289 ? 139.721 81.962 167.207 1.00 23.35 289 PRO A N 1
ATOM 2000 C CA . PRO A 1 289 ? 140.255 81.996 168.562 1.00 26.51 289 PRO A CA 1
ATOM 2001 C C . PRO A 1 289 ? 139.334 81.154 169.432 1.00 28.66 289 PRO A C 1
ATOM 2002 O O . PRO A 1 289 ? 138.122 81.192 169.252 1.00 27.71 289 PRO A O 1
ATOM 2006 N N . PRO A 1 290 ? 139.899 80.396 170.390 1.00 30.50 290 PRO A N 1
ATOM 2007 C CA . PRO A 1 290 ? 139.145 79.524 171.308 1.00 29.96 290 PRO A CA 1
ATOM 2008 C C . PRO A 1 290 ? 138.112 80.349 172.041 1.00 31.31 290 PRO A C 1
ATOM 2009 O O . PRO A 1 290 ? 138.447 81.413 172.540 1.00 30.44 290 PRO A O 1
ATOM 2013 N N . LYS A 1 291 ? 136.868 79.888 172.134 1.00 34.48 291 LYS A N 1
ATOM 2014 C CA . LYS A 1 291 ? 135.893 80.724 172.827 1.00 40.61 291 LYS A CA 1
ATOM 2015 C C . LYS A 1 291 ? 136.123 80.797 174.323 1.00 41.42 291 LYS A C 1
ATOM 2016 O O . LYS A 1 291 ? 136.332 79.778 174.985 1.00 41.47 291 LYS A O 1
ATOM 2022 N N . LEU A 1 292 ? 136.059 82.020 174.844 1.00 41.90 292 LEU A N 1
ATOM 2023 C CA . LEU A 1 292 ? 136.261 82.277 176.264 1.00 42.32 292 LEU A CA 1
ATOM 2024 C C . LEU A 1 292 ? 134.997 82.016 177.060 1.00 43.54 292 LEU A C 1
ATOM 2025 O O . LEU A 1 292 ? 133.922 81.804 176.490 1.00 43.93 292 LEU A O 1
ATOM 2030 N N . LEU A 1 293 ? 135.135 82.030 178.384 1.00 44.77 293 LEU A N 1
ATOM 2031 C CA . LEU A 1 293 ? 133.991 81.834 179.259 1.00 46.21 293 LEU A CA 1
ATOM 2032 C C . LEU A 1 293 ? 134.003 82.883 180.363 1.00 46.39 293 LEU A C 1
ATOM 2033 O O . LEU A 1 293 ? 133.181 82.844 181.275 1.00 47.33 293 LEU A O 1
ATOM 2038 N N . THR A 1 294 ? 134.924 83.836 180.267 1.00 46.40 294 THR A N 1
ATOM 2039 C CA . THR A 1 294 ? 135.002 84.880 181.273 1.00 49.82 294 THR A CA 1
ATOM 2040 C C . THR A 1 294 ? 135.482 86.206 180.745 1.00 50.90 294 THR A C 1
ATOM 2041 O O . THR A 1 294 ? 136.684 86.444 180.688 1.00 51.85 294 THR A O 1
ATOM 2045 N N . GLU A 1 295 ? 134.555 87.079 180.373 1.00 51.55 295 GLU A N 1
ATOM 2046 C CA . GLU A 1 295 ? 134.943 88.391 179.879 1.00 53.36 295 GLU A CA 1
ATOM 2047 C C . GLU A 1 295 ? 135.187 89.245 181.124 1.00 52.00 295 GLU A C 1
ATOM 2048 O O . GLU A 1 295 ? 134.387 89.227 182.053 1.00 53.64 295 GLU A O 1
ATOM 2054 N N . PRO A 1 296 ? 136.316 89.974 181.169 1.00 49.60 296 PRO A N 1
ATOM 2055 C CA . PRO A 1 296 ? 136.722 90.838 182.280 1.00 49.91 296 PRO A CA 1
ATOM 2056 C C . PRO A 1 296 ? 135.644 91.783 182.758 1.00 51.72 296 PRO A C 1
ATOM 2057 O O . PRO A 1 296 ? 134.746 92.147 182.001 1.00 53.40 296 PRO A O 1
ATOM 2061 N N . THR A 1 297 ? 135.754 92.191 184.018 1.00 52.98 297 THR A N 1
ATOM 2062 C CA . THR A 1 297 ? 134.772 93.079 184.619 1.00 55.36 297 THR A CA 1
ATOM 2063 C C . THR A 1 297 ? 135.384 94.392 185.034 1.00 54.73 297 THR A C 1
ATOM 2064 O O . THR A 1 297 ? 134.697 95.259 185.570 1.00 55.56 297 THR A O 1
ATOM 2068 N N . THR A 1 298 ? 136.675 94.551 184.799 1.00 54.47 298 THR A N 1
ATOM 2069 C CA . THR A 1 298 ? 137.321 95.783 185.204 1.00 55.69 298 THR A CA 1
ATOM 2070 C C . THR A 1 298 ? 138.307 96.307 184.154 1.00 55.74 298 THR A C 1
ATOM 2071 O O . THR A 1 298 ? 139.165 95.574 183.669 1.00 54.95 298 THR A O 1
ATOM 2075 N N . GLU A 1 299 ? 138.166 97.582 183.805 1.00 56.97 299 GLU A N 1
ATOM 2076 C CA . GLU A 1 299 ? 139.011 98.216 182.796 1.00 60.44 299 GLU A CA 1
ATOM 2077 C C . GLU A 1 299 ? 140.499 97.952 182.917 1.00 61.66 299 GLU A C 1
ATOM 2078 O O . GLU A 1 299 ? 141.004 97.684 184.002 1.00 64.08 299 GLU A O 1
ATOM 2084 N N . GLY A 1 300 ? 141.200 98.040 181.789 1.00 62.55 300 GLY A N 1
ATOM 2085 C CA . GLY A 1 300 ? 142.637 97.830 181.786 1.00 62.40 300 GLY A CA 1
ATOM 2086 C C . GLY A 1 300 ? 143.084 96.550 181.114 1.00 62.10 300 GLY A C 1
ATOM 2087 O O . GLY A 1 300 ? 142.550 95.475 181.381 1.00 61.30 300 GLY A O 1
ATOM 2088 N N . ASP A 1 301 ? 144.072 96.662 180.234 1.00 63.65 301 ASP A N 1
ATOM 2089 C CA . ASP A 1 301 ? 144.589 95.491 179.539 1.00 65.33 301 ASP A CA 1
ATOM 2090 C C . ASP A 1 301 ? 145.186 94.528 180.570 1.00 65.43 301 ASP A C 1
ATOM 2091 O O . ASP A 1 301 ? 145.612 93.419 180.242 1.00 65.05 301 ASP A O 1
ATOM 2096 N N . GLN A 1 302 ? 145.206 94.962 181.824 1.00 65.31 302 GLN A N 1
ATOM 2097 C CA . GLN A 1 302 ? 145.746 94.158 182.910 1.00 65.20 302 GLN A CA 1
ATOM 2098 C C . GLN A 1 302 ? 144.933 92.889 183.086 1.00 63.22 302 GLN A C 1
ATOM 2099 O O . GLN A 1 302 ? 145.439 91.783 182.895 1.00 62.63 302 GLN A O 1
ATOM 2105 N N . HIS A 1 303 ? 143.667 93.080 183.457 1.00 61.30 303 HIS A N 1
ATOM 2106 C CA . HIS A 1 303 ? 142.711 91.998 183.702 1.00 58.63 303 HIS A CA 1
ATOM 2107 C C . HIS A 1 303 ? 142.273 91.360 182.394 1.00 52.36 303 HIS A C 1
ATOM 2108 O O . HIS A 1 303 ? 141.667 92.010 181.543 1.00 50.58 303 HIS A O 1
ATOM 2115 N N . PRO A 1 304 ? 142.570 90.069 182.226 1.00 46.88 304 PRO A N 1
ATOM 2116 C CA . PRO A 1 304 ? 142.236 89.293 181.039 1.00 42.66 304 PRO A CA 1
ATOM 2117 C C . PRO A 1 304 ? 140.991 88.479 181.259 1.00 38.42 304 PRO A C 1
ATOM 2118 O O . PRO A 1 304 ? 140.337 88.594 182.296 1.00 35.96 304 PRO A O 1
ATOM 2122 N N . GLY A 1 305 ? 140.702 87.633 180.276 1.00 35.27 305 GLY A N 1
ATOM 2123 C CA . GLY A 1 305 ? 139.548 86.761 180.333 1.00 34.71 305 GLY A CA 1
ATOM 2124 C C . GLY A 1 305 ? 139.971 85.327 180.576 1.00 33.67 305 GLY A C 1
ATOM 2125 O O . GLY A 1 305 ? 141.156 84.997 180.498 1.00 33.54 305 GLY A O 1
ATOM 2126 N N . THR A 1 306 ? 139.001 84.466 180.855 1.00 33.41 306 THR A N 1
ATOM 2127 C CA . THR A 1 306 ? 139.299 83.072 181.136 1.00 36.98 306 THR A CA 1
ATOM 2128 C C . THR A 1 306 ? 138.807 82.136 180.065 1.00 36.75 306 THR A C 1
ATOM 2129 O O . THR A 1 306 ? 137.758 82.369 179.460 1.00 36.88 306 THR A O 1
ATOM 2133 N N . LEU A 1 307 ? 139.567 81.064 179.860 1.00 36.79 307 LEU A N 1
ATOM 2134 C CA . LEU A 1 307 ? 139.205 80.021 178.905 1.00 38.84 307 LEU A CA 1
ATOM 2135 C C . LEU A 1 307 ? 138.845 78.788 179.706 1.00 41.02 307 LEU A C 1
ATOM 2136 O O . LEU A 1 307 ? 139.407 78.551 180.772 1.00 41.60 307 LEU A O 1
ATOM 2141 N N . PRO A 1 308 ? 137.903 77.981 179.210 1.00 44.35 308 PRO A N 1
ATOM 2142 C CA . PRO A 1 308 ? 137.562 76.787 179.985 1.00 45.41 308 PRO A CA 1
ATOM 2143 C C . PRO A 1 308 ? 138.855 76.011 180.154 1.00 45.75 308 PRO A C 1
ATOM 2144 O O . PRO A 1 308 ? 139.795 76.214 179.384 1.00 45.53 308 PRO A O 1
ATOM 2148 N N . ALA A 1 309 ? 138.921 75.138 181.151 1.00 47.28 309 ALA A N 1
ATOM 2149 C CA . ALA A 1 309 ? 140.130 74.346 181.358 1.00 49.61 309 ALA A CA 1
ATOM 2150 C C . ALA A 1 309 ? 140.457 73.657 180.037 1.00 50.54 309 ALA A C 1
ATOM 2151 O O . ALA A 1 309 ? 139.651 73.711 179.118 1.00 55.26 309 ALA A O 1
ATOM 2153 N N . ALA A 1 310 ? 141.628 73.034 179.920 1.00 49.42 310 ALA A N 1
ATOM 2154 C CA . ALA A 1 310 ? 141.960 72.327 178.684 1.00 49.90 310 ALA A CA 1
ATOM 2155 C C . ALA A 1 310 ? 140.877 71.262 178.550 1.00 53.06 310 ALA A C 1
ATOM 2156 O O . ALA A 1 310 ? 139.715 71.589 178.363 1.00 55.87 310 ALA A O 1
ATOM 2158 N N . ASN A 1 311 ? 141.248 69.995 178.663 1.00 54.49 311 ASN A N 1
ATOM 2159 C CA . ASN A 1 311 ? 140.283 68.894 178.590 1.00 57.63 311 ASN A CA 1
ATOM 2160 C C . ASN A 1 311 ? 138.939 69.239 177.937 1.00 58.84 311 ASN A C 1
ATOM 2161 O O . ASN A 1 311 ? 138.693 68.852 176.797 1.00 63.68 311 ASN A O 1
ATOM 2166 N N . THR A 1 312 ? 138.078 69.962 178.654 1.00 57.07 312 THR A N 1
ATOM 2167 C CA . THR A 1 312 ? 136.751 70.348 178.147 1.00 57.28 312 THR A CA 1
ATOM 2168 C C . THR A 1 312 ? 136.640 71.068 176.794 1.00 56.04 312 THR A C 1
ATOM 2169 O O . THR A 1 312 ? 135.526 71.330 176.337 1.00 57.53 312 THR A O 1
ATOM 2173 N N . ARG A 1 313 ? 137.761 71.399 176.157 1.00 53.38 313 ARG A N 1
ATOM 2174 C CA . ARG A 1 313 ? 137.726 72.097 174.866 1.00 50.50 313 ARG A CA 1
ATOM 2175 C C . ARG A 1 313 ? 137.463 71.115 173.722 1.00 49.19 313 ARG A C 1
ATOM 2176 O O . ARG A 1 313 ? 137.762 69.932 173.847 1.00 49.67 313 ARG A O 1
ATOM 2184 N N . LYS A 1 314 ? 136.917 71.601 172.610 1.00 46.95 314 LYS A N 1
ATOM 2185 C CA . LYS A 1 314 ? 136.596 70.734 171.472 1.00 46.02 314 LYS A CA 1
ATOM 2186 C C . LYS A 1 314 ? 137.305 71.108 170.172 1.00 45.35 314 LYS A C 1
ATOM 2187 O O . LYS A 1 314 ? 137.682 72.264 169.986 1.00 46.89 314 LYS A O 1
ATOM 2193 N N . GLY A 1 315 ? 137.488 70.133 169.278 1.00 43.12 315 GLY A N 1
ATOM 2194 C CA . GLY A 1 315 ? 138.133 70.421 168.002 1.00 42.06 315 GLY A CA 1
ATOM 2195 C C . GLY A 1 315 ? 139.191 69.457 167.485 1.00 41.32 315 GLY A C 1
ATOM 2196 O O . GLY A 1 315 ? 139.256 68.307 167.913 1.00 39.70 315 GLY A O 1
ATOM 2197 N N . TYR A 1 316 ? 140.002 69.926 166.535 1.00 41.99 316 TYR A N 1
ATOM 2198 C CA . TYR A 1 316 ? 141.079 69.118 165.971 1.00 45.36 316 TYR A CA 1
ATOM 2199 C C . TYR A 1 316 ? 142.284 69.288 166.866 1.00 46.99 316 TYR A C 1
ATOM 2200 O O . TYR A 1 316 ? 142.373 70.239 167.632 1.00 48.22 316 TYR A O 1
ATOM 2209 N N . HIS A 1 317 ? 143.255 68.406 166.677 1.00 48.44 317 HIS A N 1
ATOM 2210 C CA . HIS A 1 317 ? 144.481 68.407 167.455 1.00 46.65 317 HIS A CA 1
ATOM 2211 C C . HIS A 1 317 ? 145.491 67.645 166.630 1.00 44.54 317 HIS A C 1
ATOM 2212 O O . HIS A 1 317 ? 145.190 66.572 166.104 1.00 45.33 317 HIS A O 1
ATOM 2219 N N . GLN A 1 318 ? 146.689 68.174 166.491 1.00 39.90 318 GLN A N 1
ATOM 2220 C CA . GLN A 1 318 ? 147.646 67.419 165.725 1.00 37.89 318 GLN A CA 1
ATOM 2221 C C . GLN A 1 318 ? 148.507 66.689 166.743 1.00 37.09 318 GLN A C 1
ATOM 2222 O O . GLN A 1 318 ? 149.672 66.373 166.496 1.00 37.24 318 GLN A O 1
ATOM 2228 N N . THR A 1 319 ? 147.898 66.432 167.900 1.00 35.51 319 THR A N 1
ATOM 2229 C CA . THR A 1 319 ? 148.541 65.742 169.019 1.00 34.76 319 THR A CA 1
ATOM 2230 C C . THR A 1 319 ? 147.525 64.828 169.693 1.00 33.21 319 THR A C 1
ATOM 2231 O O . THR A 1 319 ? 146.326 64.987 169.495 1.00 32.93 319 THR A O 1
ATOM 2235 N N . ILE A 1 320 ? 147.991 63.906 170.525 1.00 33.99 320 ILE A N 1
ATOM 2236 C CA . ILE A 1 320 ? 147.085 62.973 171.183 1.00 37.94 320 ILE A CA 1
ATOM 2237 C C . ILE A 1 320 ? 146.310 63.413 172.441 1.00 40.98 320 ILE A C 1
ATOM 2238 O O . ILE A 1 320 ? 145.096 63.201 172.513 1.00 42.78 320 ILE A O 1
ATOM 2243 N N . ASN A 1 321 ? 146.996 64.000 173.422 1.00 41.17 321 ASN A N 1
ATOM 2244 C CA . ASN A 1 321 ? 146.371 64.466 174.677 1.00 42.33 321 ASN A CA 1
ATOM 2245 C C . ASN A 1 321 ? 144.974 65.092 174.528 1.00 44.58 321 ASN A C 1
ATOM 2246 O O . ASN A 1 321 ? 144.789 66.003 173.722 1.00 45.56 321 ASN A O 1
ATOM 2251 N N . ASN A 1 322 ? 144.002 64.632 175.321 1.00 44.33 322 ASN A N 1
ATOM 2252 C CA . ASN A 1 322 ? 142.641 65.167 175.227 1.00 46.82 322 ASN A CA 1
ATOM 2253 C C . ASN A 1 322 ? 142.573 66.682 175.607 1.00 47.60 322 ASN A C 1
ATOM 2254 O O . ASN A 1 322 ? 141.475 67.218 175.774 1.00 51.55 322 ASN A O 1
ATOM 2259 N N . SER A 1 323 ? 143.711 67.384 175.716 1.00 45.05 323 SER A N 1
ATOM 2260 C CA . SER A 1 323 ? 143.687 68.825 176.075 1.00 42.88 323 SER A CA 1
ATOM 2261 C C . SER A 1 323 ? 144.203 69.779 174.981 1.00 40.37 323 SER A C 1
ATOM 2262 O O . SER A 1 323 ? 145.381 69.749 174.634 1.00 37.88 323 SER A O 1
ATOM 2265 N N . TYR A 1 324 ? 143.323 70.656 174.488 1.00 38.81 324 TYR A N 1
ATOM 2266 C CA . TYR A 1 324 ? 143.632 71.576 173.377 1.00 37.82 324 TYR A CA 1
ATOM 2267 C C . TYR A 1 324 ? 144.223 72.952 173.622 1.00 37.64 324 TYR A C 1
ATOM 2268 O O . TYR A 1 324 ? 143.509 73.937 173.787 1.00 35.49 324 TYR A O 1
ATOM 2277 N N . THR A 1 325 ? 145.538 73.025 173.551 1.00 39.11 325 THR A N 1
ATOM 2278 C CA . THR A 1 325 ? 146.239 74.268 173.795 1.00 42.57 325 THR A CA 1
ATOM 2279 C C . THR A 1 325 ? 146.520 75.121 172.568 1.00 41.52 325 THR A C 1
ATOM 2280 O O . THR A 1 325 ? 146.605 74.613 171.456 1.00 42.14 325 THR A O 1
ATOM 2284 N N . GLU A 1 326 ? 146.675 76.425 172.788 1.00 40.31 326 GLU A N 1
ATOM 2285 C CA . GLU A 1 326 ? 146.971 77.351 171.708 1.00 40.63 326 GLU A CA 1
ATOM 2286 C C . GLU A 1 326 ? 148.280 77.022 171.021 1.00 39.26 326 GLU A C 1
ATOM 2287 O O . GLU A 1 326 ? 148.352 76.975 169.800 1.00 41.21 326 GLU A O 1
ATOM 2293 N N . ALA A 1 327 ? 149.329 76.805 171.795 1.00 38.30 327 ALA A N 1
ATOM 2294 C CA . ALA A 1 327 ? 150.606 76.488 171.185 1.00 38.57 327 ALA A CA 1
ATOM 2295 C C . ALA A 1 327 ? 150.450 75.227 170.351 1.00 39.18 327 ALA A C 1
ATOM 2296 O O . ALA A 1 327 ? 151.006 75.121 169.258 1.00 38.88 327 ALA A O 1
ATOM 2298 N N . THR A 1 328 ? 149.677 74.280 170.872 1.00 39.88 328 THR A N 1
ATOM 2299 C CA . THR A 1 328 ? 149.445 73.015 170.185 1.00 40.75 328 THR A CA 1
ATOM 2300 C C . THR A 1 328 ? 148.083 73.001 169.532 1.00 40.29 328 THR A C 1
ATOM 2301 O O . THR A 1 328 ? 147.234 72.191 169.885 1.00 45.09 328 THR A O 1
ATOM 2305 N N . ALA A 1 329 ? 147.857 73.881 168.575 1.00 37.37 329 ALA A N 1
ATOM 2306 C CA . ALA A 1 329 ? 146.554 73.892 167.950 1.00 37.06 329 ALA A CA 1
ATOM 2307 C C . ALA A 1 329 ? 146.619 73.835 166.451 1.00 37.42 329 ALA A C 1
ATOM 2308 O O . ALA A 1 329 ? 147.582 74.283 165.825 1.00 37.88 329 ALA A O 1
ATOM 2310 N N . ILE A 1 330 ? 145.572 73.278 165.870 1.00 37.55 330 ILE A N 1
ATOM 2311 C CA . ILE A 1 330 ? 145.525 73.182 164.437 1.00 36.86 330 ILE A CA 1
ATOM 2312 C C . ILE A 1 330 ? 145.482 74.546 163.758 1.00 34.35 330 ILE A C 1
ATOM 2313 O O . ILE A 1 330 ? 144.643 75.394 164.066 1.00 34.85 330 ILE A O 1
ATOM 2318 N N . ARG A 1 331 ? 146.412 74.736 162.830 1.00 31.73 331 ARG A N 1
ATOM 2319 C CA . ARG A 1 331 ? 146.531 75.961 162.054 1.00 29.03 331 ARG A CA 1
ATOM 2320 C C . ARG A 1 331 ? 146.633 75.571 160.572 1.00 26.16 331 ARG A C 1
ATOM 2321 O O . ARG A 1 331 ? 147.087 74.490 160.245 1.00 26.04 331 ARG A O 1
ATOM 2329 N N . PRO A 1 332 ? 146.202 76.442 159.657 1.00 24.98 332 PRO A N 1
ATOM 2330 C CA . PRO A 1 332 ? 146.264 76.141 158.222 1.00 22.15 332 PRO A CA 1
ATOM 2331 C C . PRO A 1 332 ? 147.613 75.667 157.751 1.00 19.88 332 PRO A C 1
ATOM 2332 O O . PRO A 1 332 ? 147.720 74.655 157.061 1.00 19.56 332 PRO A O 1
ATOM 2336 N N . ALA A 1 333 ? 148.646 76.409 158.123 1.00 19.87 333 ALA A N 1
ATOM 2337 C CA . ALA A 1 333 ? 149.999 76.061 157.719 1.00 21.11 333 ALA A CA 1
ATOM 2338 C C . ALA A 1 333 ? 151.082 76.670 158.604 1.00 20.69 333 ALA A C 1
ATOM 2339 O O . ALA A 1 333 ? 150.820 77.151 159.704 1.00 19.95 333 ALA A O 1
ATOM 2341 N N . GLN A 1 334 ? 152.308 76.640 158.101 1.00 19.92 334 GLN A N 1
ATOM 2342 C CA . GLN A 1 334 ? 153.446 77.173 158.819 1.00 19.33 334 GLN A CA 1
ATOM 2343 C C . GLN A 1 334 ? 153.842 78.525 158.269 1.00 17.53 334 GLN A C 1
ATOM 2344 O O . GLN A 1 334 ? 154.364 78.633 157.161 1.00 17.53 334 GLN A O 1
ATOM 2350 N N . VAL A 1 335 ? 153.578 79.560 159.049 1.00 17.13 335 VAL A N 1
ATOM 2351 C CA . VAL A 1 335 ? 153.940 80.907 158.658 1.00 18.39 335 VAL A CA 1
ATOM 2352 C C . VAL A 1 335 ? 155.341 81.209 159.190 1.00 20.58 335 VAL A C 1
ATOM 2353 O O . VAL A 1 335 ? 155.520 81.520 160.375 1.00 21.76 335 VAL A O 1
ATOM 2357 N N . GLY A 1 336 ? 156.324 81.109 158.299 1.00 21.49 336 GLY A N 1
ATOM 2358 C CA . GLY A 1 336 ? 157.713 81.335 158.664 1.00 24.90 336 GLY A CA 1
ATOM 2359 C C . GLY A 1 336 ? 158.447 80.003 158.684 1.00 28.09 336 GLY A C 1
ATOM 2360 O O . GLY A 1 336 ? 157.892 78.990 158.261 1.00 28.55 336 GLY A O 1
ATOM 2361 N N . TYR A 1 337 ? 159.684 79.990 159.176 1.00 31.26 337 TYR A N 1
ATOM 2362 C CA . TYR A 1 337 ? 160.474 78.756 159.243 1.00 34.41 337 TYR A CA 1
ATOM 2363 C C . TYR A 1 337 ? 161.923 79.073 159.663 1.00 37.25 337 TYR A C 1
ATOM 2364 O O . TYR A 1 337 ? 162.491 80.095 159.251 1.00 39.86 337 TYR A O 1
ATOM 2373 N N . ASN A 1 338 ? 162.521 78.216 160.488 1.00 38.23 338 ASN A N 1
ATOM 2374 C CA . ASN A 1 338 ? 163.900 78.448 160.932 1.00 38.03 338 ASN A CA 1
ATOM 2375 C C . ASN A 1 338 ? 164.856 77.912 159.885 1.00 37.72 338 ASN A C 1
ATOM 2376 O O . ASN A 1 338 ? 164.752 76.752 159.484 1.00 36.05 338 ASN A O 1
ATOM 2381 N N . THR A 1 339 ? 165.775 78.754 159.426 1.00 36.67 339 THR A N 1
ATOM 2382 C CA . THR A 1 339 ? 166.755 78.316 158.431 1.00 35.85 339 THR A CA 1
ATOM 2383 C C . THR A 1 339 ? 168.055 78.219 159.220 1.00 31.19 339 THR A C 1
ATOM 2384 O O . THR A 1 339 ? 168.500 79.203 159.781 1.00 31.54 339 THR A O 1
ATOM 2388 N N . PRO A 1 340 ? 168.670 77.029 159.283 1.00 29.66 340 PRO A N 1
ATOM 2389 C CA . PRO A 1 340 ? 169.920 76.851 160.033 1.00 32.20 340 PRO A CA 1
ATOM 2390 C C . PRO A 1 340 ? 170.786 78.098 159.982 1.00 32.98 340 PRO A C 1
ATOM 2391 O O . PRO A 1 340 ? 171.425 78.393 158.968 1.00 32.43 340 PRO A O 1
ATOM 2395 N N . TYR A 1 341 ? 170.819 78.821 161.098 1.00 33.50 341 TYR A N 1
ATOM 2396 C CA . TYR A 1 341 ? 171.544 80.066 161.106 1.00 31.82 341 TYR A CA 1
ATOM 2397 C C . TYR A 1 341 ? 172.985 80.118 161.453 1.00 32.07 341 TYR A C 1
ATOM 2398 O O . TYR A 1 341 ? 173.452 79.551 162.445 1.00 24.29 341 TYR A O 1
ATOM 2407 N N . MET A 1 342 ? 173.642 80.871 160.571 1.00 37.33 342 MET A N 1
ATOM 2408 C CA . MET A 1 342 ? 175.060 81.166 160.540 1.00 37.31 342 MET A CA 1
ATOM 2409 C C . MET A 1 342 ? 175.790 79.947 160.048 1.00 35.60 342 MET A C 1
ATOM 2410 O O . MET A 1 342 ? 176.952 79.718 160.377 1.00 35.26 342 MET A O 1
ATOM 2415 N N . ASN A 1 343 ? 175.074 79.172 159.235 1.00 32.95 343 ASN A N 1
ATOM 2416 C CA . ASN A 1 343 ? 175.621 77.971 158.655 1.00 29.12 343 ASN A CA 1
ATOM 2417 C C . ASN A 1 343 ? 176.449 78.348 157.449 1.00 27.65 343 ASN A C 1
ATOM 2418 O O . ASN A 1 343 ? 176.050 79.190 156.647 1.00 27.16 343 ASN A O 1
ATOM 2423 N N . PHE A 1 344 ? 177.611 77.720 157.335 1.00 25.96 344 PHE A N 1
ATOM 2424 C CA . PHE A 1 344 ? 178.506 77.965 156.223 1.00 24.82 344 PHE A CA 1
ATOM 2425 C C . PHE A 1 344 ? 178.637 76.709 155.384 1.00 24.28 344 PHE A C 1
ATOM 2426 O O . PHE A 1 344 ? 179.000 75.640 155.881 1.00 24.06 344 PHE A O 1
ATOM 2434 N N . GLU A 1 345 ? 178.311 76.839 154.108 1.00 22.66 345 GLU A N 1
ATOM 2435 C CA . GLU A 1 345 ? 178.394 75.710 153.208 1.00 22.96 345 GLU A CA 1
ATOM 2436 C C . GLU A 1 345 ? 179.641 75.837 152.360 1.00 21.22 345 GLU A C 1
ATOM 2437 O O . GLU A 1 345 ? 180.172 76.933 152.184 1.00 21.26 345 GLU A O 1
ATOM 2443 N N . TYR A 1 346 ? 180.117 74.726 151.822 1.00 20.30 346 TYR A N 1
ATOM 2444 C CA . TYR A 1 346 ? 181.327 74.807 151.037 1.00 24.63 346 TYR A CA 1
ATOM 2445 C C . TYR A 1 346 ? 181.259 74.081 149.719 1.00 25.94 346 TYR A C 1
ATOM 2446 O O . TYR A 1 346 ? 181.107 72.864 149.674 1.00 23.75 346 TYR A O 1
ATOM 2455 N N . SER A 1 347 ? 181.387 74.849 148.647 1.00 28.23 347 SER A N 1
ATOM 2456 C CA . SER A 1 347 ? 181.367 74.307 147.307 1.00 30.70 347 SER A CA 1
ATOM 2457 C C . SER A 1 347 ? 182.507 74.945 146.579 1.00 30.95 347 SER A C 1
ATOM 2458 O O . SER A 1 347 ? 182.862 76.079 146.866 1.00 30.51 347 SER A O 1
ATOM 2461 N N . ASN A 1 348 ? 183.065 74.202 145.637 1.00 34.42 348 ASN A N 1
ATOM 2462 C CA . ASN A 1 348 ? 184.188 74.641 144.825 1.00 40.38 348 ASN A CA 1
ATOM 2463 C C . ASN A 1 348 ? 184.758 76.032 145.097 1.00 42.70 348 ASN A C 1
ATOM 2464 O O . ASN A 1 348 ? 185.910 76.161 145.512 1.00 42.65 348 ASN A O 1
ATOM 2469 N N . GLY A 1 349 ? 183.958 77.070 144.874 1.00 45.74 349 GLY A N 1
ATOM 2470 C CA . GLY A 1 349 ? 184.424 78.434 145.097 1.00 45.88 349 GLY A CA 1
ATOM 2471 C C . GLY A 1 349 ? 184.803 78.801 146.528 1.00 42.94 349 GLY A C 1
ATOM 2472 O O . GLY A 1 349 ? 185.291 79.911 146.784 1.00 42.85 349 GLY A O 1
ATOM 2473 N N . GLY A 1 350 ? 184.576 77.877 147.458 1.00 38.82 350 GLY A N 1
ATOM 2474 C CA . GLY A 1 350 ? 184.903 78.129 148.847 1.00 31.77 350 GLY A CA 1
ATOM 2475 C C . GLY A 1 350 ? 183.728 77.996 149.797 1.00 27.21 350 GLY A C 1
ATOM 2476 O O . GLY A 1 350 ? 182.701 77.406 149.457 1.00 27.02 350 GLY A O 1
ATOM 2477 N N . PRO A 1 351 ? 183.862 78.530 151.018 1.00 22.57 351 PRO A N 1
ATOM 2478 C CA . PRO A 1 351 ? 182.822 78.488 152.041 1.00 19.68 351 PRO A CA 1
ATOM 2479 C C . PRO A 1 351 ? 181.988 79.738 151.885 1.00 20.89 351 PRO A C 1
ATOM 2480 O O . PRO A 1 351 ?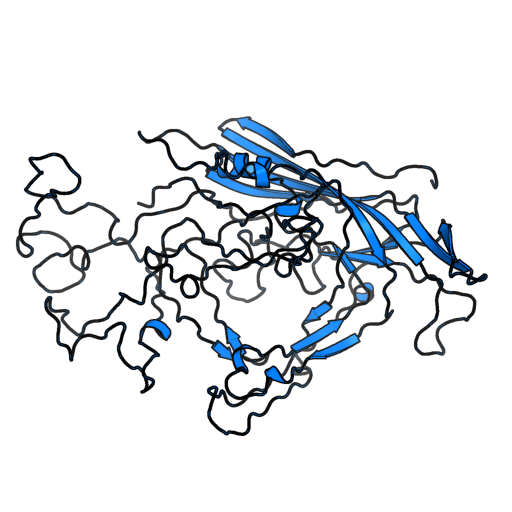 182.421 80.694 151.234 1.00 19.86 351 PRO A O 1
ATOM 2484 N N . PHE A 1 352 ? 180.804 79.743 152.491 1.00 22.56 352 PHE A N 1
ATOM 2485 C CA . PHE A 1 352 ? 179.921 80.901 152.405 1.00 24.40 352 PHE A CA 1
ATOM 2486 C C . PHE A 1 352 ? 178.693 80.765 153.291 1.00 23.52 352 PHE A C 1
ATOM 2487 O O . PHE A 1 352 ? 178.258 79.655 153.606 1.00 22.98 352 PHE A O 1
ATOM 2495 N N . LEU A 1 353 ? 178.132 81.905 153.675 1.00 22.83 353 LEU A N 1
ATOM 2496 C CA . LEU A 1 353 ? 176.951 81.914 154.519 1.00 22.98 353 LEU A CA 1
ATOM 2497 C C . LEU A 1 353 ? 175.739 81.507 153.702 1.00 22.47 353 LEU A C 1
ATOM 2498 O O . LEU A 1 353 ? 175.553 81.956 152.561 1.00 18.65 353 LEU A O 1
ATOM 2503 N N . THR A 1 354 ? 174.925 80.646 154.307 1.00 22.63 354 THR A N 1
ATOM 2504 C CA . THR A 1 354 ? 173.702 80.146 153.697 1.00 21.90 354 THR A CA 1
ATOM 2505 C C . THR A 1 354 ? 172.650 81.207 153.929 1.00 23.41 354 THR A C 1
ATOM 2506 O O . THR A 1 354 ? 172.253 81.431 155.061 1.00 26.96 354 THR A O 1
ATOM 2510 N N . PRO A 1 355 ? 172.186 81.872 152.866 1.00 24.26 355 PRO A N 1
ATOM 2511 C CA . PRO A 1 355 ? 171.173 82.928 152.936 1.00 24.65 355 PRO A CA 1
ATOM 2512 C C . PRO A 1 355 ? 169.858 82.578 153.629 1.00 25.89 355 PRO A C 1
ATOM 2513 O O . PRO A 1 355 ? 169.372 81.445 153.558 1.00 26.09 355 PRO A O 1
ATOM 2517 N N . ILE A 1 356 ? 169.288 83.580 154.292 1.00 27.11 356 ILE A N 1
ATOM 2518 C CA . ILE A 1 356 ? 168.027 83.436 155.010 1.00 27.31 356 ILE A CA 1
ATOM 2519 C C . ILE A 1 356 ? 167.021 84.457 154.492 1.00 26.16 356 ILE A C 1
ATOM 2520 O O . ILE A 1 356 ? 167.331 85.644 154.369 1.00 26.62 356 ILE A O 1
ATOM 2525 N N . VAL A 1 357 ? 165.810 84.006 154.204 1.00 23.98 357 VAL A N 1
ATOM 2526 C CA . VAL A 1 357 ? 164.793 84.924 153.727 1.00 22.73 357 VAL A CA 1
ATOM 2527 C C . VAL A 1 357 ? 164.602 86.027 154.742 1.00 22.04 357 VAL A C 1
ATOM 2528 O O . VAL A 1 357 ? 164.136 85.784 155.848 1.00 21.27 357 VAL A O 1
ATOM 2532 N N . PRO A 1 358 ? 164.949 87.260 154.376 1.00 24.06 358 PRO A N 1
ATOM 2533 C CA . PRO A 1 358 ? 164.797 88.382 155.300 1.00 26.95 358 PRO A CA 1
ATOM 2534 C C . PRO A 1 358 ? 163.364 88.690 155.690 1.00 28.69 358 PRO A C 1
ATOM 2535 O O . PRO A 1 358 ? 162.540 89.062 154.856 1.00 26.90 358 PRO A O 1
ATOM 2539 N N . THR A 1 359 ? 163.087 88.515 156.978 1.00 33.36 359 THR A N 1
ATOM 2540 C CA . THR A 1 359 ? 161.781 88.788 157.554 1.00 39.01 359 THR A CA 1
ATOM 2541 C C . THR A 1 359 ? 162.030 89.579 158.828 1.00 40.59 359 THR A C 1
ATOM 2542 O O . THR A 1 359 ? 163.142 89.574 159.346 1.00 42.81 359 THR A O 1
ATOM 2546 N N . ALA A 1 360 ? 161.001 90.260 159.323 1.00 42.66 360 ALA A N 1
ATOM 2547 C CA . ALA A 1 360 ? 161.112 91.068 160.537 1.00 46.47 360 ALA A CA 1
ATOM 2548 C C . ALA A 1 360 ? 161.534 90.266 161.765 1.00 46.97 360 ALA A C 1
ATOM 2549 O O . ALA A 1 360 ? 161.171 89.099 161.907 1.00 46.54 360 ALA A O 1
ATOM 2551 N N . ASP A 1 361 ? 162.304 90.900 162.650 1.00 49.16 361 ASP A N 1
ATOM 2552 C CA . ASP A 1 361 ? 162.754 90.233 163.865 1.00 52.43 361 ASP A CA 1
ATOM 2553 C C . ASP A 1 361 ? 161.610 90.198 164.855 1.00 51.03 361 ASP A C 1
ATOM 2554 O O . ASP A 1 361 ? 160.567 90.834 164.657 1.00 50.47 361 ASP A O 1
ATOM 2559 N N . THR A 1 362 ? 161.808 89.444 165.920 1.00 47.52 362 THR A N 1
ATOM 2560 C CA . THR A 1 362 ? 160.802 89.320 166.948 1.00 45.26 362 THR A CA 1
ATOM 2561 C C . THR A 1 362 ? 161.123 90.295 168.068 1.00 43.89 362 THR A C 1
ATOM 2562 O O . THR A 1 362 ? 162.061 91.075 167.958 1.00 43.42 362 THR A O 1
ATOM 2566 N N . GLN A 1 363 ? 160.345 90.251 169.142 1.00 42.53 363 GLN A N 1
ATOM 2567 C CA . GLN A 1 363 ? 160.573 91.128 170.280 1.00 43.77 363 GLN A CA 1
ATOM 2568 C C . GLN A 1 363 ? 161.956 90.882 170.889 1.00 46.16 363 GLN A C 1
ATOM 2569 O O . GLN A 1 363 ? 162.388 91.608 171.788 1.00 48.17 363 GLN A O 1
ATOM 2575 N N . TYR A 1 364 ? 162.635 89.844 170.412 1.00 47.41 364 TYR A N 1
ATOM 2576 C CA . TYR A 1 364 ? 163.967 89.501 170.896 1.00 48.90 364 TYR A CA 1
ATOM 2577 C C . TYR A 1 364 ? 164.963 89.867 169.790 1.00 54.10 364 TYR A C 1
ATOM 2578 O O . TYR A 1 364 ? 165.676 88.991 169.307 1.00 59.26 364 TYR A O 1
ATOM 2587 N N . ASN A 1 365 ? 165.007 91.151 169.406 1.00 57.99 365 ASN A N 1
ATOM 2588 C CA . ASN A 1 365 ? 165.874 91.632 168.314 1.00 61.38 365 ASN A CA 1
ATOM 2589 C C . ASN A 1 365 ? 167.040 90.666 168.076 1.00 62.24 365 ASN A C 1
ATOM 2590 O O . ASN A 1 365 ? 168.088 90.756 168.725 1.00 61.73 365 ASN A O 1
ATOM 2595 N N . ASP A 1 366 ? 166.809 89.724 167.155 1.00 63.26 366 ASP A N 1
ATOM 2596 C CA . ASP A 1 366 ? 167.784 88.691 166.765 1.00 62.65 366 ASP A CA 1
ATOM 2597 C C . ASP A 1 366 ? 168.534 89.074 165.509 1.00 58.97 366 ASP A C 1
ATOM 2598 O O . ASP A 1 366 ? 169.767 89.035 165.471 1.00 58.67 366 ASP A O 1
ATOM 2603 N N . ASP A 1 367 ? 167.783 89.432 164.478 1.00 54.21 367 ASP A N 1
ATOM 2604 C CA . ASP A 1 367 ? 168.382 89.886 163.234 1.00 50.88 367 ASP A CA 1
ATOM 2605 C C . ASP A 1 367 ? 169.083 88.817 162.381 1.00 46.00 367 ASP A C 1
ATOM 2606 O O . ASP A 1 367 ? 168.470 88.200 161.512 1.00 44.53 367 ASP A O 1
ATOM 2611 N N . GLU A 1 368 ? 170.369 88.596 162.636 1.00 42.48 368 GLU A N 1
ATOM 2612 C CA . GLU A 1 368 ? 171.159 87.626 161.861 1.00 39.76 368 GLU A CA 1
ATOM 2613 C C . GLU A 1 368 ? 170.450 86.339 161.472 1.00 37.73 368 GLU A C 1
ATOM 2614 O O . GLU A 1 368 ? 170.624 85.846 160.360 1.00 39.92 368 GLU A O 1
ATOM 2620 N N . PRO A 1 369 ? 169.646 85.770 162.376 1.00 35.36 369 PRO A N 1
ATOM 2621 C CA . PRO A 1 369 ? 168.938 84.534 162.041 1.00 33.77 369 PRO A CA 1
ATOM 2622 C C . PRO A 1 369 ? 167.694 84.835 161.207 1.00 33.00 369 PRO A C 1
ATOM 2623 O O . PRO A 1 369 ? 167.132 83.956 160.551 1.00 31.61 369 PRO A O 1
ATOM 2627 N N . ASN A 1 370 ? 167.269 86.091 161.242 1.00 34.31 370 ASN A N 1
ATOM 2628 C CA . ASN A 1 370 ? 166.105 86.525 160.486 1.00 37.69 370 ASN A CA 1
ATOM 2629 C C . ASN A 1 370 ? 166.532 87.314 159.262 1.00 38.54 370 ASN A C 1
ATOM 2630 O O . ASN A 1 370 ? 165.831 88.229 158.817 1.00 40.83 370 ASN A O 1
ATOM 2635 N N . GLY A 1 371 ? 167.701 86.961 158.741 1.00 36.95 371 GLY A N 1
ATOM 2636 C CA . GLY A 1 371 ? 168.232 87.599 157.548 1.00 35.02 371 GLY A CA 1
ATOM 2637 C C . GLY A 1 371 ? 168.187 89.113 157.445 1.00 32.88 371 GLY A C 1
ATOM 2638 O O . GLY A 1 371 ? 168.097 89.652 156.336 1.00 32.25 371 GLY A O 1
ATOM 2639 N N . ALA A 1 372 ? 168.247 89.808 158.575 1.00 29.68 372 ALA A N 1
ATOM 2640 C CA . ALA A 1 372 ? 168.239 91.257 158.528 1.00 25.78 372 ALA A CA 1
ATOM 2641 C C . ALA A 1 372 ? 169.334 91.652 157.534 1.00 24.66 372 ALA A C 1
ATOM 2642 O O . ALA A 1 372 ? 170.276 90.890 157.292 1.00 22.82 372 ALA A O 1
ATOM 2644 N N . ILE A 1 373 ? 169.215 92.831 156.942 1.00 24.34 373 ILE A N 1
ATOM 2645 C CA . ILE A 1 373 ? 170.218 93.258 155.979 1.00 25.50 373 ILE A CA 1
ATOM 2646 C C . ILE A 1 373 ? 170.858 94.574 156.380 1.00 26.61 373 ILE A C 1
ATOM 2647 O O . ILE A 1 373 ? 170.203 95.617 156.405 1.00 29.46 373 ILE A O 1
ATOM 2652 N N . ARG A 1 374 ? 172.144 94.518 156.692 1.00 25.99 374 ARG A N 1
ATOM 2653 C CA . ARG A 1 374 ? 172.874 95.702 157.108 1.00 28.63 374 ARG A CA 1
ATOM 2654 C C . ARG A 1 374 ? 173.532 96.345 155.910 1.00 28.50 374 ARG A C 1
ATOM 2655 O O . ARG A 1 374 ? 174.458 95.792 155.331 1.00 28.89 374 ARG A O 1
ATOM 2663 N N . PHE A 1 375 ? 173.047 97.516 155.527 1.00 30.91 375 PHE A N 1
ATOM 2664 C CA . PHE A 1 375 ? 173.629 98.206 154.389 1.00 32.70 375 PHE A CA 1
ATOM 2665 C C . PHE A 1 375 ? 174.678 99.179 154.845 1.00 34.45 375 PHE A C 1
ATOM 2666 O O . PHE A 1 375 ? 174.666 99.653 155.976 1.00 37.22 375 PHE A O 1
ATOM 2674 N N . THR A 1 376 ? 175.592 99.487 153.950 1.00 35.47 376 THR A N 1
ATOM 2675 C CA . THR A 1 376 ? 176.600 100.456 154.270 1.00 39.45 376 THR A CA 1
ATOM 2676 C C . THR A 1 376 ? 176.430 101.542 153.213 1.00 42.33 376 THR A C 1
ATOM 2677 O O . THR A 1 376 ? 176.430 101.265 152.009 1.00 41.38 376 THR A O 1
ATOM 2681 N N . MET A 1 377 ? 176.241 102.771 153.683 1.00 45.73 377 MET A N 1
ATOM 2682 C CA . MET A 1 377 ? 176.027 103.922 152.820 1.00 50.15 377 MET A CA 1
ATOM 2683 C C . MET A 1 377 ? 177.265 104.397 152.086 1.00 52.49 377 MET A C 1
ATOM 2684 O O . MET A 1 377 ? 178.215 103.651 151.907 1.00 54.00 377 MET A O 1
ATOM 2689 N N . ASP A 1 378 ? 177.249 105.655 151.665 1.00 55.08 378 ASP A N 1
ATOM 2690 C CA . ASP A 1 378 ? 178.366 106.225 150.928 1.00 57.92 378 ASP A CA 1
ATOM 2691 C C . ASP A 1 378 ? 178.179 107.725 150.761 1.00 59.92 378 ASP A C 1
ATOM 2692 O O . ASP A 1 378 ? 177.058 108.233 150.812 1.00 60.90 378 ASP A O 1
ATOM 2697 N N . TYR A 1 379 ? 179.282 108.432 150.554 1.00 62.34 379 TYR A N 1
ATOM 2698 C CA . TYR A 1 379 ? 179.248 109.880 150.374 1.00 64.14 379 TYR A CA 1
ATOM 2699 C C . TYR A 1 379 ? 178.409 110.236 149.157 1.00 57.93 379 TYR A C 1
ATOM 2700 O O . TYR A 1 379 ? 178.402 111.387 148.716 1.00 56.75 379 TYR A O 1
ATOM 2709 N N . GLN A 1 380 ? 177.705 109.247 148.618 1.00 50.64 380 GLN A N 1
ATOM 2710 C CA . GLN A 1 380 ? 176.891 109.471 147.444 1.00 46.58 380 GLN A CA 1
ATOM 2711 C C . GLN A 1 380 ? 175.592 108.678 147.434 1.00 43.54 380 GLN A C 1
ATOM 2712 O O . GLN A 1 380 ? 174.807 108.760 146.498 1.00 42.47 380 GLN A O 1
ATOM 2718 N N . HIS A 1 381 ? 175.356 107.901 148.473 1.00 41.87 381 HIS A N 1
ATOM 2719 C CA . HIS A 1 381 ? 174.126 107.133 148.537 1.00 40.80 381 HIS A CA 1
ATOM 2720 C C . HIS A 1 381 ? 173.552 107.335 149.918 1.00 41.67 381 HIS A C 1
ATOM 2721 O O . HIS A 1 381 ? 173.442 106.398 150.705 1.00 42.15 381 HIS A O 1
ATOM 2728 N N . GLY A 1 382 ? 173.190 108.586 150.195 1.00 42.19 382 GLY A N 1
ATOM 2729 C CA . GLY A 1 382 ? 172.643 108.950 151.485 1.00 40.15 382 GLY A CA 1
ATOM 2730 C C . GLY A 1 382 ? 173.852 109.341 152.282 1.00 41.05 382 GLY A C 1
ATOM 2731 O O . GLY A 1 382 ? 174.916 109.582 151.707 1.00 39.97 382 GLY A O 1
ATOM 2732 N N . HIS A 1 383 ? 173.712 109.418 153.594 1.00 43.05 383 HIS A N 1
ATOM 2733 C CA . HIS A 1 383 ? 174.858 109.764 154.417 1.00 45.57 383 HIS A CA 1
ATOM 2734 C C . HIS A 1 383 ? 175.448 111.142 154.125 1.00 45.76 383 HIS A C 1
ATOM 2735 O O . HIS A 1 383 ? 176.181 111.322 153.148 1.00 43.22 383 HIS A O 1
ATOM 2742 N N . LEU A 1 384 ? 175.138 112.096 154.999 1.00 46.86 384 LEU A N 1
ATOM 2743 C CA . LEU A 1 384 ? 175.611 113.467 154.880 1.00 47.78 384 LEU A CA 1
ATOM 2744 C C . LEU A 1 384 ? 176.807 113.637 153.989 1.00 48.20 384 LEU A C 1
ATOM 2745 O O . LEU A 1 384 ? 177.877 113.095 154.245 1.00 47.64 384 LEU A O 1
ATOM 2750 N N . THR A 1 385 ? 176.616 114.405 152.931 1.00 50.02 385 THR A N 1
ATOM 2751 C CA . THR A 1 385 ? 177.692 114.657 152.004 1.00 52.84 385 THR A CA 1
ATOM 2752 C C . THR A 1 385 ? 178.863 115.238 152.787 1.00 53.75 385 THR A C 1
ATOM 2753 O O . THR A 1 385 ? 180.012 114.875 152.566 1.00 55.29 385 THR A O 1
ATOM 2757 N N . THR A 1 386 ? 178.560 116.126 153.724 1.00 54.45 386 THR A N 1
ATOM 2758 C CA . THR A 1 386 ? 179.594 116.797 154.497 1.00 57.17 386 THR A CA 1
ATOM 2759 C C . THR A 1 386 ? 180.338 116.015 155.569 1.00 59.93 386 THR A C 1
ATOM 2760 O O . THR A 1 386 ? 181.564 116.093 155.638 1.00 61.23 386 THR A O 1
ATOM 2764 N N . SER A 1 387 ? 179.604 115.281 156.402 1.00 63.20 387 SER A N 1
ATOM 2765 C CA . SER A 1 387 ? 180.187 114.505 157.503 1.00 67.12 387 SER A CA 1
ATOM 2766 C C . SER A 1 387 ? 181.654 114.148 157.325 1.00 69.02 387 SER A C 1
ATOM 2767 O O . SER A 1 387 ? 182.094 113.819 156.228 1.00 69.50 387 SER A O 1
ATOM 2770 N N . SER A 1 388 ? 182.402 114.201 158.421 1.00 72.22 388 SER A N 1
ATOM 2771 C CA . SER A 1 388 ? 183.830 113.895 158.409 1.00 75.07 388 SER A CA 1
ATOM 2772 C C . SER A 1 388 ? 184.099 112.399 158.266 1.00 75.33 388 SER A C 1
ATOM 2773 O O . SER A 1 388 ? 184.961 111.980 157.493 1.00 74.23 388 SER A O 1
ATOM 2776 N N . GLN A 1 389 ? 183.359 111.603 159.027 1.00 76.80 389 GLN A N 1
ATOM 2777 C CA . GLN A 1 389 ? 183.480 110.151 158.994 1.00 78.56 389 GLN A CA 1
ATOM 2778 C C . GLN A 1 389 ? 182.877 109.685 157.662 1.00 77.59 389 GLN A C 1
ATOM 2779 O O . GLN A 1 389 ? 181.902 110.269 157.195 1.00 77.91 389 GLN A O 1
ATOM 2785 N N . GLU A 1 390 ? 183.456 108.662 157.036 1.00 76.47 390 GLU A N 1
ATOM 2786 C CA . GLU A 1 390 ? 182.922 108.167 155.763 1.00 77.52 390 GLU A CA 1
ATOM 2787 C C . GLU A 1 390 ? 181.880 107.070 155.959 1.00 77.25 390 GLU A C 1
ATOM 2788 O O . GLU A 1 390 ? 181.923 106.334 156.944 1.00 77.87 390 GLU A O 1
ATOM 2794 N N . LEU A 1 391 ? 180.956 106.955 155.007 1.00 75.89 391 LEU A N 1
ATOM 2795 C CA . LEU A 1 391 ? 179.886 105.946 155.037 1.00 74.59 391 LEU A CA 1
ATOM 2796 C C . LEU A 1 391 ? 179.015 105.866 156.294 1.00 72.92 391 LEU A C 1
ATOM 2797 O O . LEU A 1 391 ? 179.335 106.441 157.331 1.00 70.48 391 LEU A O 1
ATOM 2802 N N . GLU A 1 392 ? 177.903 105.142 156.185 1.00 73.50 392 GLU A N 1
ATOM 2803 C CA . GLU A 1 392 ? 176.993 104.975 157.310 1.00 75.96 392 GLU A CA 1
ATOM 2804 C C . GLU A 1 392 ? 176.593 103.515 157.513 1.00 76.05 392 GLU A C 1
ATOM 2805 O O . GLU A 1 392 ? 176.759 102.672 156.635 1.00 74.74 392 GLU A O 1
ATOM 2811 N N . ARG A 1 393 ? 176.054 103.236 158.690 1.00 78.99 393 ARG A N 1
ATOM 2812 C CA . ARG A 1 393 ? 175.642 101.896 159.072 1.00 83.99 393 ARG A CA 1
ATOM 2813 C C . ARG A 1 393 ? 174.183 101.600 158.735 1.00 81.72 393 ARG A C 1
ATOM 2814 O O . ARG A 1 393 ? 173.801 101.574 157.571 1.00 82.77 393 ARG A O 1
ATOM 2822 N N . TYR A 1 394 ? 173.392 101.366 159.780 1.00 79.00 394 TYR A N 1
ATOM 2823 C CA . TYR A 1 394 ? 171.967 101.056 159.703 1.00 74.57 394 TYR A CA 1
ATOM 2824 C C . TYR A 1 394 ? 171.645 99.659 159.155 1.00 66.97 394 TYR A C 1
ATOM 2825 O O . TYR A 1 394 ? 172.079 99.257 158.076 1.00 61.50 394 TYR A O 1
ATOM 2834 N N . THR A 1 395 ? 170.881 98.924 159.949 1.00 62.04 395 THR A N 1
ATOM 2835 C CA . THR A 1 395 ? 170.458 97.579 159.620 1.00 59.07 395 THR A CA 1
ATOM 2836 C C . THR A 1 395 ? 168.999 97.694 159.206 1.00 57.82 395 THR A C 1
ATOM 2837 O O . THR A 1 395 ? 168.322 98.666 159.552 1.00 58.17 395 THR A O 1
ATOM 2841 N N . PHE A 1 396 ? 168.502 96.706 158.475 1.00 55.77 396 PHE A N 1
ATOM 2842 C CA . PHE A 1 396 ? 167.123 96.765 158.025 1.00 53.52 396 PHE A CA 1
ATOM 2843 C C . PHE A 1 396 ? 166.291 95.547 158.342 1.00 52.96 396 PHE A C 1
ATOM 2844 O O . PHE A 1 396 ? 166.729 94.413 158.152 1.00 55.00 396 PHE A O 1
ATOM 2852 N N . ASN A 1 397 ? 165.067 95.796 158.789 1.00 50.54 397 ASN A N 1
ATOM 2853 C CA . ASN A 1 397 ? 164.141 94.730 159.114 1.00 49.82 397 ASN A CA 1
ATOM 2854 C C . ASN A 1 397 ? 162.830 94.951 158.408 1.00 46.43 397 ASN A C 1
ATOM 2855 O O . ASN A 1 397 ? 162.160 95.955 158.637 1.00 46.78 397 ASN A O 1
ATOM 2860 N N . PRO A 1 398 ? 162.445 94.021 157.527 1.00 43.83 398 PRO A N 1
ATOM 2861 C CA . PRO A 1 398 ? 161.176 94.181 156.820 1.00 44.76 398 PRO A CA 1
ATOM 2862 C C . PRO A 1 398 ? 160.037 94.268 157.837 1.00 45.61 398 PRO A C 1
ATOM 2863 O O . PRO A 1 398 ? 160.250 94.092 159.034 1.00 45.21 398 PRO A O 1
ATOM 2867 N N . GLN A 1 399 ? 158.832 94.549 157.365 1.00 46.63 399 GLN A N 1
ATOM 2868 C CA . GLN A 1 399 ? 157.695 94.673 158.261 1.00 49.14 399 GLN A CA 1
ATOM 2869 C C . GLN A 1 399 ? 156.871 93.390 158.437 1.00 50.26 399 GLN A C 1
ATOM 2870 O O . GLN A 1 399 ? 156.351 93.130 159.522 1.00 52.46 399 GLN A O 1
ATOM 2876 N N . SER A 1 400 ? 156.750 92.590 157.380 1.00 49.57 400 SER A N 1
ATOM 2877 C CA . SER A 1 400 ? 155.978 91.352 157.456 1.00 47.11 400 SER A CA 1
ATOM 2878 C C . SER A 1 400 ? 156.498 90.499 158.603 1.00 45.92 400 SER A C 1
ATOM 2879 O O . SER A 1 400 ? 157.666 90.118 158.619 1.00 46.56 400 SER A O 1
ATOM 2882 N N . LYS A 1 401 ? 155.636 90.206 159.568 1.00 44.43 401 LYS A N 1
ATOM 2883 C CA . LYS A 1 401 ? 156.034 89.398 160.711 1.00 43.78 401 LYS A CA 1
ATOM 2884 C C . LYS A 1 401 ? 155.987 87.905 160.400 1.00 44.44 401 LYS A C 1
ATOM 2885 O O . LYS A 1 401 ? 154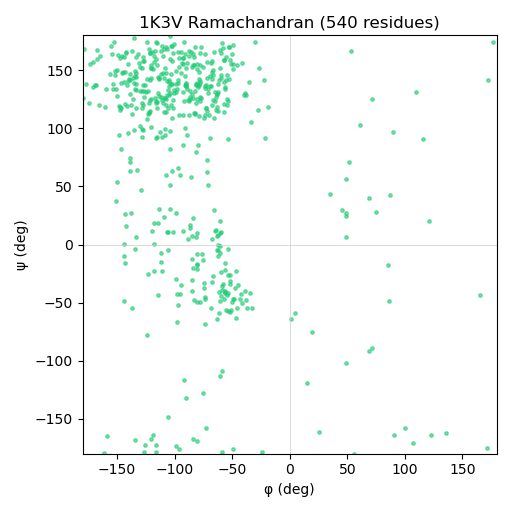.918 87.339 160.177 1.00 43.03 401 LYS A O 1
ATOM 2891 N N . CYS A 1 402 ? 157.162 87.281 160.379 1.00 46.79 402 CYS A N 1
ATOM 2892 C CA . CYS A 1 402 ? 157.289 85.850 160.106 1.00 51.92 402 CYS A CA 1
ATOM 2893 C C . CYS A 1 402 ? 158.420 85.288 160.953 1.00 53.93 402 CYS A C 1
ATOM 2894 O O . CYS A 1 402 ? 158.270 84.255 161.603 1.00 56.49 402 CYS A O 1
ATOM 2897 N N . GLY A 1 403 ? 159.554 85.981 160.918 1.00 54.80 403 GLY A N 1
ATOM 2898 C CA . GLY A 1 403 ? 160.741 85.580 161.653 1.00 52.18 403 GLY A CA 1
ATOM 2899 C C . GLY A 1 403 ? 160.540 84.824 162.952 1.00 49.87 403 GLY A C 1
ATOM 2900 O O . GLY A 1 403 ? 159.424 84.671 163.446 1.00 47.96 403 GLY A O 1
ATOM 2901 N N . ARG A 1 404 ? 161.645 84.369 163.528 1.00 47.71 404 ARG A N 1
ATOM 2902 C CA . ARG A 1 404 ? 161.581 83.610 164.761 1.00 46.45 404 ARG A CA 1
ATOM 2903 C C . ARG A 1 404 ? 162.460 84.138 165.907 1.00 45.68 404 ARG A C 1
ATOM 2904 O O . ARG A 1 404 ? 163.120 85.167 165.784 1.00 43.95 404 ARG A O 1
ATOM 2912 N N . ALA A 1 405 ? 162.435 83.432 167.034 1.00 46.25 405 ALA A N 1
ATOM 2913 C CA . ALA A 1 405 ? 163.220 83.798 168.210 1.00 45.66 405 ALA A CA 1
ATOM 2914 C C . ALA A 1 405 ? 163.787 82.518 168.793 1.00 45.70 405 ALA A C 1
ATOM 2915 O O . ALA A 1 405 ? 163.470 82.140 169.918 1.00 47.09 405 ALA A O 1
ATOM 2917 N N . PRO A 1 406 ? 164.639 81.836 168.024 1.00 46.17 406 PRO A N 1
ATOM 2918 C CA . PRO A 1 406 ? 165.265 80.583 168.441 1.00 47.46 406 PRO A CA 1
ATOM 2919 C C . PRO A 1 406 ? 165.568 80.564 169.931 1.00 47.46 406 PRO A C 1
ATOM 2920 O O . PRO A 1 406 ? 165.358 79.552 170.592 1.00 46.33 406 PRO A O 1
ATOM 2924 N N . LYS A 1 407 ? 166.061 81.679 170.460 1.00 48.64 407 LYS A N 1
ATOM 2925 C CA . LYS A 1 407 ? 166.331 81.774 171.890 1.00 49.70 407 LYS A CA 1
ATOM 2926 C C . LYS A 1 407 ? 164.932 81.839 172.492 1.00 49.43 407 LYS A C 1
ATOM 2927 O O . LYS A 1 407 ? 164.452 82.891 172.942 1.00 46.26 407 LYS A O 1
ATOM 2933 N N . GLN A 1 408 ? 164.278 80.688 172.459 1.00 49.19 408 GLN A N 1
ATOM 2934 C CA . GLN A 1 408 ? 162.922 80.554 172.933 1.00 51.78 408 GLN A CA 1
ATOM 2935 C C . GLN A 1 408 ? 162.377 79.225 172.420 1.00 49.25 408 GLN A C 1
ATOM 2936 O O . GLN A 1 408 ? 161.733 78.485 173.155 1.00 52.53 408 GLN A O 1
ATOM 2942 N N . GLN A 1 409 ? 162.639 78.926 171.154 1.00 45.47 409 GLN A N 1
ATOM 2943 C CA . GLN A 1 409 ? 162.184 77.680 170.545 1.00 42.62 409 GLN A CA 1
ATOM 2944 C C . GLN A 1 409 ? 162.592 76.460 171.367 1.00 41.65 409 GLN A C 1
ATOM 2945 O O . GLN A 1 409 ? 163.389 76.571 172.295 1.00 42.89 409 GLN A O 1
ATOM 2951 N N . PHE A 1 410 ? 162.052 75.293 171.025 1.00 38.55 410 PHE A N 1
ATOM 2952 C CA . PHE A 1 410 ? 162.394 74.069 171.747 1.00 33.76 410 PHE A CA 1
ATOM 2953 C C . PHE A 1 410 ? 161.693 72.848 171.192 1.00 32.97 410 PHE A C 1
ATOM 2954 O O . PHE A 1 410 ? 160.766 72.965 170.400 1.00 32.29 410 PHE A O 1
ATOM 2962 N N . ASN A 1 411 ? 162.132 71.675 171.626 1.00 33.03 411 ASN A N 1
ATOM 2963 C CA . ASN A 1 411 ? 161.546 70.440 171.144 1.00 35.12 411 ASN A CA 1
ATOM 2964 C C . ASN A 1 411 ? 161.264 69.459 172.275 1.00 35.60 411 ASN A C 1
ATOM 2965 O O . ASN A 1 411 ? 162.009 69.392 173.245 1.00 37.71 411 ASN A O 1
ATOM 2970 N N . GLN A 1 412 ? 160.182 68.700 172.154 1.00 34.86 412 GLN A N 1
ATOM 2971 C CA . GLN A 1 412 ? 159.838 67.710 173.164 1.00 35.29 412 GLN A CA 1
ATOM 2972 C C . GLN A 1 412 ? 159.654 66.376 172.498 1.00 35.06 412 GLN A C 1
ATOM 2973 O O . GLN A 1 412 ? 159.375 66.318 171.313 1.00 37.27 412 GLN A O 1
ATOM 2979 N N . GLN A 1 413 ? 159.780 65.297 173.255 1.00 35.78 413 GLN A N 1
ATOM 2980 C CA . GLN A 1 413 ? 159.693 63.982 172.643 1.00 38.25 413 GLN A CA 1
ATOM 2981 C C . GLN A 1 413 ? 158.360 63.274 172.571 1.00 38.83 413 GLN A C 1
ATOM 2982 O O . GLN A 1 413 ? 157.352 63.727 173.107 1.00 37.03 413 GLN A O 1
ATOM 2988 N N . ALA A 1 414 ? 158.417 62.138 171.877 1.00 42.77 414 ALA A N 1
ATOM 2989 C CA . ALA A 1 414 ? 157.327 61.204 171.630 1.00 46.49 414 ALA A CA 1
ATOM 2990 C C . ALA A 1 414 ? 155.928 61.746 171.916 1.00 48.05 414 ALA A C 1
ATOM 2991 O O . ALA A 1 414 ? 155.526 62.708 171.282 1.00 51.41 414 ALA A O 1
ATOM 2993 N N . PRO A 1 415 ? 155.163 61.155 172.847 1.00 48.00 415 PRO A N 1
ATOM 2994 C CA . PRO A 1 415 ? 153.838 61.757 173.030 1.00 52.79 415 PRO A CA 1
ATOM 2995 C C . PRO A 1 415 ? 153.710 63.139 173.702 1.00 57.04 415 PRO A C 1
ATOM 2996 O O . PRO A 1 415 ? 152.908 63.323 174.624 1.00 58.97 415 PRO A O 1
ATOM 3000 N N . LEU A 1 416 ? 154.466 64.115 173.217 1.00 59.09 416 LEU A N 1
ATOM 3001 C CA . LEU A 1 416 ? 154.419 65.462 173.774 1.00 60.44 416 LEU A CA 1
ATOM 3002 C C . LEU A 1 416 ? 154.536 65.433 175.298 1.00 62.65 416 LEU A C 1
ATOM 3003 O O . LEU A 1 416 ? 155.637 65.271 175.844 1.00 65.61 416 LEU A O 1
ATOM 3008 N N . ASN A 1 417 ? 153.395 65.596 175.968 1.00 61.00 417 ASN A N 1
ATOM 3009 C CA . ASN A 1 417 ? 153.315 65.593 177.426 1.00 59.00 417 ASN A CA 1
ATOM 3010 C C . ASN A 1 417 ? 153.499 66.989 178.017 1.00 56.97 417 ASN A C 1
ATOM 3011 O O . ASN A 1 417 ? 154.619 67.456 178.188 1.00 55.55 417 ASN A O 1
ATOM 3016 N N . LEU A 1 418 ? 152.388 67.654 178.317 1.00 57.32 418 LEU A N 1
ATOM 3017 C CA . LEU A 1 418 ? 152.424 68.987 178.915 1.00 58.22 418 LEU A CA 1
ATOM 3018 C C . LEU A 1 418 ? 153.029 68.767 180.292 1.00 60.56 418 LEU A C 1
ATOM 3019 O O . LEU A 1 418 ? 152.380 68.203 181.164 1.00 63.16 418 LEU A O 1
ATOM 3024 N N . GLU A 1 419 ? 154.267 69.219 180.464 1.00 62.65 419 GLU A N 1
ATOM 3025 C CA . GLU A 1 419 ? 155.058 69.064 181.690 1.00 63.31 419 GLU A CA 1
ATOM 3026 C C . GLU A 1 419 ? 156.221 68.185 181.235 1.00 59.24 419 GLU A C 1
ATOM 3027 O O . GLU A 1 419 ? 156.148 66.956 181.256 1.00 57.00 419 GLU A O 1
ATOM 3033 N N . ASN A 1 420 ? 157.279 68.860 180.797 1.00 56.05 420 ASN A N 1
ATOM 3034 C CA . ASN A 1 420 ? 158.496 68.255 180.270 1.00 54.46 420 ASN A CA 1
ATOM 3035 C C . ASN A 1 420 ? 159.188 67.160 181.038 1.00 54.85 420 ASN A C 1
ATOM 3036 O O . ASN A 1 420 ? 158.740 66.696 182.079 1.00 57.59 420 ASN A O 1
ATOM 3041 N N . THR A 1 421 ? 160.317 66.771 180.470 1.00 54.53 421 THR A N 1
ATOM 3042 C CA . THR A 1 421 ? 161.209 65.765 181.017 1.00 56.90 421 THR A CA 1
ATOM 3043 C C . THR A 1 421 ? 162.513 66.435 180.639 1.00 57.07 421 THR A C 1
ATOM 3044 O O . THR A 1 421 ? 162.745 66.665 179.452 1.00 57.91 421 THR A O 1
ATOM 3048 N N . ASN A 1 422 ? 163.357 66.786 181.598 1.00 56.01 422 ASN A N 1
ATOM 3049 C CA . ASN A 1 422 ? 164.602 67.411 181.188 1.00 56.16 422 ASN A CA 1
ATOM 3050 C C . ASN A 1 422 ? 165.218 66.492 180.136 1.00 54.81 422 ASN A C 1
ATOM 3051 O O . ASN A 1 422 ? 165.882 66.951 179.208 1.00 53.17 422 ASN A O 1
ATOM 3056 N N . ASN A 1 423 ? 164.958 65.192 180.281 1.00 55.32 423 ASN A N 1
ATOM 3057 C CA . ASN A 1 423 ? 165.467 64.170 179.363 1.00 56.30 423 ASN A CA 1
ATOM 3058 C C . ASN A 1 423 ? 164.715 64.172 178.037 1.00 54.71 423 ASN A C 1
ATOM 3059 O O . ASN A 1 423 ? 165.307 63.953 176.977 1.00 55.73 423 ASN A O 1
ATOM 3064 N N . GLY A 1 424 ? 163.407 64.400 178.105 1.00 52.21 424 GLY A N 1
ATOM 3065 C CA . GLY A 1 424 ? 162.595 64.419 176.903 1.00 49.37 424 GLY A CA 1
ATOM 3066 C C . GLY A 1 424 ? 162.207 65.818 176.457 1.00 46.62 424 GLY A C 1
ATOM 3067 O O . GLY A 1 424 ? 161.031 66.093 176.205 1.00 49.32 424 GLY A O 1
ATOM 3068 N N . THR A 1 425 ? 163.194 66.701 176.346 1.00 41.28 425 THR A N 1
ATOM 3069 C CA . THR A 1 425 ? 162.943 68.073 175.938 1.00 36.25 425 THR A CA 1
ATOM 3070 C C . THR A 1 425 ? 164.248 68.737 175.557 1.00 32.93 425 THR A C 1
ATOM 3071 O O . THR A 1 425 ? 165.153 68.854 176.373 1.00 35.13 425 THR A O 1
ATOM 3075 N N . LEU A 1 426 ? 164.349 69.180 174.319 1.00 28.76 426 LEU A N 1
ATOM 3076 C CA . LEU A 1 426 ? 165.560 69.837 173.875 1.00 26.34 426 LEU A CA 1
ATOM 3077 C C . LEU A 1 426 ? 165.348 71.317 174.101 1.00 26.28 426 LEU A C 1
ATOM 3078 O O . LEU A 1 426 ? 164.312 71.852 173.711 1.00 26.40 426 LEU A O 1
ATOM 3083 N N . LEU A 1 427 ? 166.314 71.982 174.723 1.00 26.63 427 LEU A N 1
ATOM 3084 C CA . LEU A 1 427 ? 166.185 73.412 174.980 1.00 29.19 427 LEU A CA 1
ATOM 3085 C C . LEU A 1 427 ? 167.190 74.309 174.275 1.00 33.44 427 LEU A C 1
ATOM 3086 O O . LEU A 1 427 ? 168.270 73.872 173.871 1.00 35.38 427 LEU A O 1
ATOM 3091 N N . PRO A 1 428 ? 166.843 75.596 174.145 1.00 36.76 428 PRO A N 1
ATOM 3092 C CA . PRO A 1 428 ? 167.601 76.676 173.513 1.00 40.88 428 PRO A CA 1
ATOM 3093 C C . PRO A 1 428 ? 168.918 76.962 174.201 1.00 43.66 428 PRO A C 1
ATOM 3094 O O . PRO A 1 428 ? 169.588 77.949 173.895 1.00 44.82 428 PRO A O 1
ATOM 3098 N N . SER A 1 429 ? 169.278 76.116 175.151 1.00 47.20 429 SER A N 1
ATOM 3099 C CA . SER A 1 429 ? 170.515 76.310 175.876 1.00 48.88 429 SER A CA 1
ATOM 3100 C C . SER A 1 429 ? 171.189 74.975 176.049 1.00 47.62 429 SER A C 1
ATOM 3101 O O . SER A 1 429 ? 171.936 74.759 176.992 1.00 46.76 429 SER A O 1
ATOM 3104 N N . ASP A 1 430 ? 170.915 74.063 175.133 1.00 49.24 430 ASP A N 1
ATOM 3105 C CA . ASP A 1 430 ? 171.536 72.767 175.237 1.00 52.87 430 ASP A CA 1
ATOM 3106 C C . ASP A 1 430 ? 172.735 72.671 174.322 1.00 51.92 430 ASP A C 1
ATOM 3107 O O . ASP A 1 430 ? 172.719 73.156 173.193 1.00 51.20 430 ASP A O 1
ATOM 3112 N N . PRO A 1 431 ? 173.812 72.064 174.827 1.00 51.54 431 PRO A N 1
ATOM 3113 C CA . PRO A 1 431 ? 175.085 71.857 174.143 1.00 50.92 431 PRO A CA 1
ATOM 3114 C C . PRO A 1 431 ? 174.991 70.814 173.057 1.00 48.67 431 PRO A C 1
ATOM 3115 O O . PRO A 1 431 ? 174.767 69.642 173.343 1.00 48.62 431 PRO A O 1
ATOM 3119 N N . ILE A 1 432 ? 175.175 71.238 171.812 1.00 46.97 432 ILE A N 1
ATOM 3120 C CA . ILE A 1 432 ? 175.122 70.313 170.690 1.00 44.40 432 ILE A CA 1
ATOM 3121 C C . ILE A 1 432 ? 176.514 69.890 170.301 1.00 46.03 432 ILE A C 1
ATOM 3122 O O . ILE A 1 432 ? 177.446 70.696 170.316 1.00 44.98 432 ILE A O 1
ATOM 3127 N N . GLY A 1 433 ? 176.649 68.620 169.943 1.00 48.31 433 GLY A N 1
ATOM 3128 C CA . GLY A 1 433 ? 177.947 68.123 169.541 1.00 53.77 433 GLY A CA 1
ATOM 3129 C C . GLY A 1 433 ? 179.075 68.472 170.498 1.00 56.11 433 GLY A C 1
ATOM 3130 O O . GLY A 1 433 ? 180.232 68.584 170.085 1.00 58.62 433 GLY A O 1
ATOM 3131 N N . GLY A 1 434 ? 178.743 68.662 171.773 1.00 56.18 434 GLY A N 1
ATOM 3132 C CA . GLY A 1 434 ? 179.763 68.960 172.764 1.00 55.26 434 GLY A CA 1
ATOM 3133 C C . GLY A 1 434 ? 180.180 70.406 172.930 1.00 53.92 434 GLY A C 1
ATOM 3134 O O . GLY A 1 434 ? 180.785 70.757 173.949 1.00 54.13 434 GLY A O 1
ATOM 3135 N N . LYS A 1 435 ? 179.876 71.241 171.939 1.00 51.45 435 LYS A N 1
ATOM 3136 C CA . LYS A 1 435 ? 180.227 72.653 172.018 1.00 50.27 435 LYS A CA 1
ATOM 3137 C C . LYS A 1 435 ? 179.173 73.354 172.867 1.00 50.18 435 LYS A C 1
ATOM 3138 O O . LYS A 1 435 ? 177.986 73.318 172.551 1.00 50.33 435 LYS A O 1
ATOM 3144 N N . SER A 1 436 ? 179.625 73.992 173.943 1.00 51.04 436 SER A N 1
ATOM 3145 C CA . SER A 1 436 ? 178.749 74.658 174.908 1.00 52.76 436 SER A CA 1
ATOM 3146 C C . SER A 1 436 ? 177.972 75.901 174.501 1.00 52.00 436 SER A C 1
ATOM 3147 O O . SER A 1 436 ? 177.318 76.511 175.346 1.00 51.11 436 SER A O 1
ATOM 3150 N N . ASN A 1 437 ? 178.033 76.302 173.238 1.00 51.64 437 ASN A N 1
ATOM 3151 C CA . ASN A 1 437 ? 177.280 77.485 172.851 1.00 50.98 437 ASN A CA 1
ATOM 3152 C C . ASN A 1 437 ? 176.519 77.300 171.550 1.00 48.99 437 ASN A C 1
ATOM 3153 O O . ASN A 1 437 ? 175.780 78.180 171.116 1.00 50.36 437 ASN A O 1
ATOM 3158 N N . MET A 1 438 ? 176.703 76.145 170.927 1.00 45.60 438 MET A N 1
ATOM 3159 C CA . MET A 1 438 ? 175.997 75.830 169.699 1.00 42.19 438 MET A CA 1
ATOM 3160 C C . MET A 1 438 ? 174.784 75.017 170.139 1.00 41.06 438 MET A C 1
ATOM 3161 O O . MET A 1 438 ? 174.921 73.892 170.615 1.00 42.23 438 MET A O 1
ATOM 3166 N N . HIS A 1 439 ? 173.598 75.590 170.000 1.00 38.65 439 HIS A N 1
ATOM 3167 C CA . HIS A 1 439 ? 172.395 74.886 170.411 1.00 38.94 439 HIS A CA 1
ATOM 3168 C C . HIS A 1 439 ? 171.671 74.335 169.190 1.00 35.88 439 HIS A C 1
ATOM 3169 O O . HIS A 1 439 ? 172.020 74.674 168.063 1.00 34.87 439 HIS A O 1
ATOM 3176 N N . PHE A 1 440 ? 170.657 73.502 169.403 1.00 31.79 440 PHE A N 1
ATOM 3177 C CA . PHE A 1 440 ? 169.962 72.888 168.278 1.00 27.79 440 PHE A CA 1
ATOM 3178 C C . PHE A 1 440 ? 169.465 73.817 167.191 1.00 24.24 440 PHE A C 1
ATOM 3179 O O . PHE A 1 440 ? 169.460 73.442 166.023 1.00 25.78 440 PHE A O 1
ATOM 3187 N N . MET A 1 441 ? 169.059 75.024 167.555 1.00 20.78 441 MET A N 1
ATOM 3188 C CA . MET A 1 441 ? 168.546 75.958 166.569 1.00 22.23 441 MET A CA 1
ATOM 3189 C C . MET A 1 441 ? 169.509 76.271 165.448 1.00 24.12 441 MET A C 1
ATOM 3190 O O . MET A 1 441 ? 169.090 76.500 164.313 1.00 25.00 441 MET A O 1
ATOM 3195 N N . ASN A 1 442 ? 170.798 76.296 165.763 1.00 27.31 442 ASN A N 1
ATOM 3196 C CA . ASN A 1 442 ? 171.819 76.601 164.760 1.00 29.73 442 ASN A CA 1
ATOM 3197 C C . ASN A 1 442 ? 171.819 75.619 163.595 1.00 28.68 442 ASN A C 1
ATOM 3198 O O . ASN A 1 442 ? 172.267 75.954 162.501 1.00 25.79 442 ASN A O 1
ATOM 3203 N N . THR A 1 443 ? 171.304 74.417 163.841 1.00 29.13 443 THR A N 1
ATOM 3204 C CA . THR A 1 443 ? 171.262 73.346 162.852 1.00 33.79 443 THR A CA 1
ATOM 3205 C C . THR A 1 443 ? 169.851 73.008 162.392 1.00 34.70 443 THR A C 1
ATOM 3206 O O . THR A 1 443 ? 169.649 72.236 161.446 1.00 38.84 443 THR A O 1
ATOM 3210 N N . LEU A 1 444 ? 168.875 73.610 163.051 1.00 33.62 444 LEU A N 1
ATOM 3211 C CA . LEU A 1 444 ? 167.477 73.343 162.757 1.00 32.32 444 LEU A CA 1
ATOM 3212 C C . LEU A 1 444 ? 166.896 74.015 161.513 1.00 31.64 444 LEU A C 1
ATOM 3213 O O . LEU A 1 444 ? 167.004 75.232 161.350 1.00 31.74 444 LEU A O 1
ATOM 3218 N N . ASN A 1 445 ? 166.286 73.202 160.644 1.00 31.13 445 ASN A N 1
ATOM 3219 C CA . ASN A 1 445 ? 165.627 73.681 159.419 1.00 30.77 445 ASN A CA 1
ATOM 3220 C C . ASN A 1 445 ? 164.163 73.244 159.433 1.00 28.06 445 ASN A C 1
ATOM 3221 O O . ASN A 1 445 ? 163.883 72.052 159.325 1.00 27.61 445 ASN A O 1
ATOM 3226 N N . THR A 1 446 ? 163.233 74.193 159.526 1.00 25.57 446 THR A N 1
ATOM 3227 C CA . THR A 1 446 ? 161.810 73.843 159.571 1.00 25.33 446 THR A CA 1
ATOM 3228 C C . THR A 1 446 ? 161.019 74.011 158.282 1.00 23.83 446 THR A C 1
ATOM 3229 O O . THR A 1 446 ? 159.792 73.927 158.305 1.00 19.60 446 THR A O 1
ATOM 3233 N N . TYR A 1 447 ? 161.707 74.240 157.167 1.00 24.37 447 TYR A N 1
ATOM 3234 C CA . TYR A 1 447 ? 161.024 74.424 155.890 1.00 27.35 447 TYR A CA 1
ATOM 3235 C C . TYR A 1 447 ? 160.201 73.187 155.553 1.00 29.16 447 TYR A C 1
ATOM 3236 O O . TYR A 1 447 ? 160.595 72.057 155.854 1.00 30.35 447 TYR A O 1
ATOM 3245 N N . GLY A 1 448 ? 159.041 73.419 154.947 1.00 30.53 448 GLY A N 1
ATOM 3246 C CA . GLY A 1 448 ? 158.152 72.330 154.598 1.00 28.88 448 GLY A CA 1
ATOM 3247 C C . GLY A 1 448 ? 157.028 72.725 153.660 1.00 26.64 448 GLY A C 1
ATOM 3248 O O . GLY A 1 448 ? 156.752 73.900 153.435 1.00 25.43 448 GLY A O 1
ATOM 3249 N N . PRO A 1 449 ? 156.347 71.727 153.096 1.00 25.20 449 PRO A N 1
ATOM 3250 C CA . PRO A 1 449 ? 155.242 71.955 152.169 1.00 24.29 449 PRO A CA 1
ATOM 3251 C C . PRO A 1 449 ? 154.191 72.823 152.815 1.00 24.89 449 PRO A C 1
ATOM 3252 O O . PRO A 1 449 ? 153.385 73.454 152.133 1.00 26.32 449 PRO A O 1
ATOM 3256 N N . LEU A 1 450 ? 154.200 72.842 154.141 1.00 24.80 450 LEU A N 1
ATOM 3257 C CA . LEU A 1 450 ? 153.232 73.621 154.891 1.00 25.04 450 LEU A CA 1
ATOM 3258 C C . LEU A 1 450 ? 153.646 75.058 155.069 1.00 25.09 450 LEU A C 1
ATOM 3259 O O . LEU A 1 450 ? 152.845 75.898 155.462 1.00 24.08 450 LEU A O 1
ATOM 3264 N N . THR A 1 451 ? 154.902 75.340 154.769 1.00 25.86 451 THR A N 1
ATOM 3265 C CA . THR A 1 451 ? 155.418 76.690 154.905 1.00 26.17 451 THR A CA 1
ATOM 3266 C C . THR A 1 451 ? 154.803 77.724 153.976 1.00 23.38 451 THR A C 1
ATOM 3267 O O . THR A 1 451 ? 154.695 77.513 152.765 1.00 22.51 451 THR A O 1
ATOM 3271 N N . ALA A 1 452 ? 154.407 78.845 154.568 1.00 21.30 452 ALA A N 1
ATOM 3272 C CA . ALA A 1 452 ? 153.846 79.974 153.835 1.00 21.43 452 ALA A CA 1
ATOM 3273 C C . ALA A 1 452 ? 154.884 81.046 154.090 1.00 21.16 452 ALA A C 1
ATOM 3274 O O . ALA A 1 452 ? 155.183 81.367 155.238 1.00 22.46 452 ALA A O 1
ATOM 3276 N N . LEU A 1 453 ? 155.433 81.603 153.026 1.00 18.91 453 LEU A N 1
ATOM 3277 C CA . LEU A 1 453 ? 156.482 82.582 153.174 1.00 15.91 453 LEU A CA 1
ATOM 3278 C C . LEU A 1 453 ? 156.193 83.934 152.530 1.00 17.49 453 LEU A C 1
ATOM 3279 O O . LEU A 1 453 ? 155.244 84.067 151.762 1.00 18.13 453 LEU A O 1
ATOM 3284 N N . ASN A 1 454 ? 157.011 84.938 152.850 1.00 20.63 454 ASN A N 1
ATOM 3285 C CA . ASN A 1 454 ? 156.853 86.278 152.284 1.00 24.43 454 ASN A CA 1
ATOM 3286 C C . ASN A 1 454 ? 158.117 86.778 151.587 1.00 27.07 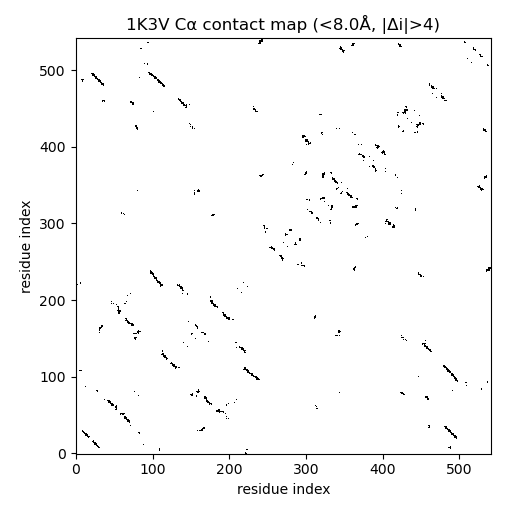454 ASN A C 1
ATOM 3287 O O . ASN A 1 454 ? 159.216 86.537 152.066 1.00 31.21 454 ASN A O 1
ATOM 3292 N N . ASN A 1 455 ? 157.953 87.485 150.469 1.00 28.10 455 ASN A N 1
ATOM 3293 C CA . ASN A 1 455 ? 159.079 88.001 149.668 1.00 30.56 455 ASN A CA 1
ATOM 3294 C C . ASN A 1 455 ? 159.836 89.160 150.321 1.00 31.80 455 ASN A C 1
ATOM 3295 O O . ASN A 1 455 ? 159.278 89.871 151.164 1.00 34.86 455 ASN A O 1
ATOM 3300 N N . THR A 1 456 ? 161.098 89.352 149.913 1.00 30.70 456 THR A N 1
ATOM 3301 C CA . THR A 1 456 ? 161.956 90.428 150.434 1.00 30.56 456 THR A CA 1
ATOM 3302 C C . THR A 1 456 ? 161.195 91.730 150.368 1.00 29.69 456 THR A C 1
ATOM 3303 O O . THR A 1 456 ? 160.118 91.801 149.786 1.00 32.07 456 THR A O 1
ATOM 3307 N N . ALA A 1 457 ? 161.756 92.769 150.959 1.00 28.55 457 ALA A N 1
ATOM 3308 C CA . ALA A 1 457 ? 161.094 94.053 150.921 1.00 28.46 457 ALA A CA 1
ATOM 3309 C C . ALA A 1 457 ? 161.923 95.040 150.131 1.00 27.61 457 ALA A C 1
ATOM 3310 O O . ALA A 1 457 ? 163.143 94.896 149.997 1.00 28.34 457 ALA A O 1
ATOM 3312 N N . PRO A 1 458 ? 161.264 96.054 149.571 1.00 26.95 458 PRO A N 1
ATOM 3313 C CA . PRO A 1 458 ? 161.994 97.054 148.802 1.00 27.30 458 PRO A CA 1
ATOM 3314 C C . PRO A 1 458 ? 162.711 97.881 149.850 1.00 28.38 458 PRO A C 1
ATOM 3315 O O . PRO A 1 458 ? 162.119 98.257 150.864 1.00 29.09 458 PRO A O 1
ATOM 3319 N N . VAL A 1 459 ? 163.980 98.171 149.630 1.00 26.70 459 VAL A N 1
ATOM 3320 C CA . VAL A 1 459 ? 164.675 98.946 150.629 1.00 25.55 459 VAL A CA 1
ATOM 3321 C C . VAL A 1 459 ? 165.113 100.283 150.097 1.00 23.28 459 VAL A C 1
ATOM 3322 O O . VAL A 1 459 ? 166.196 100.416 149.530 1.00 21.97 459 VAL A O 1
ATOM 3326 N N . PHE A 1 460 ? 164.266 101.282 150.274 1.00 20.07 460 PHE A N 1
ATOM 3327 C CA . PHE A 1 460 ? 164.614 102.606 149.807 1.00 18.91 460 PHE A CA 1
ATOM 3328 C C . PHE A 1 460 ? 165.708 103.144 150.711 1.00 19.36 460 PHE A C 1
ATOM 3329 O O . PHE A 1 460 ? 165.555 103.165 151.920 1.00 25.39 460 PHE A O 1
ATOM 3337 N N . PRO A 1 461 ? 166.792 103.654 150.137 1.00 16.67 461 PRO A N 1
ATOM 3338 C CA . PRO A 1 461 ? 167.023 103.744 148.709 1.00 20.26 461 PRO A CA 1
ATOM 3339 C C . PRO A 1 461 ? 168.128 102.824 148.192 1.00 24.93 461 PRO A C 1
ATOM 3340 O O . PRO A 1 461 ? 168.160 102.489 147.009 1.00 28.91 461 PRO A O 1
ATOM 3344 N N . ASN A 1 462 ? 169.035 102.416 149.068 1.00 26.87 462 ASN A N 1
ATOM 3345 C CA . ASN A 1 462 ? 170.154 101.575 148.655 1.00 30.46 462 ASN A CA 1
ATOM 3346 C C . ASN A 1 462 ? 169.788 100.224 148.091 1.00 32.20 462 ASN A C 1
ATOM 3347 O O . ASN A 1 462 ? 170.647 99.539 147.541 1.00 32.36 462 ASN A O 1
ATOM 3352 N N . GLY A 1 463 ? 168.512 99.861 148.216 1.00 33.98 463 GLY A N 1
ATOM 3353 C CA . GLY A 1 463 ? 168.022 98.578 147.734 1.00 36.30 463 GLY A CA 1
ATOM 3354 C C . GLY A 1 463 ? 168.026 98.345 146.231 1.00 37.59 463 GLY A C 1
ATOM 3355 O O . GLY A 1 463 ? 1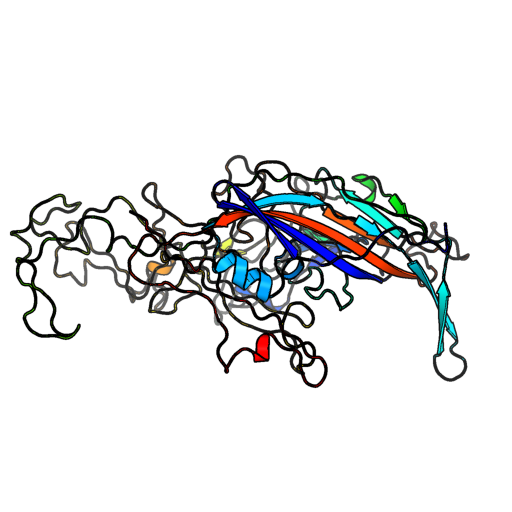67.806 99.258 145.429 1.00 39.43 463 GLY A O 1
ATOM 3356 N N . GLN A 1 464 ? 168.272 97.100 145.844 1.00 36.63 464 GLN A N 1
ATOM 3357 C CA . GLN A 1 464 ? 168.305 96.745 144.439 1.00 34.25 464 GLN A CA 1
ATOM 3358 C C . GLN A 1 464 ? 166.864 96.598 144.068 1.00 31.57 464 GLN A C 1
ATOM 3359 O O . GLN A 1 464 ? 166.043 96.230 144.920 1.00 30.57 464 GLN A O 1
ATOM 3365 N N . ILE A 1 465 ? 166.547 96.869 142.807 1.00 27.97 465 ILE A N 1
ATOM 3366 C CA . ILE A 1 465 ? 165.163 96.774 142.365 1.00 24.28 465 ILE A CA 1
ATOM 3367 C C . ILE A 1 465 ? 164.765 95.484 141.653 1.00 22.82 465 ILE A C 1
ATOM 3368 O O . ILE A 1 465 ? 163.952 94.717 142.171 1.00 23.94 465 ILE A O 1
ATOM 3373 N N . TRP A 1 466 ? 165.307 95.239 140.469 1.00 19.81 466 TRP A N 1
ATOM 3374 C CA . TRP A 1 466 ? 164.973 94.007 139.767 1.00 19.32 466 TRP A CA 1
ATOM 3375 C C . TRP A 1 466 ? 166.220 93.153 139.735 1.00 17.88 466 TRP A C 1
ATOM 3376 O O . TRP A 1 466 ? 167.298 93.656 140.014 1.00 19.20 466 TRP A O 1
ATOM 3387 N N . ASP A 1 467 ? 166.094 91.877 139.386 1.00 16.31 467 ASP A N 1
ATOM 3388 C CA . ASP A 1 467 ? 167.265 91.012 139.343 1.00 18.96 467 ASP A CA 1
ATOM 3389 C C . ASP A 1 467 ? 167.121 89.886 138.335 1.00 20.44 467 ASP A C 1
ATOM 3390 O O . ASP A 1 467 ? 166.019 89.379 138.127 1.00 23.82 467 ASP A O 1
ATOM 3395 N N . LYS A 1 468 ? 168.232 89.507 137.702 1.00 19.75 468 LYS A N 1
ATOM 3396 C CA . LYS A 1 468 ? 168.225 88.418 136.723 1.00 20.88 468 LYS A CA 1
ATOM 3397 C C . LYS A 1 468 ? 167.924 87.122 137.453 1.00 22.51 468 LYS A C 1
ATOM 3398 O O . LYS A 1 468 ? 168.261 86.974 138.630 1.00 22.51 468 LYS A O 1
ATOM 3404 N N . GLU A 1 469 ? 167.290 86.182 136.765 1.00 23.17 469 GLU A N 1
ATOM 3405 C CA . GLU A 1 469 ? 166.967 84.913 137.397 1.00 25.30 469 GLU A CA 1
ATOM 3406 C C . GLU A 1 469 ? 168.082 83.901 137.182 1.00 25.22 469 GLU A C 1
ATOM 3407 O O . GLU A 1 469 ? 168.634 83.801 136.081 1.00 26.17 469 GLU A O 1
ATOM 3413 N N . LEU A 1 470 ? 168.418 83.162 138.237 1.00 23.90 470 LEU A N 1
ATOM 3414 C CA . LEU A 1 470 ? 169.469 82.152 138.164 1.00 24.44 470 LEU A CA 1
ATOM 3415 C C . LEU A 1 470 ? 169.107 81.056 137.165 1.00 26.14 470 LEU A C 1
ATOM 3416 O O . LEU A 1 470 ? 168.151 80.313 137.360 1.00 28.72 470 LEU A O 1
ATOM 3421 N N . ASP A 1 471 ? 169.877 80.950 136.091 1.00 27.78 471 ASP A N 1
ATOM 3422 C CA . ASP A 1 471 ? 169.573 79.961 135.074 1.00 31.82 471 ASP A CA 1
ATOM 3423 C C . ASP A 1 471 ? 169.851 78.515 135.468 1.00 31.74 471 ASP A C 1
ATOM 3424 O O . ASP A 1 471 ? 170.683 77.839 134.860 1.00 30.62 471 ASP A O 1
ATOM 3429 N N . THR A 1 472 ? 169.152 78.047 136.496 1.00 32.46 472 THR A N 1
ATOM 3430 C CA . THR A 1 472 ? 169.288 76.664 136.936 1.00 32.90 472 THR A CA 1
ATOM 3431 C C . THR A 1 472 ? 167.980 75.976 136.532 1.00 35.09 472 THR A C 1
ATOM 3432 O O . THR A 1 472 ? 166.938 76.630 136.420 1.00 33.39 472 THR A O 1
ATOM 3436 N N . ASP A 1 473 ? 168.036 74.671 136.289 1.00 39.19 473 ASP A N 1
ATOM 3437 C CA . ASP A 1 473 ? 166.850 73.921 135.882 1.00 42.82 473 ASP A CA 1
ATOM 3438 C C . ASP A 1 473 ? 165.641 74.218 136.780 1.00 40.70 473 ASP A C 1
ATOM 3439 O O . ASP A 1 473 ? 164.534 74.450 136.289 1.00 39.93 473 ASP A O 1
ATOM 3444 N N . LEU A 1 474 ? 165.864 74.202 138.091 1.00 38.28 474 LEU A N 1
ATOM 3445 C CA . LEU A 1 474 ? 164.820 74.472 139.072 1.00 37.10 474 LEU A CA 1
ATOM 3446 C C . LEU A 1 474 ? 165.133 75.813 139.679 1.00 37.26 474 LEU A C 1
ATOM 3447 O O . LEU A 1 474 ? 166.226 76.017 140.197 1.00 38.01 474 LEU A O 1
ATOM 3452 N N . LYS A 1 475 ? 164.171 76.720 139.656 1.00 37.35 475 LYS A N 1
ATOM 3453 C CA . LYS A 1 475 ? 164.430 78.053 140.168 1.00 36.83 475 LYS A CA 1
ATOM 3454 C C . LYS A 1 475 ? 164.020 78.330 141.614 1.00 31.80 475 LYS A C 1
ATOM 3455 O O . LYS A 1 475 ? 163.228 77.600 142.202 1.00 29.46 475 LYS A O 1
ATOM 3461 N N . PRO A 1 476 ? 164.592 79.385 142.212 1.00 29.10 476 PRO A N 1
ATOM 3462 C CA . PRO A 1 476 ? 164.335 79.818 143.585 1.00 29.07 476 PRO A CA 1
ATOM 3463 C C . PRO A 1 476 ? 162.993 80.487 143.617 1.00 29.57 476 PRO A C 1
ATOM 3464 O O . PRO A 1 476 ? 162.569 81.067 142.624 1.00 33.23 476 PRO A O 1
ATOM 3468 N N . ARG A 1 477 ? 162.339 80.442 144.764 1.00 29.22 477 ARG A N 1
ATOM 3469 C CA . ARG A 1 477 ? 161.030 81.052 144.885 1.00 30.37 477 ARG A CA 1
ATOM 3470 C C . ARG A 1 477 ? 161.116 82.578 144.999 1.00 29.96 477 ARG A C 1
ATOM 3471 O O . ARG A 1 477 ? 160.103 83.283 144.940 1.00 29.87 477 ARG A O 1
ATOM 3479 N N . LEU A 1 478 ? 162.334 83.085 145.143 1.00 28.21 478 LEU A N 1
ATOM 3480 C CA . LEU A 1 478 ? 162.554 84.523 145.241 1.00 28.44 478 LEU A CA 1
ATOM 3481 C C . LEU A 1 478 ? 164.031 84.730 145.476 1.00 28.83 478 LEU A C 1
ATOM 3482 O O . LEU A 1 478 ? 164.771 83.769 145.653 1.00 32.58 478 LEU A O 1
ATOM 3487 N N . HIS A 1 479 ? 164.461 85.983 145.471 1.00 26.93 479 HIS A N 1
ATOM 3488 C CA . HIS A 1 479 ? 165.857 86.287 145.721 1.00 24.49 479 HIS A CA 1
ATOM 3489 C C . HIS A 1 479 ? 165.870 87.157 146.949 1.00 23.47 479 HIS A C 1
ATOM 3490 O O . HIS A 1 479 ? 164.826 87.664 147.350 1.00 26.60 479 HIS A O 1
ATOM 3497 N N . VAL A 1 480 ? 167.036 87.331 147.552 1.00 19.69 480 VAL A N 1
ATOM 3498 C CA . VAL A 1 480 ? 167.138 88.173 148.731 1.00 18.83 480 VAL A CA 1
ATOM 3499 C C . VAL A 1 480 ? 167.645 89.523 148.291 1.00 19.99 480 VAL A C 1
ATOM 3500 O O . VAL A 1 480 ? 167.347 90.555 148.895 1.00 19.23 480 VAL A O 1
ATOM 3504 N N . THR A 1 481 ? 168.429 89.485 147.224 1.00 22.82 481 THR A N 1
ATOM 3505 C CA . THR A 1 481 ? 169.016 90.664 146.612 1.00 25.85 481 THR A CA 1
ATOM 3506 C C . THR A 1 481 ? 167.969 91.755 146.434 1.00 27.53 481 THR A C 1
ATOM 3507 O O . THR A 1 481 ? 168.057 92.855 147.012 1.00 25.93 481 THR A O 1
ATOM 3511 N N . ALA A 1 482 ? 166.975 91.414 145.613 1.00 29.51 482 ALA A N 1
ATOM 3512 C CA . ALA A 1 482 ? 165.878 92.307 145.263 1.00 29.80 482 ALA A CA 1
ATOM 3513 C C . ALA A 1 482 ? 164.498 91.651 145.263 1.00 29.00 482 ALA A C 1
ATOM 3514 O O . ALA A 1 482 ? 164.365 90.429 145.288 1.00 30.76 482 ALA A O 1
ATOM 3516 N N . PRO A 1 483 ? 163.446 92.478 145.226 1.00 28.92 483 PRO A N 1
ATOM 3517 C CA . PRO A 1 483 ? 162.060 92.001 145.219 1.00 28.26 483 PRO A CA 1
ATOM 3518 C C . PRO A 1 483 ? 161.521 91.624 143.843 1.00 26.94 483 PRO A C 1
ATOM 3519 O O . PRO A 1 483 ? 160.541 90.883 143.728 1.00 25.40 483 PRO A O 1
ATOM 3523 N N . PHE A 1 484 ? 162.155 92.136 142.797 1.00 25.78 484 PHE A N 1
ATOM 3524 C CA . PHE A 1 484 ? 161.710 91.834 141.445 1.00 27.13 484 PHE A CA 1
ATOM 3525 C C . PHE A 1 484 ? 162.662 90.913 140.699 1.00 28.32 484 PHE A C 1
ATOM 3526 O O . PHE A 1 484 ? 163.857 91.192 140.598 1.00 30.06 484 PHE A O 1
ATOM 3534 N N . VAL A 1 485 ? 162.128 89.814 140.177 1.00 27.61 485 VAL A N 1
ATOM 3535 C CA . VAL A 1 485 ? 162.935 88.870 139.421 1.00 29.06 485 VAL A CA 1
ATOM 3536 C C . VAL A 1 485 ? 162.302 88.753 138.058 1.00 28.69 485 VAL A C 1
ATOM 3537 O O . VAL A 1 485 ? 161.139 88.377 137.946 1.00 30.54 485 VAL A O 1
ATOM 3541 N N . CYS A 1 486 ? 163.066 89.064 137.023 1.00 27.60 486 CYS A N 1
ATOM 3542 C CA . CYS A 1 486 ? 162.542 89.025 135.671 1.00 32.11 486 CYS A CA 1
ATOM 3543 C C . CYS A 1 486 ? 162.268 87.636 135.152 1.00 34.95 486 CYS A C 1
ATOM 3544 O O . CYS A 1 486 ? 163.201 86.876 134.908 1.00 36.65 486 CYS A O 1
ATOM 3547 N N . LYS A 1 487 ? 160.990 87.315 134.967 1.00 39.02 487 LYS A N 1
ATOM 3548 C CA . LYS A 1 487 ? 160.600 86.003 134.463 1.00 44.53 487 LYS A CA 1
ATOM 3549 C C . LYS A 1 487 ? 161.274 85.700 133.126 1.00 46.21 487 LYS A C 1
ATOM 3550 O O . LYS A 1 487 ? 161.730 84.576 132.882 1.00 46.01 487 LYS A O 1
ATOM 3556 N N . ASN A 1 488 ? 161.332 86.712 132.265 1.00 49.02 488 ASN A N 1
ATOM 3557 C CA . ASN A 1 488 ? 161.935 86.579 130.942 1.00 51.30 488 ASN A CA 1
ATOM 3558 C C . ASN A 1 488 ? 163.420 86.925 130.991 1.00 50.17 488 ASN A C 1
ATOM 3559 O O . ASN A 1 488 ? 164.161 86.445 131.849 1.00 50.04 488 ASN A O 1
ATOM 3564 N N . ASN A 1 489 ? 163.854 87.752 130.052 1.00 49.47 489 ASN A N 1
ATOM 3565 C CA . ASN A 1 489 ? 165.238 88.178 130.009 1.00 48.27 489 ASN A CA 1
ATOM 3566 C C . ASN A 1 489 ? 165.324 89.558 130.658 1.00 44.54 489 ASN A C 1
ATOM 3567 O O . ASN A 1 489 ? 164.542 90.444 130.340 1.00 46.31 489 ASN A O 1
ATOM 3572 N N . PRO A 1 490 ? 166.267 89.751 131.585 1.00 40.58 490 PRO A N 1
ATOM 3573 C CA . PRO A 1 490 ? 166.437 91.039 132.266 1.00 34.55 490 PRO A CA 1
ATOM 3574 C C . PRO A 1 490 ? 166.933 92.113 131.323 1.00 28.85 490 PRO A C 1
ATOM 3575 O O . PRO A 1 490 ? 167.530 91.814 130.298 1.00 25.23 490 PRO A O 1
ATOM 3579 N N . PRO A 1 491 ? 166.707 93.384 131.668 1.00 26.64 491 PRO A N 1
ATOM 3580 C CA . PRO A 1 491 ? 167.148 94.503 130.833 1.00 26.52 491 PRO A CA 1
ATOM 3581 C C . PRO A 1 491 ? 168.637 94.370 130.590 1.00 27.45 491 PRO A C 1
ATOM 3582 O O . PRO A 1 491 ? 169.324 93.679 131.334 1.00 28.68 491 PRO A O 1
ATOM 3586 N N . GLY A 1 492 ? 169.144 95.050 129.572 1.00 29.07 492 GLY A N 1
ATOM 3587 C CA . GLY A 1 492 ? 170.563 94.944 129.281 1.00 33.38 492 GLY A CA 1
ATOM 3588 C C . GLY A 1 492 ? 171.515 95.744 130.154 1.00 33.37 492 GLY A C 1
ATOM 3589 O O . GLY A 1 492 ? 171.148 96.768 130.736 1.00 35.34 492 GLY A O 1
ATOM 3590 N N . GLN A 1 493 ? 172.752 95.268 130.241 1.00 32.31 493 GLN A N 1
ATOM 3591 C CA . GLN A 1 493 ? 173.778 95.943 131.021 1.00 32.13 493 GLN A CA 1
ATOM 3592 C C . GLN A 1 493 ? 174.279 97.090 130.152 1.00 30.43 493 GLN A C 1
ATOM 3593 O O . GLN A 1 493 ? 174.469 96.915 128.951 1.00 32.19 493 GLN A O 1
ATOM 3599 N N . LEU A 1 494 ? 174.489 98.265 130.730 1.00 28.02 494 LEU A N 1
ATOM 3600 C CA . LEU A 1 494 ? 174.986 99.372 129.922 1.00 24.06 494 LEU A CA 1
ATOM 3601 C C . LEU A 1 494 ? 176.478 99.567 130.137 1.00 22.66 494 LEU A C 1
ATOM 3602 O O . LEU A 1 494 ? 176.926 99.879 131.242 1.00 22.36 494 LEU A O 1
ATOM 3607 N N . PHE A 1 495 ? 177.254 99.395 129.079 1.00 20.24 495 PHE A N 1
ATOM 3608 C CA . PHE A 1 495 ? 178.691 99.541 129.210 1.00 19.72 495 PHE A CA 1
ATOM 3609 C C . PHE A 1 495 ? 179.265 100.793 128.584 1.00 19.99 495 PHE A C 1
ATOM 3610 O O . PHE A 1 495 ? 178.780 101.284 127.564 1.00 19.33 495 PHE A O 1
ATOM 3618 N N . VAL A 1 496 ? 180.324 101.292 129.206 1.00 19.60 496 VAL A N 1
ATOM 3619 C CA . VAL A 1 496 ? 180.974 102.510 128.768 1.00 18.58 496 VAL A CA 1
ATOM 3620 C C . VAL A 1 496 ? 182.485 102.419 128.939 1.00 22.15 496 VAL A C 1
ATOM 3621 O O . VAL A 1 496 ? 182.974 101.757 129.856 1.00 23.95 496 VAL A O 1
ATOM 3625 N N . LYS A 1 497 ? 183.219 103.096 128.060 1.00 24.19 497 LYS A N 1
ATOM 3626 C CA . LYS A 1 497 ? 184.685 103.108 128.104 1.00 26.03 497 LYS A CA 1
ATOM 3627 C C . LYS A 1 497 ? 185.178 104.181 127.155 1.00 24.13 497 LYS A C 1
ATOM 3628 O O . LYS A 1 497 ? 184.667 104.311 126.047 1.00 22.58 497 LYS A O 1
ATOM 3634 N N . ILE A 1 498 ? 186.175 104.947 127.569 1.00 22.65 498 ILE A N 1
ATOM 3635 C CA . ILE A 1 498 ? 186.676 105.981 126.686 1.00 25.48 498 ILE A CA 1
ATOM 3636 C C . ILE A 1 498 ? 187.562 105.454 125.576 1.00 26.97 498 ILE A C 1
ATOM 3637 O O . ILE A 1 498 ? 188.539 104.752 125.822 1.00 27.96 498 ILE A O 1
ATOM 3642 N N . ALA A 1 499 ? 187.211 105.809 124.346 1.00 30.14 499 ALA A N 1
ATOM 3643 C CA . ALA A 1 499 ? 187.971 105.388 123.178 1.00 32.18 499 ALA A CA 1
ATOM 3644 C C . ALA A 1 499 ? 189.423 105.781 123.360 1.00 33.07 499 ALA A C 1
ATOM 3645 O O . ALA A 1 499 ? 189.725 106.948 123.600 1.00 36.41 499 ALA A O 1
ATOM 3647 N N . PRO A 1 500 ? 190.342 104.812 123.240 1.00 31.83 500 PRO A N 1
ATOM 3648 C CA . PRO A 1 500 ? 191.777 105.062 123.392 1.00 31.35 500 PRO A CA 1
ATOM 3649 C C . PRO A 1 500 ? 192.236 106.179 122.466 1.00 29.86 500 PRO A C 1
ATOM 3650 O O . PRO A 1 500 ? 192.052 106.119 121.245 1.00 26.25 500 PRO A O 1
ATOM 3654 N N . ASN A 1 501 ? 192.834 107.200 123.064 1.00 27.69 501 ASN A N 1
ATOM 3655 C CA . ASN A 1 501 ? 193.298 108.345 122.311 1.00 25.05 501 ASN A CA 1
ATOM 3656 C C . ASN A 1 501 ? 194.772 108.246 121.973 1.00 26.41 501 ASN A C 1
ATOM 3657 O O . ASN A 1 501 ? 195.572 109.042 122.447 1.00 28.13 501 ASN A O 1
ATOM 3662 N N . LEU A 1 502 ? 195.128 107.275 121.143 1.00 27.96 502 LEU A N 1
ATOM 3663 C CA . LEU A 1 502 ? 196.519 107.056 120.753 1.00 28.59 502 LEU A CA 1
ATOM 3664 C C . LEU A 1 502 ? 197.311 108.307 120.460 1.00 30.66 502 LEU A C 1
ATOM 3665 O O . LEU A 1 502 ? 196.758 109.345 120.109 1.00 31.35 502 LEU A O 1
ATOM 3670 N N . THR A 1 503 ? 198.623 108.184 120.591 1.00 32.83 503 THR A N 1
ATOM 3671 C CA . THR A 1 503 ? 199.534 109.288 120.342 1.00 36.48 503 THR A CA 1
ATOM 3672 C C . THR A 1 503 ? 200.250 109.061 119.019 1.00 40.93 503 THR A C 1
ATOM 3673 O O . THR A 1 503 ? 199.698 108.469 118.096 1.00 41.92 503 THR A O 1
ATOM 3677 N N . ASP A 1 504 ? 201.484 109.535 118.929 1.00 45.70 504 ASP A N 1
ATOM 3678 C CA . ASP A 1 504 ? 202.263 109.351 117.721 1.00 53.76 504 ASP A CA 1
ATOM 3679 C C . ASP A 1 504 ? 203.301 108.284 118.003 1.00 59.37 504 ASP A C 1
ATOM 3680 O O . ASP A 1 504 ? 204.046 107.876 117.118 1.00 61.52 504 ASP A O 1
ATOM 3685 N N . ASP A 1 505 ? 203.351 107.842 119.253 1.00 65.51 505 ASP A N 1
ATOM 3686 C CA . ASP A 1 505 ? 204.293 106.812 119.650 1.00 74.93 505 ASP A CA 1
ATOM 3687 C C . ASP A 1 505 ? 203.673 105.444 119.372 1.00 79.70 505 ASP A C 1
ATOM 3688 O O . ASP A 1 505 ? 203.529 104.617 120.266 1.00 81.41 505 ASP A O 1
ATOM 3693 N N . PHE A 1 506 ? 203.316 105.228 118.112 1.00 85.72 506 PHE A N 1
ATOM 3694 C CA . PHE A 1 506 ? 202.704 103.990 117.629 1.00 91.35 506 PHE A CA 1
ATOM 3695 C C . PHE A 1 506 ? 201.937 103.159 118.649 1.00 94.38 506 PHE A C 1
ATOM 3696 O O . PHE A 1 506 ? 201.528 103.646 119.700 1.00 92.85 506 PHE A O 1
ATOM 3704 N N . ASN A 1 507 ? 201.744 101.894 118.300 1.00 99.81 507 ASN A N 1
ATOM 3705 C CA . ASN A 1 507 ? 201.056 100.929 119.134 1.00 106.57 507 ASN A CA 1
ATOM 3706 C C . ASN A 1 507 ? 201.461 99.561 118.604 1.00 111.65 507 ASN A C 1
ATOM 3707 O O . ASN A 1 507 ? 202.245 99.477 117.654 1.00 112.33 507 ASN A O 1
ATOM 3712 N N . ALA A 1 508 ? 200.936 98.497 119.209 1.00 117.23 508 ALA A N 1
ATOM 3713 C CA . ALA A 1 508 ? 201.279 97.136 118.800 1.00 120.02 508 ALA A CA 1
ATOM 3714 C C . ALA A 1 508 ? 202.794 97.006 118.871 1.00 121.39 508 ALA A C 1
ATOM 3715 O O . ALA A 1 508 ? 203.488 97.961 119.226 1.00 121.13 508 ALA A O 1
ATOM 3717 N N . ASP A 1 509 ? 203.314 95.833 118.532 1.00 123.48 509 ASP A N 1
ATOM 3718 C CA . ASP A 1 509 ? 204.755 95.623 118.578 1.00 125.69 509 ASP A CA 1
ATOM 3719 C C . ASP A 1 509 ? 205.305 96.118 119.925 1.00 125.26 509 ASP A C 1
ATOM 3720 O O . ASP A 1 509 ? 206.479 96.484 120.041 1.00 124.75 509 ASP A O 1
ATOM 3725 N N . SER A 1 510 ? 204.436 96.137 120.935 1.00 124.50 510 SER A N 1
ATOM 3726 C CA . SER A 1 510 ? 204.818 96.568 122.276 1.00 122.86 510 SER A CA 1
ATOM 3727 C C . SER A 1 510 ? 203.746 96.210 123.309 1.00 122.27 510 SER A C 1
ATOM 3728 O O . SER A 1 510 ? 202.581 95.963 122.968 1.00 119.62 510 SER A O 1
ATOM 3731 N N . PRO A 1 511 ? 204.144 96.165 124.588 1.00 123.11 511 PRO A N 1
ATOM 3732 C CA . PRO A 1 511 ? 203.274 95.845 125.727 1.00 122.62 511 PRO A CA 1
ATOM 3733 C C . PRO A 1 511 ? 202.107 96.807 125.845 1.00 120.82 511 PRO A C 1
ATOM 3734 O O . PRO A 1 511 ? 201.176 96.776 125.036 1.00 120.21 511 PRO A O 1
ATOM 3738 N N . GLN A 1 512 ? 202.164 97.661 126.868 1.00 118.81 512 GLN A N 1
ATOM 3739 C CA . GLN A 1 512 ? 201.113 98.637 127.079 1.00 117.56 512 GLN A CA 1
ATOM 3740 C C . GLN A 1 512 ? 201.423 99.915 126.310 1.00 114.20 512 GLN A C 1
ATOM 3741 O O . GLN A 1 512 ? 202.484 100.522 126.471 1.00 112.53 512 GLN A O 1
ATOM 3747 N N . GLN A 1 513 ? 200.469 100.299 125.468 1.00 110.77 513 GLN A N 1
ATOM 3748 C CA . GLN A 1 513 ? 200.554 101.485 124.624 1.00 105.81 513 GLN A CA 1
ATOM 3749 C C . GLN A 1 513 ? 200.272 102.792 125.374 1.00 98.32 513 GLN A C 1
ATOM 3750 O O . GLN A 1 513 ? 199.392 102.859 126.234 1.00 99.78 513 GLN A O 1
ATOM 3756 N N . PRO A 1 514 ? 201.029 103.852 125.060 1.00 88.89 514 PRO A N 1
ATOM 3757 C CA . PRO A 1 514 ? 200.815 105.131 125.734 1.00 79.86 514 PRO A CA 1
ATOM 3758 C C . PRO A 1 514 ? 199.812 105.951 124.953 1.00 70.56 514 PRO A C 1
ATOM 3759 O O . PRO A 1 514 ? 199.775 105.889 123.725 1.00 66.50 514 PRO A O 1
ATOM 3763 N N . ARG A 1 515 ? 198.994 106.716 125.662 1.00 62.38 515 ARG A N 1
ATOM 3764 C CA . ARG A 1 515 ? 198.014 107.547 124.988 1.00 55.08 515 ARG A CA 1
ATOM 3765 C C . ARG A 1 515 ? 197.714 108.846 125.713 1.00 48.16 515 ARG A C 1
ATOM 3766 O O . ARG A 1 515 ? 197.988 108.996 126.904 1.00 45.95 515 ARG A O 1
ATOM 3774 N N . ILE A 1 516 ? 197.162 109.788 124.958 1.00 41.45 516 ILE A N 1
ATOM 3775 C CA . ILE A 1 516 ? 196.798 111.094 125.467 1.00 34.80 516 ILE A CA 1
ATOM 3776 C C . ILE A 1 516 ? 195.851 110.917 126.623 1.00 32.39 516 ILE A C 1
ATOM 3777 O O . ILE A 1 516 ? 194.968 110.068 126.583 1.00 32.94 516 ILE A O 1
ATOM 3782 N N . ILE A 1 517 ? 196.028 111.724 127.654 1.00 29.70 517 ILE A N 1
ATOM 3783 C CA . ILE A 1 517 ? 195.161 111.624 128.811 1.00 28.19 517 ILE A CA 1
ATOM 3784 C C . ILE A 1 517 ? 193.813 112.198 128.422 1.00 25.87 517 ILE A C 1
ATOM 3785 O O . ILE A 1 517 ? 193.704 113.374 128.078 1.00 26.23 517 ILE A O 1
ATOM 3790 N N . THR A 1 518 ? 192.782 111.364 128.462 1.00 23.78 518 THR A N 1
ATOM 3791 C CA . THR A 1 518 ? 191.451 111.820 128.083 1.00 20.64 518 THR A CA 1
ATOM 3792 C C . THR A 1 518 ? 190.389 111.450 129.102 1.00 19.23 518 THR A C 1
ATOM 3793 O O . THR A 1 518 ? 190.553 110.500 129.870 1.00 18.88 518 THR A O 1
ATOM 3797 N N . TYR A 1 519 ? 189.298 112.206 129.111 1.00 17.68 519 TYR A N 1
ATOM 3798 C CA . TYR A 1 519 ? 188.212 111.908 130.022 1.00 16.81 519 TYR A CA 1
ATOM 3799 C C . TYR A 1 519 ? 186.900 112.396 129.439 1.00 17.20 519 TYR A C 1
ATOM 3800 O O . TYR A 1 519 ? 186.891 113.024 128.375 1.00 17.82 519 TYR A O 1
ATOM 3809 N N . SER A 1 520 ? 185.792 112.090 130.108 1.00 16.83 520 SER A N 1
ATOM 3810 C CA . SER A 1 520 ? 184.507 112.524 129.592 1.00 17.48 520 SER A CA 1
ATOM 3811 C C . SER A 1 520 ? 183.420 112.912 130.578 1.00 18.63 520 SER A C 1
ATOM 3812 O O . SER A 1 520 ? 183.318 112.381 131.680 1.00 19.12 520 SER A O 1
ATOM 3815 N N . ASN A 1 521 ? 182.606 113.863 130.146 1.00 19.75 521 ASN A N 1
ATOM 3816 C CA . ASN A 1 521 ? 181.486 114.339 130.925 1.00 23.49 521 ASN A CA 1
ATOM 3817 C C . ASN A 1 521 ? 180.329 114.113 130.001 1.00 25.07 521 ASN A C 1
ATOM 3818 O O . ASN A 1 521 ? 180.247 114.766 128.960 1.00 26.83 521 ASN A O 1
ATOM 3823 N N . PHE A 1 522 ? 179.447 113.186 130.347 1.00 24.59 522 PHE A N 1
ATOM 3824 C CA . PHE A 1 522 ? 178.284 112.953 129.509 1.00 23.76 522 PHE A CA 1
ATOM 3825 C C . PHE A 1 522 ? 177.069 112.702 130.370 1.00 22.53 522 PHE A C 1
ATOM 3826 O O . PHE A 1 522 ? 177.149 112.027 131.391 1.00 24.19 522 PHE A O 1
ATOM 3834 N N . TRP A 1 523 ? 175.940 113.241 129.940 1.00 20.78 523 TRP A N 1
ATOM 3835 C CA . TRP A 1 523 ? 174.694 113.096 130.665 1.00 19.72 523 TRP A CA 1
ATOM 3836 C C . TRP A 1 523 ? 173.972 111.795 130.380 1.00 20.06 523 TRP A C 1
ATOM 3837 O O . TRP A 1 523 ? 174.208 111.139 129.365 1.00 21.47 523 TRP A O 1
ATOM 3848 N N . TRP A 1 524 ? 173.062 111.441 131.274 1.00 17.98 524 TRP A N 1
ATOM 3849 C CA . TRP A 1 524 ? 172.311 110.214 131.130 1.00 18.18 524 TRP A CA 1
ATOM 3850 C C . TRP A 1 524 ? 170.915 110.410 131.681 1.00 19.99 524 TRP A C 1
ATOM 3851 O O . TRP A 1 524 ? 170.741 111.018 132.729 1.00 21.89 524 TRP A O 1
ATOM 3862 N N . LYS A 1 525 ? 169.920 109.881 130.986 1.00 22.29 525 LYS A N 1
ATOM 3863 C CA . LYS A 1 525 ? 168.546 110.021 131.432 1.00 24.13 525 LYS A CA 1
ATOM 3864 C C . LYS A 1 525 ? 167.824 108.697 131.289 1.00 23.01 525 LYS A C 1
ATOM 3865 O O . LYS A 1 525 ? 167.787 108.097 130.219 1.00 21.35 525 LYS A O 1
ATOM 3871 N N . GLY A 1 526 ? 167.256 108.240 132.389 1.00 23.38 526 GLY A N 1
ATOM 3872 C CA . GLY A 1 526 ? 166.541 106.984 132.365 1.00 27.06 526 GLY A CA 1
ATOM 3873 C C . GLY A 1 526 ? 165.096 107.174 132.760 1.00 28.91 526 GLY A C 1
ATOM 3874 O O . GLY A 1 526 ? 164.768 108.089 133.517 1.00 28.59 526 GLY A O 1
ATOM 3875 N N . THR A 1 527 ? 164.231 106.302 132.256 1.00 30.43 527 THR A N 1
ATOM 3876 C CA . THR A 1 527 ? 162.811 106.391 132.554 1.00 32.85 527 THR A CA 1
ATOM 3877 C C . THR A 1 527 ? 162.235 105.053 133.026 1.00 30.63 527 THR A C 1
ATOM 3878 O O . THR A 1 527 ? 161.970 104.145 132.232 1.00 29.22 527 THR A O 1
ATOM 3882 N N . LEU A 1 528 ? 162.048 104.950 134.336 1.00 27.80 528 LEU A N 1
ATOM 3883 C CA . LEU A 1 528 ? 161.522 103.746 134.953 1.00 25.02 528 LEU A CA 1
ATOM 3884 C C . LEU A 1 528 ? 160.045 103.965 135.263 1.00 25.71 528 LEU A C 1
ATOM 3885 O O . LEU A 1 528 ? 159.687 104.921 135.956 1.00 24.56 528 LEU A O 1
ATOM 3890 N N . THR A 1 529 ? 159.194 103.076 134.747 1.00 25.55 529 THR A N 1
ATOM 3891 C CA . THR A 1 529 ? 157.744 103.181 134.931 1.00 25.65 529 THR A CA 1
ATOM 3892 C C . THR A 1 529 ? 157.120 102.024 135.699 1.00 24.05 529 THR A C 1
ATOM 3893 O O . THR A 1 529 ? 157.277 100.871 135.314 1.00 24.70 529 THR A O 1
ATOM 3897 N N . PHE A 1 530 ? 156.380 102.337 136.759 1.00 22.80 530 PHE A N 1
ATOM 3898 C CA . PHE A 1 530 ? 155.729 101.312 137.577 1.00 22.10 530 PHE A CA 1
ATOM 3899 C C . PHE A 1 530 ? 154.210 101.407 137.516 1.00 23.60 530 PHE A C 1
ATOM 3900 O O . PHE A 1 530 ? 153.660 102.351 136.958 1.00 24.16 530 PHE A O 1
ATOM 3908 N N . THR A 1 531 ? 153.543 100.427 138.121 1.00 24.53 531 THR A N 1
ATOM 3909 C CA . THR A 1 531 ? 152.085 100.399 138.213 1.00 28.10 531 THR A CA 1
ATOM 3910 C C . THR A 1 531 ? 151.759 100.042 139.644 1.00 30.75 531 THR A C 1
ATOM 3911 O O . THR A 1 531 ? 152.338 99.116 140.199 1.00 32.43 531 THR A O 1
ATOM 3915 N N . ALA A 1 532 ? 150.833 100.764 140.251 1.00 32.99 532 ALA A N 1
ATOM 3916 C CA . ALA A 1 532 ? 150.485 100.468 141.628 1.00 35.11 532 ALA A CA 1
ATOM 3917 C C . ALA A 1 532 ? 149.010 100.710 141.880 1.00 37.24 532 ALA A C 1
ATOM 3918 O O . ALA A 1 532 ? 148.338 101.386 141.102 1.00 37.90 532 ALA A O 1
ATOM 3920 N N . LYS A 1 533 ? 148.508 100.144 142.970 1.00 40.25 533 LYS A N 1
ATOM 3921 C CA . LYS A 1 533 ? 147.111 100.300 143.331 1.00 44.20 533 LYS A CA 1
ATOM 3922 C C . LYS A 1 533 ? 146.988 101.097 144.629 1.00 42.47 533 LYS A C 1
ATOM 3923 O O . LYS A 1 533 ? 147.817 100.961 145.525 1.00 38.74 533 LYS A O 1
ATOM 3929 N N . MET A 1 534 ? 145.963 101.940 144.717 1.00 43.83 534 MET A N 1
ATOM 3930 C CA . MET A 1 534 ? 145.725 102.746 145.912 1.00 46.11 534 MET A CA 1
ATOM 3931 C C . MET A 1 534 ? 145.177 101.878 147.033 1.00 46.63 534 MET A C 1
ATOM 3932 O O . MET A 1 534 ? 144.710 100.761 146.796 1.00 47.16 534 MET A O 1
ATOM 3937 N N . ARG A 1 535 ? 145.228 102.391 148.256 1.00 46.33 535 ARG A N 1
ATOM 3938 C CA . ARG A 1 535 ? 144.720 101.642 149.395 1.00 47.38 535 ARG A CA 1
ATOM 3939 C C . ARG A 1 535 ? 143.343 102.193 149.705 1.00 48.75 535 ARG A C 1
ATOM 3940 O O . ARG A 1 535 ? 142.933 103.195 149.122 1.00 46.69 535 ARG A O 1
ATOM 3948 N N . SER A 1 536 ? 142.627 101.541 150.615 1.00 52.07 536 SER A N 1
ATOM 3949 C CA . SER A 1 536 ? 141.288 101.988 150.976 1.00 56.74 536 SER A CA 1
ATOM 3950 C C . SER A 1 536 ? 140.913 101.657 152.418 1.00 58.99 536 SER A C 1
ATOM 3951 O O . SER A 1 536 ? 141.374 100.666 152.993 1.00 60.75 536 SER A O 1
ATOM 3954 N N . SER A 1 537 ? 140.064 102.501 152.992 1.00 60.46 537 SER A N 1
ATOM 3955 C CA . SER A 1 537 ? 139.619 102.327 154.363 1.00 61.69 537 SER A CA 1
ATOM 3956 C C . SER A 1 537 ? 138.637 101.188 154.476 1.00 59.85 537 SER A C 1
ATOM 3957 O O . SER A 1 537 ? 137.504 101.265 153.991 1.00 57.71 537 SER A O 1
ATOM 3960 N N . ASN A 1 538 ? 139.080 100.124 155.124 1.00 59.40 538 ASN A N 1
ATOM 3961 C CA . ASN A 1 538 ? 138.225 98.980 155.311 1.00 60.07 538 ASN A CA 1
ATOM 3962 C C . ASN A 1 538 ? 137.930 98.789 156.781 1.00 56.25 538 ASN A C 1
ATOM 3963 O O . ASN A 1 538 ? 136.791 98.534 157.171 1.00 55.04 538 ASN A O 1
ATOM 3968 N N . MET A 1 539 ? 138.969 98.927 157.595 1.00 51.66 539 MET A N 1
ATOM 3969 C CA . MET A 1 539 ? 138.839 98.758 159.033 1.00 44.72 539 MET A CA 1
ATOM 3970 C C . MET A 1 539 ? 138.372 100.005 159.746 1.00 38.82 539 MET A C 1
ATOM 3971 O O . MET A 1 539 ? 137.918 100.960 159.121 1.00 39.40 539 MET A O 1
ATOM 3976 N N . TRP A 1 540 ? 138.487 99.992 161.066 1.00 31.07 540 TRP A N 1
ATOM 3977 C CA . TRP A 1 540 ? 138.038 101.119 161.856 1.00 26.69 540 TRP A CA 1
ATOM 3978 C C . TRP A 1 540 ? 139.165 102.040 162.219 1.00 25.83 540 TRP A C 1
ATOM 3979 O O . TRP A 1 540 ? 139.045 103.266 162.155 1.00 26.59 540 TRP A O 1
ATOM 3990 N N . ASN A 1 541 ? 140.270 101.431 162.604 1.00 23.27 541 ASN A N 1
ATOM 3991 C CA . ASN A 1 541 ? 141.428 102.172 163.039 1.00 20.81 541 ASN A CA 1
ATOM 3992 C C . ASN A 1 541 ? 142.349 102.632 161.939 1.00 19.51 541 ASN A C 1
ATOM 3993 O O . ASN A 1 541 ? 142.422 102.039 160.865 1.00 17.58 541 ASN A O 1
ATOM 3998 N N . PRO A 1 542 ? 143.064 103.722 162.200 1.00 19.64 542 PRO A N 1
ATOM 3999 C CA . PRO A 1 542 ? 144.015 104.282 161.250 1.00 21.71 542 PRO A CA 1
ATOM 4000 C C . PRO A 1 542 ? 145.218 103.361 161.385 1.00 22.49 542 PRO A C 1
ATOM 4001 O O . PRO A 1 542 ? 145.318 102.617 162.359 1.00 22.78 542 PRO A O 1
ATOM 4005 N N . ILE A 1 543 ? 146.133 103.414 160.431 1.00 23.02 543 ILE A N 1
ATOM 4006 C CA . ILE A 1 543 ? 147.280 102.517 160.447 1.00 25.21 543 ILE A CA 1
ATOM 4007 C C . ILE A 1 543 ? 148.606 103.245 160.498 1.00 29.74 543 ILE A C 1
ATOM 4008 O O . ILE A 1 543 ? 148.665 104.456 160.736 1.00 31.22 543 ILE A O 1
ATOM 4013 N N . GLN A 1 544 ? 149.674 102.488 160.257 1.00 30.92 544 GLN A N 1
ATOM 4014 C CA . GLN A 1 544 ? 151.002 103.070 160.226 1.00 30.46 544 GLN A CA 1
ATOM 4015 C C . GLN A 1 544 ? 151.012 104.015 159.028 1.00 31.33 544 GLN A C 1
ATOM 4016 O O . GLN A 1 544 ? 150.128 103.962 158.167 1.00 31.50 544 GLN A O 1
ATOM 4022 N N . GLN A 1 545 ? 152.017 104.876 158.986 1.00 29.86 545 GLN A N 1
ATOM 4023 C CA . GLN A 1 545 ? 152.201 105.856 157.924 1.00 29.11 545 GLN A CA 1
ATOM 4024 C C . GLN A 1 545 ? 153.510 106.499 158.329 1.00 30.04 545 GLN A C 1
ATOM 4025 O O .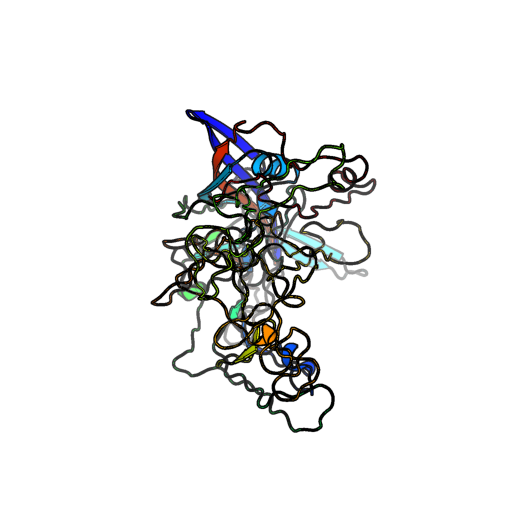 GLN A 1 545 ? 153.742 106.741 159.513 1.00 30.73 545 GLN A O 1
ATOM 4031 N N . HIS A 1 546 ? 154.387 106.755 157.373 1.00 31.25 546 HIS A N 1
ATOM 4032 C CA . HIS A 1 546 ? 155.657 107.360 157.722 1.00 31.77 546 HIS A CA 1
ATOM 4033 C C . HIS A 1 546 ? 155.530 108.858 157.629 1.00 30.07 546 HIS A C 1
ATOM 4034 O O . HIS A 1 546 ? 155.167 109.384 156.578 1.00 28.73 546 HIS A O 1
ATOM 4041 N N . THR A 1 547 ? 155.827 109.544 158.729 1.00 29.60 547 THR A N 1
ATOM 4042 C CA . THR A 1 547 ? 155.698 110.991 158.744 1.00 33.69 547 THR A CA 1
ATOM 4043 C C . THR A 1 547 ? 156.918 111.767 159.169 1.00 34.28 547 THR A C 1
ATOM 4044 O O . THR A 1 547 ? 157.995 111.225 159.371 1.00 36.21 547 THR A O 1
ATOM 4048 N N . THR A 1 548 ? 156.701 113.062 159.319 1.00 34.76 548 THR A N 1
ATOM 4049 C CA . THR A 1 548 ? 157.723 113.990 159.719 1.00 37.45 548 THR A CA 1
ATOM 4050 C C . THR A 1 548 ? 157.549 114.274 161.193 1.00 39.81 548 THR A C 1
ATOM 4051 O O . THR A 1 548 ? 156.445 114.549 161.640 1.00 40.38 548 THR A O 1
ATOM 4055 N N . THR A 1 549 ? 158.632 114.180 161.952 1.00 45.17 549 THR A N 1
ATOM 4056 C CA . THR A 1 549 ? 158.596 114.497 163.376 1.00 50.62 549 THR A CA 1
ATOM 4057 C C . THR A 1 549 ? 159.576 115.644 163.455 1.00 50.39 549 THR A C 1
ATOM 4058 O O . THR A 1 549 ? 160.506 115.707 162.655 1.00 49.60 549 THR A O 1
ATOM 4062 N N . ALA A 1 550 ? 159.393 116.554 164.397 1.00 52.56 550 ALA A N 1
ATOM 4063 C CA . ALA A 1 550 ? 160.324 117.669 164.481 1.00 58.00 550 ALA A CA 1
ATOM 4064 C C . ALA A 1 550 ? 161.737 117.161 164.780 1.00 59.57 550 ALA A C 1
ATOM 4065 O O . ALA A 1 550 ? 162.690 117.945 164.861 1.00 60.91 550 ALA A O 1
ATOM 4067 N N . GLU A 1 551 ? 161.870 115.843 164.910 1.00 59.80 551 GLU A N 1
ATOM 4068 C CA . GLU A 1 551 ? 163.153 115.222 165.227 1.00 58.24 551 GLU A CA 1
ATOM 4069 C C . GLU A 1 551 ? 163.810 114.491 164.061 1.00 52.12 551 GLU A C 1
ATOM 4070 O O . GLU A 1 551 ? 164.787 113.774 164.261 1.00 48.58 551 GLU A O 1
ATOM 4076 N N . ASN A 1 552 ? 163.283 114.667 162.852 1.00 47.27 552 ASN A N 1
ATOM 4077 C CA . ASN A 1 552 ? 163.850 113.994 161.685 1.00 41.87 552 ASN A CA 1
ATOM 4078 C C . ASN A 1 552 ? 163.852 114.815 160.397 1.00 39.23 552 ASN A C 1
ATOM 4079 O O . ASN A 1 552 ? 164.534 114.453 159.440 1.00 40.96 552 ASN A O 1
ATOM 4084 N N . ILE A 1 553 ? 163.079 115.896 160.351 1.00 34.31 553 ILE A N 1
ATOM 4085 C CA . ILE A 1 553 ? 163.051 116.748 159.160 1.00 30.74 553 ILE A CA 1
ATOM 4086 C C . ILE A 1 553 ? 164.488 117.004 158.756 1.00 32.29 553 ILE A C 1
ATOM 4087 O O . ILE A 1 553 ? 164.811 117.067 157.569 1.00 35.55 553 ILE A O 1
ATOM 4092 N N . GLY A 1 554 ? 165.345 117.160 159.761 1.00 31.09 554 GLY A N 1
ATOM 4093 C CA . GLY A 1 554 ? 166.748 117.408 159.501 1.00 32.97 554 GLY A CA 1
ATOM 4094 C C . GLY A 1 554 ? 167.304 116.503 158.418 1.00 33.42 554 GLY A C 1
ATOM 4095 O O . GLY A 1 554 ? 168.147 116.924 157.624 1.00 34.33 554 GLY A O 1
ATOM 4096 N N . ASN A 1 555 ? 166.810 115.266 158.381 1.00 34.08 555 ASN A N 1
ATOM 4097 C CA . ASN A 1 555 ? 167.245 114.250 157.420 1.00 35.20 555 ASN A CA 1
ATOM 4098 C C . ASN A 1 555 ? 166.708 114.447 155.990 1.00 33.73 555 ASN A C 1
ATOM 4099 O O . ASN A 1 555 ? 167.181 113.809 155.037 1.00 33.76 555 ASN A O 1
ATOM 4104 N N . TYR A 1 556 ? 165.723 115.323 155.836 1.00 29.85 556 TYR A N 1
ATOM 4105 C CA . TYR A 1 556 ? 165.139 115.561 154.528 1.00 26.12 556 TYR A CA 1
ATOM 4106 C C . TYR A 1 556 ? 165.346 117.007 154.117 1.00 25.21 556 TYR A C 1
ATOM 4107 O O . TYR A 1 556 ? 164.688 117.530 153.230 1.00 25.90 556 TYR A O 1
ATOM 4116 N N . ILE A 1 557 ? 166.298 117.644 154.769 1.00 25.57 557 ILE A N 1
ATOM 4117 C CA . ILE A 1 557 ? 166.612 119.023 154.498 1.00 25.41 557 ILE A CA 1
ATOM 4118 C C . ILE A 1 557 ? 168.110 119.202 154.412 1.00 27.47 557 ILE A C 1
ATOM 4119 O O . ILE A 1 557 ? 168.868 118.627 155.198 1.00 29.86 557 ILE A O 1
ATOM 4124 N N . PRO A 1 558 ? 168.565 120.006 153.454 1.00 27.54 558 PRO A N 1
ATOM 4125 C CA . PRO A 1 558 ? 170.004 120.231 153.330 1.00 28.91 558 PRO A CA 1
ATOM 4126 C C . PRO A 1 558 ? 170.606 120.829 154.621 1.00 31.87 558 PRO A C 1
ATOM 4127 O O . PRO A 1 558 ? 169.912 121.046 155.616 1.00 31.55 558 PRO A O 1
ATOM 4131 N N . THR A 1 559 ? 171.905 121.086 154.589 1.00 35.17 559 THR A N 1
ATOM 4132 C CA . THR A 1 559 ? 172.634 121.634 155.725 1.00 37.41 559 THR A CA 1
ATOM 4133 C C . THR A 1 559 ? 173.047 123.071 155.444 1.00 39.94 559 THR A C 1
ATOM 4134 O O . THR A 1 559 ? 173.059 123.493 154.295 1.00 42.07 559 THR A O 1
ATOM 4138 N N . ASN A 1 560 ? 173.385 123.830 156.479 1.00 43.12 560 ASN A N 1
ATOM 4139 C CA . ASN A 1 560 ? 173.800 125.216 156.265 1.00 45.64 560 ASN A CA 1
ATOM 4140 C C . ASN A 1 560 ? 175.053 125.277 155.385 1.00 45.36 560 ASN A C 1
ATOM 4141 O O . ASN A 1 560 ? 175.544 126.354 155.053 1.00 44.05 560 ASN A O 1
ATOM 4146 N N . ILE A 1 561 ? 175.559 124.112 155.001 1.00 45.69 561 ILE A N 1
ATOM 4147 C CA . ILE A 1 561 ? 176.742 124.037 154.162 1.00 47.58 561 ILE A CA 1
ATOM 4148 C C . ILE A 1 561 ? 176.447 123.370 152.832 1.00 47.22 561 ILE A C 1
ATOM 4149 O O . ILE A 1 561 ? 177.171 123.568 151.854 1.00 50.11 561 ILE A O 1
ATOM 4154 N N . GLY A 1 562 ? 175.394 122.563 152.797 1.00 44.84 562 GLY A N 1
ATOM 4155 C CA . GLY A 1 562 ? 175.039 121.886 151.565 1.00 41.32 562 GLY A CA 1
ATOM 4156 C C . GLY A 1 562 ? 175.041 120.388 151.748 1.00 40.18 562 GLY A C 1
ATOM 4157 O O . GLY A 1 562 ? 175.142 119.636 150.786 1.00 39.64 562 GLY A O 1
ATOM 4158 N N . GLY A 1 563 ? 174.939 119.952 152.996 1.00 40.47 563 GLY A N 1
ATOM 4159 C CA . GLY A 1 563 ? 174.923 118.530 153.261 1.00 40.58 563 GLY A CA 1
ATOM 4160 C C . GLY A 1 563 ? 173.554 117.954 152.972 1.00 41.00 563 GLY A C 1
ATOM 4161 O O . GLY A 1 563 ? 172.533 118.590 153.240 1.00 41.61 563 GLY A O 1
ATOM 4162 N N . ILE A 1 564 ? 173.523 116.749 152.419 1.00 40.58 564 ILE A N 1
ATOM 4163 C CA . ILE A 1 564 ? 172.260 116.102 152.110 1.00 39.05 564 ILE A CA 1
ATOM 4164 C C . ILE A 1 564 ? 172.338 114.664 152.532 1.00 39.19 564 ILE A C 1
ATOM 4165 O O . ILE A 1 564 ? 173.384 114.034 152.405 1.00 39.65 564 ILE A O 1
ATOM 4170 N N . ARG A 1 565 ? 171.230 114.143 153.037 1.00 40.43 565 ARG A N 1
ATOM 4171 C CA . ARG A 1 565 ? 171.189 112.760 153.474 1.00 41.32 565 ARG A CA 1
ATOM 4172 C C . ARG A 1 565 ? 170.105 112.045 152.693 1.00 40.36 565 ARG A C 1
ATOM 4173 O O . ARG A 1 565 ? 169.241 112.667 152.076 1.00 40.85 565 ARG A O 1
ATOM 4181 N N . MET A 1 566 ? 170.145 110.728 152.742 1.00 39.95 566 MET A N 1
ATOM 4182 C CA . MET A 1 566 ? 169.135 109.930 152.087 1.00 41.74 566 MET A CA 1
ATOM 4183 C C . MET A 1 566 ? 169.037 108.687 152.917 1.00 43.65 566 MET A C 1
ATOM 4184 O O . MET A 1 566 ? 169.179 107.576 152.426 1.00 42.25 566 MET A O 1
ATOM 4189 N N . PHE A 1 567 ? 168.820 108.895 154.204 1.00 49.14 567 PHE A N 1
ATOM 4190 C CA . PHE A 1 567 ? 168.709 107.789 155.125 1.00 54.00 567 PHE A 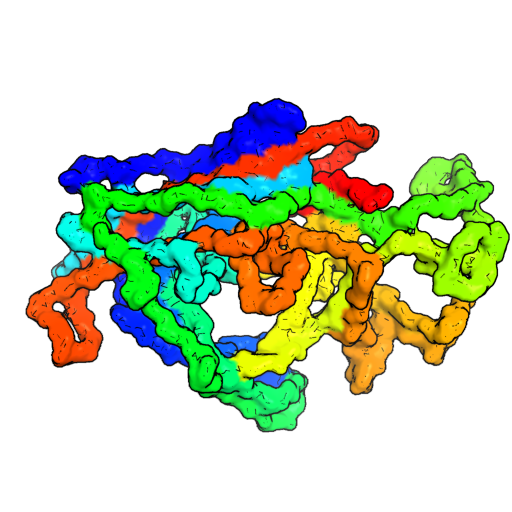CA 1
ATOM 4191 C C . PHE A 1 567 ? 167.523 106.955 154.713 1.00 52.59 567 PHE A C 1
ATOM 4192 O O . PHE A 1 567 ? 166.482 107.491 154.332 1.00 54.54 567 PHE A O 1
ATOM 4200 N N . PRO A 1 568 ? 167.677 105.626 154.763 1.00 50.21 568 PRO A N 1
ATOM 4201 C CA . PRO A 1 568 ? 166.684 104.604 154.419 1.00 50.23 568 PRO A CA 1
ATOM 4202 C C . PRO A 1 568 ? 165.419 104.648 155.266 1.00 49.77 568 PRO A C 1
ATOM 4203 O O . PRO A 1 568 ? 165.452 105.074 156.419 1.00 49.12 568 PRO A O 1
ATOM 4207 N N . GLU A 1 569 ? 164.308 104.197 154.688 1.00 50.37 569 GLU A N 1
ATOM 4208 C CA . GLU A 1 569 ? 163.033 104.182 155.390 1.00 52.74 569 GLU A CA 1
ATOM 4209 C C . GLU A 1 569 ? 162.282 102.865 155.241 1.00 52.88 569 GLU A C 1
ATOM 4210 O O . GLU A 1 569 ? 162.374 102.186 154.214 1.00 52.01 569 GLU A O 1
ATOM 4216 N N . TYR A 1 570 ? 161.539 102.510 156.284 1.00 54.32 570 TYR A N 1
ATOM 4217 C CA . TYR A 1 570 ? 160.767 101.279 156.286 1.00 55.18 570 TYR A CA 1
ATOM 4218 C C . TYR A 1 570 ? 159.949 101.281 155.012 1.00 50.12 570 TYR A C 1
ATOM 4219 O O . TYR A 1 570 ? 159.716 102.333 154.421 1.00 47.94 570 TYR A O 1
ATOM 4228 N N . SER A 1 571 ? 159.513 100.104 154.593 1.00 45.30 571 SER A N 1
ATOM 4229 C CA . SER A 1 571 ? 158.691 99.987 153.405 1.00 42.44 571 SER A CA 1
ATOM 4230 C C . SER A 1 571 ? 157.715 98.871 153.704 1.00 39.69 571 SER A C 1
ATOM 4231 O O . SER A 1 571 ? 157.959 98.069 154.603 1.00 37.04 571 SER A O 1
ATOM 4234 N N . GLN A 1 572 ? 156.618 98.814 152.955 1.00 39.78 572 GLN A N 1
ATOM 4235 C CA . GLN A 1 572 ? 155.603 97.787 153.181 1.00 40.77 572 GLN A CA 1
ATOM 4236 C C . GLN A 1 572 ? 154.947 98.094 154.517 1.00 37.49 572 GLN A C 1
ATOM 4237 O O . GLN A 1 572 ? 154.645 97.185 155.283 1.00 39.57 572 GLN A O 1
ATOM 4243 N N . LEU A 1 573 ? 154.707 99.361 154.805 1.00 31.55 573 LEU A N 1
ATOM 4244 C CA . LEU A 1 573 ? 154.145 99.687 156.103 1.00 29.48 573 LEU A CA 1
ATOM 4245 C C . LEU A 1 573 ? 152.635 99.657 156.264 1.00 26.13 573 LEU A C 1
ATOM 4246 O O . LEU A 1 573 ? 152.111 100.151 157.263 1.00 27.38 573 LEU A O 1
ATOM 4251 N N . ILE A 1 574 ? 151.931 99.068 155.305 1.00 21.35 574 ILE A N 1
ATOM 4252 C CA . ILE A 1 574 ? 150.481 98.985 155.414 1.00 17.64 574 ILE A CA 1
ATOM 4253 C C . ILE A 1 574 ? 150.021 97.598 155.826 1.00 17.50 574 ILE A C 1
ATOM 4254 O O . ILE A 1 574 ? 150.272 96.617 155.136 1.00 16.51 574 ILE A O 1
ATOM 4259 N N . PRO A 1 575 ? 149.334 97.504 156.963 1.00 18.85 575 PRO A N 1
ATOM 4260 C CA . PRO A 1 575 ? 148.804 96.263 157.528 1.00 21.34 575 PRO A CA 1
ATOM 4261 C C . PRO A 1 575 ? 147.952 95.480 156.544 1.00 24.22 575 PRO A C 1
ATOM 4262 O O . PRO A 1 575 ? 147.182 96.063 155.781 1.00 26.19 575 PRO A O 1
ATOM 4266 N N . ARG A 1 576 ? 148.075 94.156 156.594 1.00 26.97 576 ARG A N 1
ATOM 4267 C CA . ARG A 1 576 ? 147.351 93.260 155.694 1.00 30.22 576 ARG A CA 1
ATOM 4268 C C . ARG A 1 576 ? 146.861 91.973 156.377 1.00 31.65 576 ARG A C 1
ATOM 4269 O O . ARG A 1 576 ? 147.581 91.365 157.176 1.00 29.59 576 ARG A O 1
ATOM 4277 N N . LYS A 1 577 ? 145.629 91.568 156.078 1.00 35.21 577 LYS A N 1
ATOM 4278 C CA . LYS A 1 577 ? 145.096 90.328 156.644 1.00 40.54 577 LYS A CA 1
ATOM 4279 C C . LYS A 1 577 ? 145.888 89.204 156.008 1.00 40.27 577 LYS A C 1
ATOM 4280 O O . LYS A 1 577 ? 146.424 89.355 154.911 1.00 43.66 577 LYS A O 1
ATOM 4286 N N . LEU A 1 578 ? 145.939 88.064 156.674 1.00 36.45 578 LEU A N 1
ATOM 4287 C CA . LEU A 1 578 ? 146.677 86.948 156.129 1.00 33.84 578 LEU A CA 1
ATOM 4288 C C . LEU A 1 578 ? 145.722 85.775 156.018 1.00 34.61 578 LEU A C 1
ATOM 4289 O O . LEU A 1 578 ? 145.881 84.888 155.181 1.00 32.58 578 LEU A O 1
ATOM 4294 N N . TYR A 1 579 ? 144.704 85.810 156.865 1.00 36.87 579 TYR A N 1
ATOM 4295 C CA . TYR A 1 579 ? 143.702 84.763 156.929 1.00 41.25 579 TYR A CA 1
ATOM 4296 C C . TYR A 1 579 ? 142.520 85.357 157.694 1.00 46.14 579 TYR A C 1
ATOM 4297 O O . TYR A 1 579 ? 142.597 86.555 158.044 1.00 51.02 579 TYR A O 1
#

Sequence (542 aa):
GVGVSTGTFNNQTEFQYLGEGLVRITAHASRLIHLNMPEHETYKRIHVLNSESGVAGQMVQDDAHTQMVTPWSLIDANAWGVWFNPADWQLISNNMTEINLVSFEQEIFNVVLKTITESATSPPTKIYNNDLTASLMVALDTNNTLPYTPAAPRSETLGFYPWLPTKPTQYRYYLSCIRNLNPPTYTGQSQQITDSIQTGLHSDIMFYTIENAVPIHLLRTGDEFSTGIYHFDTKPLKLTHSWQTNRSLGLPPKLLTEPTTEGDQHPGTLPAANTRKGYHQTINNSYTEATAIRPAQVGYNTPYMNFEYSNGGPFLTPIVPTADTQYNDDEPNGAIRFTMDYQHGHLTTSSQELERYTFNPQSKCGRAPKQQFNQQAPLNLENTNNGTLLPSDPIGGKSNMHFMNTLNTYGPLTALNNTAPVFPNGQIWDKELDTDLKPRLHVTAPFVCKNNPPGQLFVKIAPNLTDDFNADSPQQPRIITYSNFWWKGTLTFTAKMRSSNMWNPIQQHTTTAENIGNYIPTNIGGIRMFPEYSQLIPRKLY